Protein AF-0000000066921210 (afdb_homodimer)

Sequence (706 aa):
MNLDNKITTNNGISKDEAELYDRQIRLWGLDAQNRLRNSSILIVGLTGLGAEVAKTLLLCGIKSICLYDNELVKEDEKVSNFFLDFEDKCDKKRSEAVWSKLKDLNPLVQIYIEKDCLPTSEEFLQQFDLVIVIDQSNEFTSQINKVCRSLKINFQCGSVFGWIGYCFFDYNGKKFRLKKHKVDVTYSDTSETNKYHALNNIDEVIVDDDYEEKVVSYKNFEESFNFNVNWGNMSRKNKRLFPNDWFILKACLENKLETNSKEQSEKLKDRYKKVLIENNADNDEVFRKNNFTNEKMKFYCNPQYSGTCNVVGGILGQQAISVLSQNTLNIGIKNVFIYSSLSGKGSVHQFPMMNLDNKITTNNGISKDEAELYDRQIRLWGLDAQNRLRNSSILIVGLTGLGAEVAKTLLLCGIKSICLYDNELVKEDEKVSNFFLDFEDKCDKKRSEAVWSKLKDLNPLVQIYIEKDCLPTSEEFLQQFDLVIVIDQSNEFTSQINKVCRSLKINFQCGSVFGWIGYCFFDYNGKKFRLKKHKVDVTYSDTSETNKYHALNNIDEVIVDDDYEEKVVSYKNFEESFNFNVNWGNMSRKNKRLFPNDWFILKACLENKLETNSKEQSEKLKDRYKKVLIENNADNDEVFRKNNFTNEKMKFYCNPQYSGTCNVVGGILGQQAISVLSQNTLNIGIKNVFIYSSLSGKGSVHQFPM

Solvent-accessible surface area (backbone atoms only — not comparable to full-atom values): 38162 Å² total; per-residue (Å²): 135,85,79,74,81,73,64,64,40,96,83,77,48,35,62,68,51,45,62,52,40,40,64,56,27,69,54,66,31,61,67,23,48,49,37,27,41,67,32,30,34,36,38,36,31,62,50,32,40,27,42,38,27,49,51,46,42,49,40,70,43,34,30,31,40,38,33,36,31,83,52,58,35,54,75,57,43,56,42,27,16,79,49,43,52,74,79,60,57,59,84,33,32,33,46,64,55,28,41,65,54,55,44,56,57,33,73,83,36,46,74,45,76,55,84,68,82,81,75,63,43,66,78,62,47,66,73,31,57,32,42,37,43,27,70,64,53,62,68,59,49,36,53,44,48,52,50,29,54,76,69,62,27,37,35,37,34,35,40,64,32,8,30,32,33,34,38,38,45,32,56,47,77,39,68,25,48,39,78,60,76,81,78,84,79,81,80,83,81,82,77,88,71,99,70,74,83,80,77,70,78,72,75,75,72,81,72,75,92,49,60,40,80,40,72,45,83,48,55,52,63,53,58,38,70,64,66,71,55,60,49,69,77,48,50,71,69,55,56,70,74,46,66,75,62,50,51,56,50,51,20,49,65,66,40,72,84,61,87,57,63,76,61,38,35,56,51,38,50,54,39,28,52,50,44,27,50,73,18,45,33,57,81,36,65,71,51,56,63,49,51,50,51,76,75,55,38,41,45,50,34,72,56,52,33,39,43,36,23,26,36,48,12,19,52,53,25,40,52,50,51,32,50,54,32,64,34,31,54,49,65,57,83,44,30,34,37,41,37,28,56,68,62,60,48,69,51,74,38,50,46,64,118,137,85,78,73,80,72,62,63,40,95,83,76,48,36,61,68,51,45,62,53,42,40,62,58,27,70,55,67,29,62,68,25,49,50,38,27,42,66,32,30,33,36,37,35,32,62,50,33,42,28,43,39,26,50,51,46,44,49,40,70,42,34,28,31,39,38,34,35,31,81,51,58,34,54,74,58,45,55,43,28,16,79,49,44,53,75,79,62,57,59,83,34,33,33,48,65,54,28,40,65,54,54,44,56,58,34,73,84,37,46,74,45,75,57,83,75,79,77,80,62,43,65,80,63,46,68,73,30,56,32,41,36,43,28,69,64,54,62,67,59,49,36,53,42,47,54,49,29,55,75,70,64,28,37,35,36,34,35,39,65,32,9,29,31,32,36,40,37,46,31,57,48,76,38,68,26,50,38,77,57,76,81,77,84,80,81,79,82,80,79,70,84,76,96,74,76,80,85,76,71,84,78,78,79,77,76,73,75,92,48,60,40,79,39,72,45,83,49,54,55,62,55,58,38,68,66,65,72,55,60,49,69,77,48,51,71,69,54,55,70,72,45,66,75,62,50,51,58,50,51,19,48,64,68,43,76,83,74,76,61,67,73,61,42,35,57,52,40,50,53,39,29,51,50,45,27,50,72,19,44,34,57,82,38,65,69,50,54,70,52,50,50,52,77,74,54,36,41,44,49,34,71,55,52,33,36,43,34,22,26,36,49,13,19,53,52,25,42,52,50,50,32,49,54,30,64,34,30,55,50,65,59,83,45,29,32,37,40,38,28,56,70,62,60,47,71,50,75,40,49,46,63,119

Structure (mmCIF, N/CA/C/O backbone):
data_AF-0000000066921210-model_v1
#
loop_
_entity.id
_entity.type
_entity.pdbx_description
1 polymer 'ThiF domain-containing protein'
#
loop_
_atom_site.group_PDB
_atom_site.id
_atom_site.type_symbol
_atom_site.label_atom_id
_atom_site.label_alt_id
_atom_site.label_comp_id
_atom_site.label_asym_id
_atom_site.label_entity_id
_atom_site.label_seq_id
_atom_site.pdbx_PDB_ins_code
_atom_site.Cartn_x
_atom_site.Cartn_y
_atom_site.Cartn_z
_atom_site.occupancy
_atom_site.B_iso_or_equiv
_atom_site.auth_seq_id
_atom_site.auth_comp_id
_atom_site.auth_asym_id
_atom_site.auth_atom_id
_atom_site.pdbx_PDB_model_num
ATOM 1 N N . MET A 1 1 ? 20.109 -7.578 40.312 1 22.66 1 MET A N 1
ATOM 2 C CA . MET A 1 1 ? 19.844 -6.387 39.5 1 22.66 1 MET A CA 1
ATOM 3 C C . MET A 1 1 ? 20.391 -6.527 38.094 1 22.66 1 MET A C 1
ATOM 5 O O . MET A 1 1 ? 21.578 -6.258 37.875 1 22.66 1 MET A O 1
ATOM 9 N N . ASN A 1 2 ? 20.328 -7.598 37.25 1 27.22 2 ASN A N 1
ATOM 10 C CA . ASN A 1 2 ? 21.109 -8.344 36.281 1 27.22 2 ASN A CA 1
ATOM 11 C C . ASN A 1 2 ? 21.094 -7.668 34.906 1 27.22 2 ASN A C 1
ATOM 13 O O . ASN A 1 2 ? 20.078 -7.691 34.219 1 27.22 2 ASN A O 1
ATOM 17 N N . LEU A 1 3 ? 21.688 -6.383 34.75 1 30.16 3 LEU A N 1
ATOM 18 C CA . LEU A 1 3 ? 22.062 -5.449 33.688 1 30.16 3 LEU A CA 1
ATOM 19 C C . LEU A 1 3 ? 22.734 -6.176 32.562 1 30.16 3 LEU A C 1
ATOM 21 O O . LEU A 1 3 ? 23.922 -6.535 32.656 1 30.16 3 LEU A O 1
ATOM 25 N N . ASP A 1 4 ? 22.203 -7.258 31.938 1 31.14 4 ASP A N 1
ATOM 26 C CA . ASP A 1 4 ? 22.844 -8.172 31 1 31.14 4 ASP A CA 1
ATOM 27 C C . ASP A 1 4 ? 23.688 -7.406 29.969 1 31.14 4 ASP A C 1
ATOM 29 O O . ASP A 1 4 ? 23.391 -6.25 29.672 1 31.14 4 ASP A O 1
ATOM 33 N N . ASN A 1 5 ? 24.953 -7.859 29.75 1 32.09 5 ASN A N 1
ATOM 34 C CA . ASN A 1 5 ? 26.172 -7.734 28.953 1 32.09 5 ASN A CA 1
ATOM 35 C C . ASN A 1 5 ? 25.844 -7.625 27.453 1 32.09 5 ASN A C 1
ATOM 37 O O . ASN A 1 5 ? 25.875 -8.625 26.734 1 32.09 5 ASN A O 1
ATOM 41 N N . LYS A 1 6 ? 24.766 -7.082 27.094 1 34.38 6 LYS A N 1
ATOM 42 C CA . LYS A 1 6 ? 24.641 -6.906 25.656 1 34.38 6 LYS A CA 1
ATOM 43 C C . LYS A 1 6 ? 25.906 -6.297 25.062 1 34.38 6 LYS A C 1
ATOM 45 O O . LYS A 1 6 ? 26.25 -5.16 25.375 1 34.38 6 LYS A O 1
ATOM 50 N N . ILE A 1 7 ? 26.859 -7.066 24.672 1 35.38 7 ILE A N 1
ATOM 51 C CA . ILE A 1 7 ? 28.109 -6.762 23.984 1 35.38 7 ILE A CA 1
ATOM 52 C C . ILE A 1 7 ? 27.844 -5.832 22.812 1 35.38 7 ILE A C 1
ATOM 54 O O . ILE A 1 7 ? 27.078 -6.176 21.906 1 35.38 7 ILE A O 1
ATOM 58 N N . THR A 1 8 ? 27.719 -4.512 22.938 1 40.06 8 THR A N 1
ATOM 59 C CA . THR A 1 8 ? 27.781 -3.467 21.922 1 40.06 8 THR A CA 1
ATOM 60 C C . THR A 1 8 ? 28.828 -3.793 20.875 1 40.06 8 THR A C 1
ATOM 62 O O . THR A 1 8 ? 29.984 -4.059 21.203 1 40.06 8 THR A O 1
ATOM 65 N N . THR A 1 9 ? 28.5 -4.516 19.828 1 45.75 9 THR A N 1
ATOM 66 C CA . THR A 1 9 ? 29.547 -4.641 18.812 1 45.75 9 THR A CA 1
ATOM 67 C C . THR A 1 9 ? 30.109 -3.273 18.438 1 45.75 9 THR A C 1
ATOM 69 O O . THR A 1 9 ? 29.484 -2.244 18.719 1 45.75 9 THR A O 1
ATOM 72 N N . ASN A 1 10 ? 31.391 -3.17 17.969 1 45.78 10 ASN A N 1
ATOM 73 C CA . ASN A 1 10 ? 32.25 -2.031 17.625 1 45.78 10 ASN A CA 1
ATOM 74 C C . ASN A 1 10 ? 31.469 -0.969 16.844 1 45.78 10 ASN A C 1
ATOM 76 O O . ASN A 1 10 ? 31.859 0.199 16.828 1 45.78 10 ASN A O 1
ATOM 80 N N . ASN A 1 11 ? 30.406 -1.25 16.016 1 54.81 11 ASN A N 1
ATOM 81 C CA . ASN A 1 11 ? 29.828 -0.218 15.164 1 54.81 11 ASN A CA 1
ATOM 82 C C . ASN A 1 11 ? 28.469 0.254 15.695 1 54.81 11 ASN A C 1
ATOM 84 O O . ASN A 1 11 ? 27.672 0.816 14.945 1 54.81 11 ASN A O 1
ATOM 88 N N . GLY A 1 12 ? 28.219 0.215 17.016 1 63.88 12 GLY A N 1
ATOM 89 C CA . GLY A 1 12 ? 27.031 0.746 17.672 1 63.88 12 GLY A CA 1
ATOM 90 C C . GLY A 1 12 ? 25.828 -0.157 17.531 1 63.88 12 GLY A C 1
ATOM 91 O O . GLY A 1 12 ? 24.781 0.114 18.125 1 63.88 12 GLY A O 1
ATOM 92 N N . ILE A 1 13 ? 25.828 -1.111 16.625 1 68.12 13 ILE A N 1
ATOM 93 C CA . ILE A 1 13 ? 24.688 -2.004 16.453 1 68.12 13 ILE A CA 1
ATOM 94 C C . ILE A 1 13 ? 24.875 -3.268 17.281 1 68.12 13 ILE A C 1
ATOM 96 O O . ILE A 1 13 ? 25.953 -3.871 17.266 1 68.12 13 ILE A O 1
ATOM 100 N N . SER A 1 14 ? 23.922 -3.59 18.141 1 75.62 14 SER A N 1
ATOM 101 C CA . SER A 1 14 ? 23.969 -4.801 18.953 1 75.62 14 SER A CA 1
ATOM 102 C C . SER A 1 14 ? 23.969 -6.051 18.078 1 75.62 14 SER A C 1
ATOM 104 O O . SER A 1 14 ? 23.656 -5.988 16.891 1 75.62 14 SER A O 1
ATOM 106 N N . LYS A 1 15 ? 24.391 -7.16 18.594 1 76.06 15 LYS A N 1
ATOM 107 C CA . LYS A 1 15 ? 24.406 -8.438 17.891 1 76.06 15 LYS A CA 1
ATOM 108 C C . LYS A 1 15 ? 23.016 -8.812 17.391 1 76.06 15 LYS A C 1
ATOM 110 O O . LYS A 1 15 ? 22.844 -9.266 16.266 1 76.06 15 LYS A O 1
ATOM 115 N N . ASP A 1 16 ? 22.047 -8.594 18.266 1 74.69 16 ASP A N 1
ATOM 116 C CA . ASP A 1 16 ? 20.672 -8.906 17.906 1 74.69 16 ASP A CA 1
ATOM 117 C C . ASP A 1 16 ? 20.203 -8.055 16.719 1 74.69 16 ASP A C 1
ATOM 119 O O . ASP A 1 16 ? 19.578 -8.562 15.797 1 74.69 16 ASP A O 1
ATOM 123 N N . GLU A 1 17 ? 20.578 -6.852 16.781 1 76.94 17 GLU A N 1
ATOM 124 C CA . GLU A 1 17 ? 20.219 -5.938 15.695 1 76.94 17 GLU A CA 1
ATOM 125 C C . GLU A 1 17 ? 20.938 -6.316 14.398 1 76.94 17 GLU A C 1
ATOM 127 O O . GLU A 1 17 ? 20.328 -6.309 13.328 1 76.94 17 GLU A O 1
ATOM 132 N N . ALA A 1 18 ? 22.141 -6.637 14.602 1 75.19 18 ALA A N 1
ATOM 133 C CA . ALA A 1 18 ? 22.953 -6.996 13.438 1 75.19 18 ALA A CA 1
ATOM 134 C C . ALA A 1 18 ? 22.375 -8.227 12.742 1 75.19 18 ALA A C 1
ATOM 136 O O . ALA A 1 18 ? 22.344 -8.297 11.508 1 75.19 18 ALA A O 1
ATOM 137 N N . GLU A 1 19 ? 21.953 -9.055 13.555 1 76 19 GLU A N 1
ATOM 138 C CA . GLU A 1 19 ? 21.375 -10.281 13 1 76 19 GLU A CA 1
ATOM 139 C C . GLU A 1 19 ? 20.047 -10.008 12.32 1 76 19 GLU A C 1
ATOM 141 O O . GLU A 1 19 ? 19.781 -10.516 11.227 1 76 19 GLU A O 1
ATOM 146 N N . LEU A 1 20 ? 19.328 -9.203 12.961 1 76.62 20 LEU A N 1
ATOM 147 C CA . LEU A 1 20 ? 17.984 -8.93 12.461 1 76.62 20 LEU A CA 1
ATOM 148 C C . LEU A 1 20 ? 18.047 -8.086 11.188 1 76.62 20 LEU A C 1
ATOM 150 O O . LEU A 1 20 ? 17.281 -8.336 10.25 1 76.62 20 LEU A O 1
ATOM 154 N N . TYR A 1 21 ? 18.969 -7.129 11.18 1 79.62 21 TYR A N 1
ATOM 155 C CA . TYR A 1 21 ? 18.969 -6.164 10.078 1 79.62 21 TYR A CA 1
ATOM 156 C C . TYR A 1 21 ? 20.125 -6.418 9.125 1 79.62 21 TYR A C 1
ATOM 158 O O . TYR A 1 21 ? 20.5 -5.539 8.336 1 79.62 21 TYR A O 1
ATOM 166 N N . ASP A 1 22 ? 20.719 -7.566 9.211 1 79.56 22 ASP A N 1
ATOM 167 C CA . ASP A 1 22 ? 21.875 -7.91 8.406 1 79.56 22 ASP A CA 1
ATOM 168 C C . ASP A 1 22 ? 21.594 -7.719 6.918 1 79.56 22 ASP A C 1
ATOM 170 O O . ASP A 1 22 ? 22.359 -7.074 6.207 1 79.56 22 ASP A O 1
ATOM 174 N N . ARG A 1 23 ? 20.562 -8.227 6.609 1 73.31 23 ARG A N 1
ATOM 175 C CA . ARG A 1 23 ? 20.266 -8.18 5.184 1 73.31 23 ARG A CA 1
ATOM 176 C C . ARG A 1 23 ? 19.969 -6.754 4.73 1 73.31 23 ARG A C 1
ATOM 178 O O . ARG A 1 23 ? 20.391 -6.348 3.645 1 73.31 23 ARG A O 1
ATOM 185 N N . GLN A 1 24 ? 19.266 -5.965 5.52 1 76.38 24 GLN A N 1
ATOM 186 C CA . GLN A 1 24 ? 19.016 -4.562 5.203 1 76.38 24 GLN A CA 1
ATOM 187 C C . GLN A 1 24 ? 20.328 -3.777 5.133 1 76.38 24 GLN A C 1
ATOM 189 O O . GLN A 1 24 ? 20.5 -2.941 4.246 1 76.38 24 GLN A O 1
ATOM 194 N N . ILE A 1 25 ? 21.172 -4.125 5.934 1 78.94 25 ILE A N 1
ATOM 195 C CA . ILE A 1 25 ? 22.484 -3.48 5.969 1 78.94 25 ILE A CA 1
ATOM 196 C C . ILE A 1 25 ? 23.25 -3.793 4.68 1 78.94 25 ILE A C 1
ATOM 198 O O . ILE A 1 25 ? 23.922 -2.924 4.125 1 78.94 25 ILE A O 1
ATOM 202 N N . ARG A 1 26 ? 23.047 -4.949 4.301 1 74.25 26 ARG A N 1
ATOM 203 C CA . ARG A 1 26 ? 23.719 -5.332 3.061 1 74.25 26 ARG A CA 1
ATOM 204 C C . ARG A 1 26 ? 23.125 -4.578 1.871 1 74.25 26 ARG A C 1
ATOM 206 O O . ARG A 1 26 ? 23.812 -4.316 0.889 1 74.25 26 ARG A O 1
ATOM 213 N N . LEU A 1 27 ? 21.938 -4.203 2.07 1 73.5 27 LEU A N 1
ATOM 214 C CA . LEU A 1 27 ? 21.219 -3.553 0.979 1 73.5 27 LEU A CA 1
ATOM 215 C C . LEU A 1 27 ? 21.578 -2.074 0.895 1 73.5 27 LEU A C 1
ATOM 217 O O . LEU A 1 27 ? 22.031 -1.599 -0.153 1 73.5 27 LEU A O 1
ATOM 221 N N . TRP A 1 28 ? 21.438 -1.385 1.949 1 75.38 28 TRP A N 1
ATOM 222 C CA . TRP A 1 28 ? 21.641 0.056 1.835 1 75.38 28 TRP A CA 1
ATOM 223 C C . TRP A 1 28 ? 22.859 0.501 2.643 1 75.38 28 TRP A C 1
ATOM 225 O O . TRP A 1 28 ? 23.234 1.677 2.619 1 75.38 28 TRP A O 1
ATOM 235 N N . GLY A 1 29 ? 23.547 -0.372 3.27 1 78.19 29 GLY A N 1
ATOM 236 C CA . GLY A 1 29 ? 24.812 -0.06 3.922 1 78.19 29 GLY A CA 1
ATOM 237 C C . GLY A 1 29 ? 24.672 0.23 5.402 1 78.19 29 GLY A C 1
ATOM 238 O O . GLY A 1 29 ? 23.594 0.63 5.859 1 78.19 29 GLY A O 1
ATOM 239 N N . LEU A 1 30 ? 25.75 0.063 6.039 1 82.31 30 LEU A N 1
ATOM 240 C CA . LEU A 1 30 ? 25.797 0.234 7.488 1 82.31 30 LEU A CA 1
ATOM 241 C C . LEU A 1 30 ? 25.5 1.68 7.875 1 82.31 30 LEU A C 1
ATOM 243 O O . LEU A 1 30 ? 24.828 1.935 8.875 1 82.31 30 LEU A O 1
ATOM 247 N N . ASP A 1 31 ? 25.984 2.555 7.066 1 84.88 31 ASP A N 1
ATOM 248 C CA . ASP A 1 31 ? 25.766 3.969 7.359 1 84.88 31 ASP A CA 1
ATOM 249 C C . ASP A 1 31 ? 24.281 4.316 7.34 1 84.88 31 ASP A C 1
ATOM 251 O O . ASP A 1 31 ? 23.797 5.012 8.227 1 84.88 31 ASP A O 1
ATOM 255 N N . ALA A 1 32 ? 23.625 3.863 6.387 1 84.25 32 ALA A N 1
ATOM 256 C CA . ALA A 1 32 ? 22.188 4.109 6.27 1 84.25 32 ALA A CA 1
ATOM 257 C C . ALA A 1 32 ? 21.438 3.496 7.445 1 84.25 32 ALA A C 1
ATOM 259 O O . ALA A 1 32 ? 20.547 4.129 8.016 1 84.25 32 ALA A O 1
ATOM 260 N N . GLN A 1 33 ? 21.828 2.328 7.82 1 86.12 33 GLN A N 1
ATOM 261 C CA . GLN A 1 33 ? 21.156 1.669 8.945 1 86.12 33 GLN A CA 1
ATOM 262 C C . GLN A 1 33 ? 21.438 2.406 10.25 1 86.12 33 GLN A C 1
ATOM 264 O O . GLN A 1 33 ? 20.547 2.504 11.109 1 86.12 33 GLN A O 1
ATOM 269 N N . ASN A 1 34 ? 22.594 2.893 10.367 1 88.19 34 ASN A N 1
ATOM 270 C CA . ASN A 1 34 ? 22.938 3.666 11.555 1 88.19 34 ASN A CA 1
ATOM 271 C C . ASN A 1 34 ? 22.125 4.949 11.641 1 88.19 34 ASN A C 1
ATOM 273 O O . ASN A 1 34 ? 21.688 5.34 12.727 1 88.19 34 ASN A O 1
ATOM 277 N N . ARG A 1 35 ? 21.922 5.516 10.531 1 90.31 35 ARG A N 1
ATOM 278 C CA . ARG A 1 35 ? 21.078 6.715 10.523 1 90.31 35 ARG A CA 1
ATOM 279 C C . ARG A 1 35 ? 19.656 6.398 10.977 1 90.31 35 ARG A C 1
ATOM 281 O O . ARG A 1 35 ? 19.078 7.145 11.766 1 90.31 35 ARG A O 1
ATOM 288 N N . LEU A 1 36 ? 19.172 5.316 10.516 1 90.88 36 LEU A N 1
ATOM 289 C CA . LEU A 1 36 ? 17.828 4.891 10.914 1 90.88 36 LEU A CA 1
ATOM 290 C C . LEU A 1 36 ? 17.781 4.578 12.406 1 90.88 36 LEU A C 1
ATOM 292 O O . LEU A 1 36 ? 16.875 5.047 13.109 1 90.88 36 LEU A O 1
ATOM 296 N N . ARG A 1 37 ? 18.719 3.957 12.867 1 90.44 37 ARG A N 1
ATOM 297 C CA . ARG A 1 37 ? 18.75 3.518 14.258 1 90.44 37 ARG A CA 1
ATOM 298 C C . ARG A 1 37 ? 18.953 4.699 15.195 1 90.44 37 ARG A C 1
ATOM 300 O O . ARG A 1 37 ? 18.797 4.57 16.406 1 90.44 37 ARG A O 1
ATOM 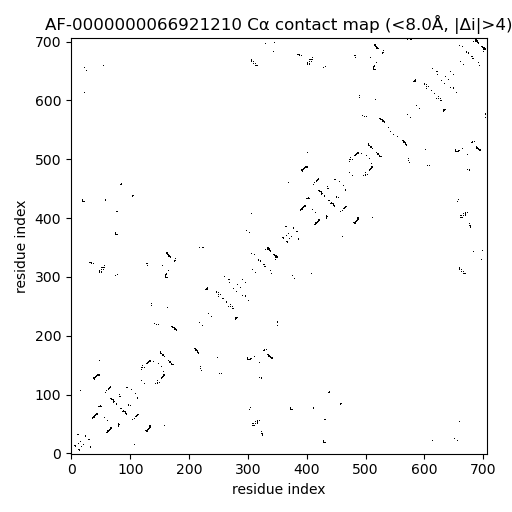307 N N . ASN A 1 38 ? 19.328 5.785 14.641 1 93.12 38 ASN A N 1
ATOM 308 C CA . ASN A 1 38 ? 19.531 6.98 15.445 1 93.12 38 ASN A CA 1
ATOM 309 C C . ASN A 1 38 ? 18.422 8 15.242 1 93.12 38 ASN A C 1
ATOM 311 O O . ASN A 1 38 ? 18.484 9.109 15.773 1 93.12 38 ASN A O 1
ATOM 315 N N . SER A 1 39 ? 17.453 7.645 14.5 1 95.38 39 SER A N 1
ATOM 316 C CA . SER A 1 39 ? 16.406 8.586 14.148 1 95.38 39 SER A CA 1
ATOM 317 C C . SER A 1 39 ? 15.242 8.508 15.133 1 95.38 39 SER A C 1
ATOM 319 O O . SER A 1 39 ? 14.844 7.414 15.547 1 95.38 39 SER A O 1
ATOM 321 N N . SER A 1 40 ? 14.766 9.664 15.539 1 97 40 SER A N 1
ATOM 322 C CA . SER A 1 40 ? 13.586 9.805 16.391 1 97 40 SER A CA 1
ATOM 323 C C . SER A 1 40 ? 12.422 10.43 15.625 1 97 40 SER A C 1
ATOM 325 O O . SER A 1 40 ? 12.586 11.469 14.984 1 97 40 SER A O 1
ATOM 327 N N . ILE A 1 41 ? 11.258 9.805 15.727 1 97.69 41 ILE A N 1
ATOM 328 C CA . ILE A 1 41 ? 10.133 10.219 14.906 1 97.69 41 ILE A CA 1
ATOM 329 C C . ILE A 1 41 ? 8.922 10.516 15.797 1 97.69 41 ILE A C 1
ATOM 331 O O . ILE A 1 41 ? 8.656 9.781 16.75 1 97.69 41 ILE A O 1
ATOM 335 N N . LEU A 1 42 ? 8.242 11.617 15.5 1 97.44 42 LEU A N 1
ATOM 336 C CA . LEU A 1 42 ? 6.934 11.891 16.094 1 97.44 42 LEU A CA 1
ATOM 337 C C . LEU A 1 42 ? 5.812 11.531 15.125 1 97.44 42 LEU A C 1
ATOM 339 O O . LEU A 1 42 ? 5.809 11.984 13.977 1 97.44 42 LEU A O 1
ATOM 343 N N . ILE A 1 43 ? 4.902 10.688 15.57 1 97.5 43 ILE A N 1
ATOM 344 C CA . ILE A 1 43 ? 3.688 10.406 14.82 1 97.5 43 ILE A CA 1
ATOM 345 C C . ILE A 1 43 ? 2.48 11 15.547 1 97.5 43 ILE A C 1
ATOM 347 O O . ILE A 1 43 ? 2.18 10.609 16.672 1 97.5 43 ILE A O 1
ATOM 351 N N . VAL A 1 44 ? 1.834 11.953 14.883 1 96.94 44 VAL A N 1
ATOM 352 C CA . VAL A 1 44 ? 0.586 12.523 15.383 1 96.94 44 VAL A CA 1
ATOM 353 C C . VAL A 1 44 ? -0.598 11.898 14.648 1 96.94 44 VAL A C 1
ATOM 355 O O . VAL A 1 44 ? -0.774 12.109 13.445 1 96.94 44 VAL A O 1
ATOM 358 N N . GLY A 1 45 ? -1.431 11.172 15.375 1 96.44 45 GLY A N 1
ATOM 359 C CA . GLY A 1 45 ? -2.553 10.461 14.773 1 96.44 45 GLY A CA 1
ATOM 360 C C . GLY A 1 45 ? -2.281 8.984 14.555 1 96.44 45 GLY A C 1
ATOM 361 O O . GLY A 1 45 ? -1.334 8.625 13.852 1 96.44 45 GLY A O 1
ATOM 362 N N . LEU A 1 46 ? -3.145 8.156 15.148 1 96.81 46 LEU A N 1
ATOM 363 C CA . LEU A 1 46 ? -2.969 6.707 15.07 1 96.81 46 LEU A CA 1
ATOM 364 C C . LEU A 1 46 ? -4.238 6.031 14.562 1 96.81 46 LEU A C 1
ATOM 366 O O . LEU A 1 46 ? -4.703 5.055 15.156 1 96.81 46 LEU A O 1
ATOM 370 N N . THR A 1 47 ? -4.816 6.641 13.5 1 96.31 47 THR A N 1
ATOM 371 C CA . THR A 1 47 ? -5.906 6 12.773 1 96.31 47 THR A CA 1
ATOM 372 C C . THR A 1 47 ? -5.398 4.801 11.977 1 96.31 47 THR A C 1
ATOM 374 O O . THR A 1 47 ? -4.27 4.352 12.18 1 96.31 47 THR A O 1
ATOM 377 N N . GLY A 1 48 ? -6.266 4.223 11.133 1 96.06 48 GLY A N 1
ATOM 378 C CA . GLY A 1 48 ? -5.805 3.141 10.273 1 96.06 48 GLY A CA 1
ATOM 379 C C . GLY A 1 48 ? -4.559 3.494 9.484 1 96.06 48 GLY A C 1
ATOM 380 O O . GLY A 1 48 ? -3.643 2.678 9.359 1 96.06 48 GLY A O 1
ATOM 381 N N . LEU A 1 49 ? -4.539 4.691 9 1 97.62 49 LEU A N 1
ATOM 382 C CA . LEU A 1 49 ? -3.373 5.172 8.266 1 97.62 49 LEU A CA 1
ATOM 383 C C . LEU A 1 49 ? -2.154 5.25 9.18 1 97.62 49 LEU A C 1
ATOM 385 O O . LEU A 1 49 ? -1.065 4.805 8.805 1 97.62 49 LEU A O 1
ATOM 389 N N . GLY A 1 50 ? -2.365 5.801 10.352 1 97.75 50 GLY A N 1
ATOM 390 C CA . GLY A 1 50 ? -1.272 5.887 11.305 1 97.75 50 GLY A CA 1
ATOM 391 C C . GLY A 1 50 ? -0.703 4.531 11.68 1 97.75 50 GLY A C 1
ATOM 392 O O . GLY A 1 50 ? 0.508 4.395 11.875 1 97.75 50 GLY A O 1
ATOM 393 N N . ALA A 1 51 ? -1.591 3.59 11.789 1 96.62 51 ALA A N 1
ATOM 394 C CA . ALA A 1 51 ? -1.172 2.225 12.094 1 96.62 51 ALA A CA 1
ATOM 395 C C . ALA A 1 51 ? -0.241 1.68 11.016 1 96.62 51 ALA A C 1
ATOM 397 O O . ALA A 1 51 ? 0.784 1.065 11.328 1 96.62 51 ALA A O 1
ATOM 398 N N . GLU A 1 52 ? -0.581 1.883 9.797 1 97.25 52 GLU A N 1
ATOM 399 C CA . GLU A 1 52 ? 0.246 1.431 8.68 1 97.25 52 GLU A CA 1
ATOM 400 C C . GLU A 1 52 ? 1.621 2.09 8.711 1 97.25 52 GLU A C 1
ATOM 402 O O . GLU A 1 52 ? 2.637 1.43 8.492 1 97.25 52 GLU A O 1
ATOM 407 N N . VAL A 1 53 ? 1.646 3.354 8.961 1 97.62 53 VAL A N 1
ATOM 408 C CA . VAL A 1 53 ? 2.893 4.113 8.992 1 97.62 53 VAL A CA 1
ATOM 409 C C . VAL A 1 53 ? 3.771 3.611 10.141 1 97.62 53 VAL A C 1
ATOM 411 O O . VAL A 1 53 ? 4.961 3.342 9.945 1 97.62 53 VAL A O 1
ATOM 414 N N . ALA A 1 54 ? 3.174 3.486 11.289 1 97.38 54 ALA A N 1
ATOM 415 C CA . ALA A 1 54 ? 3.918 3.004 12.445 1 97.38 54 ALA A CA 1
ATOM 416 C C . ALA A 1 54 ? 4.504 1.619 12.188 1 97.38 54 ALA A C 1
ATOM 418 O O . ALA A 1 54 ? 5.664 1.359 12.508 1 97.38 54 ALA A O 1
ATOM 419 N N . LYS A 1 55 ? 3.705 0.759 11.617 1 96.25 55 LYS A N 1
ATOM 420 C CA . LYS A 1 55 ? 4.156 -0.588 11.281 1 96.25 55 LYS A CA 1
ATOM 421 C C . LYS A 1 55 ? 5.406 -0.547 10.406 1 96.25 55 LYS A C 1
ATOM 423 O O . LYS A 1 55 ? 6.402 -1.209 10.703 1 96.25 55 LYS A O 1
ATOM 428 N N . THR A 1 56 ? 5.371 0.211 9.406 1 93.81 56 THR A N 1
ATOM 429 C CA . THR A 1 56 ? 6.465 0.286 8.445 1 93.81 56 THR A CA 1
ATOM 430 C C . THR A 1 56 ? 7.738 0.801 9.109 1 93.81 56 THR A C 1
ATOM 432 O O . THR A 1 56 ? 8.82 0.255 8.891 1 93.81 56 THR A O 1
ATOM 435 N N . LEU A 1 57 ? 7.637 1.754 9.945 1 94.94 57 LEU A N 1
ATOM 436 C CA . LEU A 1 57 ? 8.789 2.365 10.602 1 94.94 57 LEU A CA 1
ATOM 437 C C . LEU A 1 57 ? 9.367 1.437 11.664 1 94.94 57 LEU A C 1
ATOM 439 O O . LEU A 1 57 ? 10.586 1.351 11.82 1 94.94 57 LEU A O 1
ATOM 443 N N . LEU A 1 58 ? 8.523 0.761 12.375 1 93.88 58 LEU A N 1
ATOM 444 C CA . LEU A 1 58 ? 8.969 -0.159 13.422 1 93.88 58 LEU A CA 1
ATOM 445 C C . LEU A 1 58 ? 9.742 -1.325 12.812 1 93.88 58 LEU A C 1
ATOM 447 O O . LEU A 1 58 ? 10.773 -1.743 13.359 1 93.88 58 LEU A O 1
ATOM 451 N N . LEU A 1 59 ? 9.305 -1.765 11.719 1 90.31 59 LEU A N 1
ATOM 452 C CA . LEU A 1 59 ? 9.914 -2.926 11.086 1 90.31 59 LEU A CA 1
ATOM 453 C C . LEU A 1 59 ? 11.289 -2.576 10.523 1 90.31 59 LEU A C 1
ATOM 455 O O . LEU A 1 59 ? 12.156 -3.447 10.391 1 90.31 59 LEU A O 1
ATOM 459 N N . CYS A 1 60 ? 11.492 -1.31 10.242 1 87.56 60 CYS A N 1
ATOM 460 C CA . CYS A 1 60 ? 12.75 -0.894 9.641 1 87.56 60 CYS A CA 1
ATOM 461 C C . CYS A 1 60 ? 13.812 -0.655 10.703 1 87.56 60 CYS A C 1
ATOM 463 O O . CYS A 1 60 ? 14.992 -0.504 10.391 1 87.56 60 CYS A O 1
ATOM 465 N N . GLY A 1 61 ? 13.484 -0.565 11.938 1 87.31 61 GLY A N 1
ATOM 466 C CA . GLY A 1 61 ? 14.461 -0.469 13.023 1 87.31 61 GLY A CA 1
ATOM 467 C C . GLY A 1 61 ? 14.875 0.957 13.32 1 87.31 61 GLY A C 1
ATOM 468 O O . GLY A 1 61 ? 16.078 1.254 13.398 1 87.31 61 GLY A O 1
ATOM 469 N N . ILE A 1 62 ? 14 1.86 13.445 1 92.19 62 ILE A N 1
ATOM 470 C CA . ILE A 1 62 ? 14.289 3.229 13.859 1 92.19 62 ILE A CA 1
ATOM 471 C C . ILE A 1 62 ? 14.609 3.26 15.352 1 92.19 62 ILE A C 1
ATOM 473 O O . ILE A 1 62 ? 14.375 2.277 16.062 1 92.19 62 ILE A O 1
ATOM 477 N N . LYS A 1 63 ? 15.18 4.375 15.797 1 93.31 63 LYS A N 1
ATOM 478 C CA . LYS A 1 63 ? 15.547 4.504 17.203 1 93.31 63 LYS A CA 1
ATOM 479 C C . LYS A 1 63 ? 14.312 4.543 18.094 1 93.31 63 LYS A C 1
ATOM 481 O O . LYS A 1 63 ? 14.188 3.75 19.031 1 93.31 63 LYS A O 1
ATOM 486 N N . SER A 1 64 ? 13.523 5.523 17.797 1 96.44 64 SER A N 1
ATOM 487 C CA . SER A 1 64 ? 12.383 5.723 18.688 1 96.44 64 SER A CA 1
ATOM 488 C C . SER A 1 64 ? 11.219 6.371 17.953 1 96.44 64 SER A C 1
ATOM 490 O O . SER A 1 64 ? 11.414 7.086 16.969 1 96.44 64 SER A O 1
ATOM 492 N N . ILE A 1 65 ? 10.031 6.059 18.438 1 96.75 65 ILE A N 1
ATOM 493 C CA . ILE A 1 65 ? 8.797 6.672 17.953 1 96.75 65 ILE A CA 1
ATOM 494 C C . ILE A 1 65 ? 8.016 7.258 19.125 1 96.75 65 ILE A C 1
ATOM 496 O O . ILE A 1 65 ? 7.781 6.574 20.125 1 96.75 65 ILE A O 1
ATOM 500 N N . CYS A 1 66 ? 7.762 8.523 19.016 1 96.31 66 CYS A N 1
ATOM 501 C CA . CYS A 1 66 ? 6.82 9.164 19.938 1 96.31 66 CYS A CA 1
ATOM 502 C C . CYS A 1 66 ? 5.426 9.227 19.312 1 96.31 66 CYS A C 1
ATOM 504 O O . CYS A 1 66 ? 5.258 9.695 18.188 1 96.31 66 CYS A O 1
ATOM 506 N N . LEU A 1 67 ? 4.469 8.75 20.078 1 96.19 67 LEU A N 1
ATOM 507 C CA . LEU A 1 67 ? 3.09 8.695 19.609 1 96.19 67 LEU A CA 1
ATOM 508 C C . LEU A 1 67 ? 2.234 9.742 20.312 1 96.19 67 LEU A C 1
ATOM 510 O O . LEU A 1 67 ? 2.312 9.898 21.531 1 96.19 67 LEU A O 1
ATOM 514 N N . TYR A 1 68 ? 1.473 10.477 19.5 1 96.06 68 TYR A N 1
ATOM 515 C CA . TYR A 1 68 ? 0.489 11.398 20.047 1 96.06 68 TYR A CA 1
ATOM 516 C C . TYR A 1 68 ? -0.87 11.211 19.375 1 96.06 68 TYR A C 1
ATOM 518 O O . TYR A 1 68 ? -1.03 11.477 18.188 1 96.06 68 TYR A O 1
ATOM 526 N N . ASP A 1 69 ? -1.809 10.773 20.094 1 95.56 69 ASP A N 1
ATOM 527 C CA . ASP A 1 69 ? -3.211 10.641 19.719 1 95.56 69 ASP A CA 1
ATOM 528 C C . ASP A 1 69 ? -4.098 10.461 20.953 1 95.56 69 ASP A C 1
ATOM 530 O O . ASP A 1 69 ? -4.23 9.352 21.469 1 95.56 69 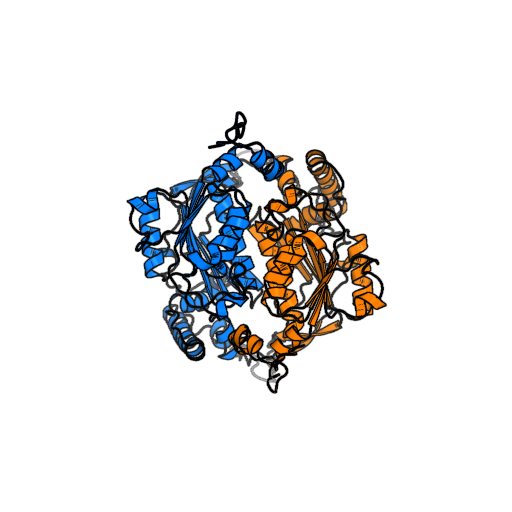ASP A O 1
ATOM 534 N N . ASN A 1 70 ? -4.781 11.477 21.328 1 92.56 70 ASN A N 1
ATOM 535 C CA . ASN A 1 70 ? -5.57 11.453 22.547 1 92.56 70 ASN A CA 1
ATOM 536 C C . ASN A 1 70 ? -7.055 11.25 22.25 1 92.56 70 ASN A C 1
ATOM 538 O O . ASN A 1 70 ? -7.891 11.344 23.156 1 92.56 70 ASN A O 1
ATOM 542 N N . GLU A 1 71 ? -7.398 10.984 21 1 91.94 71 GLU A N 1
ATOM 543 C CA . GLU A 1 71 ? -8.789 10.688 20.672 1 91.94 71 GLU A CA 1
ATOM 544 C C . GLU A 1 71 ? -9.172 9.281 21.109 1 91.94 71 GLU A C 1
ATOM 546 O O . GLU A 1 71 ? -8.328 8.383 21.141 1 91.94 71 GLU A O 1
ATOM 551 N N . LEU A 1 72 ? -10.414 9.148 21.391 1 93.38 72 LEU A N 1
ATOM 552 C CA . LEU A 1 72 ? -10.906 7.852 21.844 1 93.38 72 LEU A CA 1
ATOM 553 C C . LEU A 1 72 ? -11.094 6.898 20.672 1 93.38 72 LEU A C 1
ATOM 555 O O . LEU A 1 72 ? -11.484 7.32 19.578 1 93.38 72 LEU A O 1
ATOM 559 N N . VAL A 1 73 ? -10.867 5.621 20.938 1 92.62 73 VAL A N 1
ATOM 560 C CA . VAL A 1 73 ? -11.078 4.578 19.938 1 92.62 73 VAL A CA 1
ATOM 561 C C . VAL A 1 73 ? -12.555 4.531 19.547 1 92.62 73 VAL A C 1
ATOM 563 O O . VAL A 1 73 ? -13.438 4.621 20.406 1 92.62 73 VAL A O 1
ATOM 566 N N . LYS A 1 74 ? -12.773 4.5 18.25 1 86.94 74 LYS A N 1
ATOM 567 C CA . LYS A 1 74 ? -14.117 4.285 17.734 1 86.94 74 LYS A CA 1
ATOM 568 C C . LYS A 1 74 ? -14.289 2.859 17.219 1 86.94 74 LYS A C 1
ATOM 570 O O . LYS A 1 74 ? -13.344 2.271 16.688 1 86.94 74 LYS A O 1
ATOM 575 N N . GLU A 1 75 ? -15.516 2.344 17.266 1 81.81 75 GLU A N 1
ATOM 576 C CA . GLU A 1 75 ? -15.797 0.96 16.891 1 81.81 75 GLU A CA 1
ATOM 577 C C . GLU A 1 75 ? -15.477 0.706 15.422 1 81.81 75 GLU A C 1
ATOM 579 O O . GLU A 1 75 ? -14.938 -0.349 15.07 1 81.81 75 GLU A O 1
ATOM 584 N N . ASP A 1 76 ? -15.711 1.674 14.648 1 81 76 ASP A N 1
ATOM 585 C CA . ASP A 1 76 ? -15.586 1.467 13.211 1 81 76 ASP A CA 1
ATOM 586 C C . ASP A 1 76 ? -14.133 1.581 12.766 1 81 76 ASP A C 1
ATOM 588 O O . ASP A 1 76 ? -13.82 1.402 11.586 1 81 76 ASP A O 1
ATOM 592 N N . GLU A 1 77 ? -13.227 1.785 13.703 1 87.81 77 GLU A N 1
ATOM 593 C CA . GLU A 1 77 ? -11.812 1.895 13.359 1 87.81 77 GLU A CA 1
ATOM 594 C C . GLU A 1 77 ? -11.148 0.52 13.289 1 87.81 77 GLU A C 1
ATOM 596 O O . GLU A 1 77 ? -10.062 0.375 12.727 1 87.81 77 GLU A O 1
ATOM 601 N N . LYS A 1 78 ? -11.82 -0.463 13.797 1 88 78 LYS A N 1
ATOM 602 C CA . LYS A 1 78 ? -11.258 -1.81 13.852 1 88 78 LYS A CA 1
ATOM 603 C C . LYS A 1 78 ? -11.164 -2.428 12.461 1 88 78 LYS A C 1
ATOM 605 O O . LYS A 1 78 ? -10.43 -3.395 12.258 1 88 78 LYS A O 1
ATOM 610 N N . VAL A 1 79 ? -11.859 -1.86 11.516 1 86.25 79 VAL A N 1
ATOM 611 C CA . VAL A 1 79 ? -11.867 -2.41 10.164 1 86.25 79 VAL A CA 1
ATOM 612 C C . VAL A 1 79 ? -10.625 -1.935 9.406 1 86.25 79 VAL A C 1
ATOM 614 O O . VAL A 1 79 ? -10.328 -2.438 8.32 1 86.25 79 VAL A O 1
ATOM 617 N N . SER A 1 80 ? -9.898 -1.002 10.008 1 90.06 80 SER A N 1
ATOM 618 C CA . SER A 1 80 ? -8.734 -0.484 9.297 1 90.06 80 SER A CA 1
ATOM 619 C C . SER A 1 80 ? -7.508 -0.426 10.203 1 90.06 80 SER A C 1
ATOM 621 O O . SER A 1 80 ? -6.375 -0.387 9.719 1 90.06 80 SER A O 1
ATOM 623 N N . ASN A 1 81 ? -7.688 -0.347 11.438 1 93.25 81 ASN A N 1
ATOM 624 C CA . ASN A 1 81 ? -6.582 -0.287 12.383 1 93.25 81 ASN A CA 1
ATOM 625 C C . ASN A 1 81 ? -6.285 -1.656 12.984 1 93.25 81 ASN A C 1
ATOM 627 O O . ASN A 1 81 ? -6.887 -2.037 13.992 1 93.25 81 ASN A O 1
ATOM 631 N N . PHE A 1 82 ? -5.316 -2.275 12.484 1 93.38 82 PHE A N 1
ATOM 632 C CA . PHE A 1 82 ? -5.031 -3.666 12.812 1 93.38 82 PHE A CA 1
ATOM 633 C C . PHE A 1 82 ? -4.246 -3.77 14.117 1 93.38 82 PHE A C 1
ATOM 635 O O . PHE A 1 82 ? -3.947 -4.871 14.578 1 93.38 82 PHE A O 1
ATOM 642 N N . PHE A 1 83 ? -3.98 -2.676 14.719 1 94.56 83 PHE A N 1
ATOM 643 C CA . PHE A 1 83 ? -3.314 -2.713 16.016 1 94.56 83 PHE A CA 1
ATOM 644 C C . PHE A 1 83 ? -4.332 -2.627 17.156 1 94.56 83 PHE A C 1
ATOM 646 O O . PHE A 1 83 ? -3.979 -2.785 18.312 1 94.56 83 PHE A O 1
ATOM 653 N N . LEU A 1 84 ? -5.535 -2.318 16.812 1 92.44 84 LEU A N 1
ATOM 654 C CA . LEU A 1 84 ? -6.586 -2.32 17.828 1 92.44 84 LEU A CA 1
ATOM 655 C C . LEU A 1 84 ? -7.062 -3.74 18.109 1 92.44 84 LEU A C 1
ATOM 657 O O . LEU A 1 84 ? -7.281 -4.523 17.188 1 92.44 84 LEU A O 1
ATOM 661 N N . ASP A 1 85 ? -7.199 -3.986 19.344 1 86.56 85 ASP A N 1
ATOM 662 C CA . ASP A 1 85 ? -7.77 -5.281 19.703 1 86.56 85 ASP A CA 1
ATOM 663 C C . ASP A 1 85 ? -9.258 -5.332 19.375 1 86.56 85 ASP A C 1
ATOM 665 O O . ASP A 1 85 ? -9.969 -4.336 19.531 1 86.56 85 ASP A O 1
ATOM 669 N N . PHE A 1 86 ? -9.609 -6.504 19.016 1 80.94 86 PHE A N 1
ATOM 670 C CA . PHE A 1 86 ? -11.016 -6.703 18.688 1 80.94 86 PHE A CA 1
ATOM 671 C C . PHE A 1 86 ? -11.891 -6.367 19.891 1 80.94 86 PHE A C 1
ATOM 673 O O . PHE A 1 86 ? -13.008 -5.867 19.734 1 80.94 86 PHE A O 1
ATOM 680 N N . GLU A 1 87 ? -11.344 -6.48 21.094 1 79.44 87 GLU A N 1
ATOM 681 C CA . GLU A 1 87 ? -12.117 -6.301 22.312 1 79.44 87 GLU A CA 1
ATOM 682 C C . GLU A 1 87 ? -11.961 -4.879 22.859 1 79.44 87 GLU A C 1
ATOM 684 O O . GLU A 1 87 ? -12.609 -4.512 23.844 1 79.44 87 GLU A O 1
ATOM 689 N N . ASP A 1 88 ? -11.102 -4.164 22.203 1 79.88 88 ASP A N 1
ATOM 690 C CA . ASP A 1 88 ? -10.852 -2.826 22.734 1 79.88 88 ASP A CA 1
ATOM 691 C C . ASP A 1 88 ? -12.141 -2.004 22.781 1 79.88 88 ASP A C 1
ATOM 693 O O . ASP A 1 88 ? -12.961 -2.066 21.859 1 79.88 88 ASP A O 1
ATOM 697 N N . LYS A 1 89 ? -12.25 -1.345 23.922 1 74.38 89 LYS A N 1
ATOM 698 C CA . LYS A 1 89 ? -13.438 -0.532 24.156 1 74.38 89 LYS A CA 1
ATOM 699 C C . LYS A 1 89 ? -13.227 0.903 23.672 1 74.38 89 LYS A C 1
ATOM 701 O O . LYS A 1 89 ? -12.094 1.36 23.547 1 74.38 89 LYS A O 1
ATOM 706 N N . CYS A 1 90 ? -14.289 1.571 23.484 1 79.38 90 CYS A N 1
ATOM 707 C CA . CYS A 1 90 ? -14.312 2.938 22.969 1 79.38 90 CYS A CA 1
ATOM 708 C C . CYS A 1 90 ? -13.938 3.934 24.062 1 79.38 90 CYS A C 1
ATOM 710 O O . CYS A 1 90 ? -13.828 5.133 23.797 1 79.38 90 CYS A O 1
ATOM 712 N N . ASP A 1 91 ? -13.406 3.51 25.172 1 88.88 91 ASP A N 1
ATOM 713 C CA . ASP A 1 91 ? -13.062 4.445 26.25 1 88.88 91 ASP A CA 1
ATOM 714 C C . ASP A 1 91 ? -11.555 4.605 26.375 1 88.88 91 ASP A C 1
ATOM 716 O O . ASP A 1 91 ? -11.07 5.34 27.25 1 88.88 91 ASP A O 1
ATOM 720 N N . LYS A 1 92 ? -10.828 4.027 25.547 1 91.69 92 LYS A N 1
ATOM 721 C CA . LYS A 1 92 ? -9.375 4.156 25.547 1 91.69 92 LYS A CA 1
ATOM 722 C C . LYS A 1 92 ? -8.914 5.137 24.469 1 91.69 92 LYS A C 1
ATOM 724 O O . LYS A 1 92 ? -9.484 5.172 23.375 1 91.69 92 LYS A O 1
ATOM 729 N N . LYS A 1 93 ? -7.859 5.891 24.938 1 93.75 93 LYS A N 1
ATOM 730 C CA . LYS A 1 93 ? -7.215 6.699 23.906 1 93.75 93 LYS A CA 1
ATOM 731 C C . LYS A 1 93 ? -6.539 5.82 22.859 1 93.75 93 LYS A C 1
ATOM 733 O O . LYS A 1 93 ? -5.984 4.77 23.188 1 93.75 93 LYS A O 1
ATOM 738 N N . ARG A 1 94 ? -6.543 6.238 21.609 1 94.81 94 ARG A N 1
ATOM 739 C CA . ARG A 1 94 ? -5.973 5.445 20.516 1 94.81 94 ARG A CA 1
ATOM 740 C C . ARG A 1 94 ? -4.508 5.125 20.797 1 94.81 94 ARG A C 1
ATOM 742 O O . ARG A 1 94 ? -4.059 4 20.562 1 94.81 94 ARG A O 1
ATOM 749 N N . SER A 1 95 ? -3.719 6.113 21.25 1 95.06 95 SER A N 1
ATOM 750 C CA . SER A 1 95 ? -2.301 5.902 21.516 1 95.06 95 SER A CA 1
ATOM 751 C C . SER A 1 95 ? -2.088 4.816 22.562 1 95.06 95 SER A C 1
ATOM 753 O O . SER A 1 95 ? -1.161 4.012 22.469 1 95.06 95 SER A O 1
ATOM 755 N N . GLU A 1 96 ? -2.955 4.746 23.5 1 93.94 96 GLU A N 1
ATOM 756 C CA . GLU A 1 96 ? -2.867 3.736 24.547 1 93.94 96 GLU A CA 1
ATOM 757 C C . GLU A 1 96 ? -3.336 2.373 24.047 1 93.94 96 GLU A C 1
ATOM 759 O O . GLU A 1 96 ? -2.754 1.344 24.391 1 93.94 96 GLU A O 1
ATOM 764 N N . ALA A 1 97 ? -4.352 2.422 23.25 1 94.62 97 ALA A N 1
ATOM 765 C CA . ALA A 1 97 ? -4.969 1.188 22.781 1 94.62 97 ALA A CA 1
ATOM 766 C C . ALA A 1 97 ? -4.016 0.406 21.875 1 94.62 97 ALA A C 1
ATOM 768 O O . ALA A 1 97 ? -4.035 -0.827 21.875 1 94.62 97 ALA A O 1
ATOM 769 N N . VAL A 1 98 ? -3.193 1.104 21.141 1 94.88 98 VAL A N 1
ATOM 770 C CA . VAL A 1 98 ? -2.373 0.426 20.141 1 94.88 98 VAL A CA 1
ATOM 771 C C . VAL A 1 98 ? -0.98 0.165 20.703 1 94.88 98 VAL A C 1
ATOM 773 O O . VAL A 1 98 ? -0.177 -0.543 20.094 1 94.88 98 VAL A O 1
ATOM 776 N N . TRP A 1 99 ? -0.654 0.647 21.812 1 92.56 99 TRP A N 1
ATOM 777 C CA . TRP A 1 99 ? 0.697 0.694 22.359 1 92.56 99 TRP A CA 1
ATOM 778 C C . TRP A 1 99 ? 1.276 -0.709 22.5 1 92.56 99 TRP A C 1
ATOM 780 O O . TRP A 1 99 ? 2.398 -0.971 22.062 1 92.56 99 TRP A O 1
ATOM 790 N N . SER A 1 100 ? 0.578 -1.61 23.125 1 92.12 100 SER A N 1
ATOM 791 C CA . SER A 1 100 ? 1.084 -2.947 23.422 1 92.12 100 SER A CA 1
ATOM 792 C C . SER A 1 100 ? 1.443 -3.699 22.156 1 92.12 100 SER A C 1
ATOM 794 O O . SER A 1 100 ? 2.508 -4.316 22.062 1 92.12 100 SER A O 1
ATOM 796 N N . LYS A 1 101 ? 0.603 -3.65 21.188 1 92.69 101 LYS A N 1
ATOM 797 C CA . LYS A 1 101 ? 0.838 -4.355 19.938 1 92.69 101 LYS A CA 1
ATOM 798 C C . LYS A 1 101 ? 2.01 -3.742 19.172 1 92.69 101 LYS A C 1
ATOM 800 O O . LYS A 1 101 ? 2.783 -4.457 18.531 1 92.69 101 LYS A O 1
ATOM 805 N N . LEU A 1 102 ? 2.127 -2.432 19.25 1 94.38 102 LEU A N 1
ATOM 806 C CA . LEU A 1 102 ? 3.256 -1.771 18.609 1 94.38 102 LEU A CA 1
ATOM 807 C C . LEU A 1 102 ? 4.574 -2.184 19.25 1 94.38 102 LEU A C 1
ATOM 809 O O . LEU A 1 102 ? 5.551 -2.469 18.562 1 94.38 102 LEU A O 1
ATOM 813 N N . LYS A 1 103 ? 4.555 -2.182 20.516 1 93 103 LYS A N 1
ATOM 814 C CA . LYS A 1 103 ? 5.754 -2.566 21.25 1 93 103 LYS A CA 1
ATOM 815 C C . LYS A 1 103 ? 6.156 -4.004 20.938 1 93 103 LYS A C 1
ATOM 817 O O . LYS A 1 103 ? 7.344 -4.301 20.797 1 93 103 LYS A O 1
ATOM 822 N N . ASP A 1 104 ? 5.18 -4.863 20.812 1 91.25 104 ASP A N 1
ATOM 823 C CA . ASP A 1 104 ? 5.426 -6.277 20.531 1 91.25 104 ASP A CA 1
ATOM 824 C C . ASP A 1 104 ? 5.98 -6.473 19.125 1 91.25 104 ASP A C 1
ATOM 826 O O . ASP A 1 104 ? 6.684 -7.453 18.859 1 91.25 104 ASP A O 1
ATOM 830 N N . LEU A 1 105 ? 5.652 -5.641 18.281 1 91.75 105 LEU A N 1
ATOM 831 C CA . LEU A 1 105 ? 6.062 -5.77 16.891 1 91.75 105 LEU A CA 1
ATOM 832 C C . LEU A 1 105 ? 7.582 -5.707 16.766 1 91.75 105 LEU A C 1
ATOM 834 O O . LEU A 1 105 ? 8.188 -6.5 16.031 1 91.75 105 LEU A O 1
ATOM 838 N N . ASN A 1 106 ? 8.258 -4.793 17.438 1 91 106 ASN A N 1
ATOM 839 C CA . ASN A 1 106 ? 9.711 -4.672 17.469 1 91 106 ASN A CA 1
ATOM 840 C C . ASN A 1 106 ? 10.203 -4.125 18.812 1 91 106 ASN A C 1
ATOM 842 O O . ASN A 1 106 ? 10.297 -2.908 18.984 1 91 106 ASN A O 1
ATOM 846 N N . PRO A 1 107 ? 10.555 -4.926 19.672 1 90.75 107 PRO A N 1
ATOM 847 C CA . PRO A 1 107 ? 10.945 -4.5 21.031 1 90.75 107 PRO A CA 1
ATOM 848 C C . PRO A 1 107 ? 12.25 -3.705 21.031 1 90.75 107 PRO A C 1
ATOM 850 O O . PRO A 1 107 ? 12.609 -3.111 22.047 1 90.75 107 PRO A O 1
ATOM 853 N N . LEU A 1 108 ? 12.969 -3.686 19.922 1 88.5 108 LEU A N 1
ATOM 854 C CA . LEU A 1 108 ? 14.234 -2.967 19.859 1 88.5 108 LEU A CA 1
ATOM 855 C C . LEU A 1 108 ? 14 -1.474 19.656 1 88.5 108 LEU A C 1
ATOM 857 O O . LEU A 1 108 ? 14.914 -0.667 19.859 1 88.5 108 LEU A O 1
ATOM 861 N N . VAL A 1 109 ? 12.82 -1.133 19.219 1 93 109 VAL A N 1
ATOM 862 C CA . VAL A 1 109 ? 12.484 0.269 19 1 93 109 VAL A CA 1
ATOM 863 C C . VAL A 1 109 ? 11.82 0.852 20.25 1 93 109 VAL A C 1
ATOM 865 O O . VAL A 1 109 ? 10.906 0.245 20.812 1 93 109 VAL A O 1
ATOM 868 N N . GLN A 1 110 ? 12.297 2.016 20.703 1 95.25 110 GLN A N 1
ATOM 869 C CA . GLN A 1 110 ? 11.695 2.689 21.844 1 95.25 110 GLN A CA 1
ATOM 870 C C . GLN A 1 110 ? 10.414 3.412 21.453 1 95.25 110 GLN A C 1
ATOM 872 O O . GLN A 1 110 ? 10.406 4.211 20.516 1 95.25 110 GLN A O 1
ATOM 877 N N . ILE A 1 111 ? 9.328 3.072 22.125 1 96.06 111 ILE A N 1
ATOM 878 C CA . ILE A 1 111 ? 8.047 3.711 21.859 1 96.06 111 ILE A CA 1
ATOM 879 C C . ILE A 1 111 ? 7.578 4.484 23.078 1 96.06 111 ILE A C 1
ATOM 881 O O . ILE A 1 111 ? 7.605 3.965 24.203 1 96.06 111 ILE A O 1
ATOM 885 N N . TYR A 1 112 ? 7.188 5.738 22.875 1 93.38 112 TYR A N 1
ATOM 886 C CA . TYR A 1 112 ? 6.648 6.555 23.953 1 93.38 112 TYR A CA 1
ATOM 887 C C . TYR A 1 112 ? 5.344 7.219 23.531 1 93.38 112 TYR A C 1
ATOM 889 O O . TYR A 1 112 ? 5.117 7.465 22.344 1 93.38 112 TYR A O 1
ATOM 897 N N . ILE A 1 113 ? 4.52 7.422 24.531 1 94.19 113 ILE A N 1
ATOM 898 C CA . ILE A 1 113 ? 3.254 8.117 24.312 1 94.19 113 ILE A CA 1
ATOM 899 C C . ILE A 1 113 ? 3.32 9.516 24.922 1 94.19 113 ILE A C 1
ATOM 901 O O . ILE A 1 113 ? 3.676 9.672 26.094 1 94.19 113 ILE A O 1
ATOM 905 N N . GLU A 1 114 ? 3.102 10.438 24.094 1 90.38 114 GLU A N 1
ATOM 906 C CA . GLU A 1 114 ? 2.951 11.797 24.609 1 90.38 114 GLU A CA 1
ATOM 907 C C . GLU A 1 114 ? 1.521 12.055 25.078 1 90.38 114 GLU A C 1
ATOM 909 O O . GLU A 1 114 ? 0.581 11.969 24.281 1 90.38 114 GLU A O 1
ATOM 914 N N . LYS A 1 115 ? 1.347 12.266 26.438 1 83.06 115 LYS A N 1
ATOM 915 C CA . LYS A 1 115 ? 0.02 12.398 27.031 1 83.06 115 LYS A CA 1
ATOM 916 C C . LYS A 1 115 ? -0.399 13.859 27.125 1 83.06 115 LYS A C 1
ATOM 918 O O . LYS A 1 115 ? -1.592 14.172 27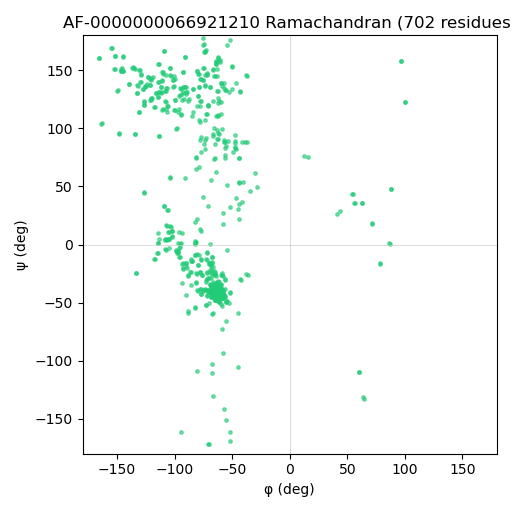.172 1 83.06 115 LYS A O 1
ATOM 923 N N . ASP A 1 116 ? 0.566 14.742 27.344 1 74.88 116 ASP A N 1
ATOM 924 C CA . ASP A 1 116 ? 0.236 16.141 27.609 1 74.88 116 ASP A CA 1
ATOM 925 C C . ASP A 1 116 ? -0.187 16.859 26.328 1 74.88 116 ASP A C 1
ATOM 927 O O . ASP A 1 116 ? -0.162 16.266 25.25 1 74.88 116 ASP A O 1
ATOM 931 N N . CYS A 1 117 ? -0.6 18.219 26.391 1 64.69 117 CYS A N 1
ATOM 932 C CA . CYS A 1 117 ? -1.201 18.984 25.312 1 64.69 117 CYS A CA 1
ATOM 933 C C . CYS A 1 117 ? -0.36 18.906 24.047 1 64.69 117 CYS A C 1
ATOM 935 O O . CYS A 1 117 ? 0.693 18.266 24.047 1 64.69 117 CYS A O 1
ATOM 937 N N . LEU A 1 118 ? -0.626 19.953 23.047 1 63.59 118 LEU A N 1
ATOM 938 C CA . LEU A 1 118 ? -0.321 19.938 21.625 1 63.59 118 LEU A CA 1
ATOM 939 C C . LEU A 1 118 ? 1.181 20.062 21.391 1 63.59 118 LEU A C 1
ATOM 941 O O . LEU A 1 118 ? 1.818 20.984 21.906 1 63.59 118 LEU A O 1
ATOM 945 N N . PRO A 1 119 ? 1.772 19 20.719 1 68.56 119 PRO A N 1
ATOM 946 C CA . PRO A 1 119 ? 3.182 18.781 20.375 1 68.56 119 PRO A CA 1
ATOM 947 C C . PRO A 1 119 ? 3.752 19.922 19.516 1 68.56 119 PRO A C 1
ATOM 949 O O . PRO A 1 119 ? 4.789 19.75 18.875 1 68.56 119 PRO A O 1
ATOM 952 N N . THR A 1 120 ? 3.119 21.219 19.688 1 81 120 THR A N 1
ATOM 953 C CA . THR A 1 120 ? 3.52 22.172 18.656 1 81 120 THR A CA 1
ATOM 954 C C . THR A 1 120 ? 4.648 23.062 19.156 1 81 120 THR A C 1
ATOM 956 O O . THR A 1 120 ? 5.141 23.922 18.406 1 81 120 THR A O 1
ATOM 959 N N . SER A 1 121 ? 5.086 22.891 20.25 1 88.5 121 SER A N 1
ATOM 960 C CA . SER A 1 121 ? 6.168 23.75 20.719 1 88.5 121 SER A CA 1
ATOM 961 C C . SER A 1 121 ? 7.484 23.391 20.047 1 88.5 121 SER A C 1
ATOM 963 O O . SER A 1 121 ? 7.762 22.219 19.781 1 88.5 121 SER A O 1
ATOM 965 N N . GLU A 1 122 ? 8.258 24.422 19.844 1 92.19 122 GLU A N 1
ATOM 966 C CA . GLU A 1 122 ? 9.57 24.234 19.219 1 92.19 122 GLU A CA 1
ATOM 967 C C . GLU A 1 122 ? 10.438 23.297 20.062 1 92.19 122 GLU A C 1
ATOM 969 O O . GLU A 1 122 ? 11.133 22.438 19.516 1 92.19 122 GLU A O 1
ATOM 974 N N . GLU A 1 123 ? 10.328 23.5 21.359 1 91.31 123 GLU A N 1
ATOM 975 C CA . GLU A 1 123 ? 11.125 22.703 22.281 1 91.31 123 GLU A CA 1
ATOM 976 C C . GLU A 1 123 ? 10.781 21.219 22.156 1 91.31 123 GLU A C 1
ATOM 978 O O . GLU A 1 123 ? 11.664 20.359 22.219 1 91.31 123 GLU A O 1
ATOM 983 N N . PHE A 1 124 ? 9.578 21 21.953 1 93.44 124 PHE A N 1
ATOM 984 C CA . PHE A 1 124 ? 9.133 19.609 21.859 1 93.44 124 PHE A CA 1
ATOM 985 C C . PHE A 1 124 ? 9.508 19.016 20.5 1 93.44 124 PHE A C 1
ATOM 987 O O . PHE A 1 124 ? 10.039 17.906 20.438 1 93.44 124 PHE A O 1
ATOM 994 N N . LEU A 1 125 ? 9.32 19.766 19.453 1 95.62 125 LEU A N 1
ATOM 995 C CA . LEU A 1 125 ? 9.453 19.234 18.094 1 95.62 125 LEU A CA 1
ATOM 996 C C . LEU A 1 125 ? 10.922 19.109 17.719 1 95.62 125 LEU A C 1
ATOM 998 O O . LEU A 1 125 ? 11.281 18.25 16.891 1 95.62 125 LEU A O 1
ATOM 1002 N N . GLN A 1 126 ? 11.773 19.859 18.344 1 94.44 126 GLN A N 1
ATOM 1003 C CA . GLN A 1 126 ? 13.188 19.891 17.969 1 94.44 126 GLN A CA 1
ATOM 1004 C C . GLN A 1 126 ? 13.867 18.562 18.281 1 94.44 126 GLN A C 1
ATOM 1006 O O . GLN A 1 126 ? 14.945 18.281 17.766 1 94.44 126 GLN A O 1
ATOM 1011 N N . GLN A 1 127 ? 13.234 17.75 19.094 1 93.94 127 GLN A N 1
ATOM 1012 C CA . GLN A 1 127 ? 13.828 16.484 19.516 1 93.94 127 GLN A CA 1
ATOM 1013 C C . GLN A 1 127 ? 13.695 15.422 18.438 1 93.94 127 GLN A C 1
ATOM 1015 O O . GLN A 1 127 ? 14.289 14.344 18.547 1 93.94 127 GLN A O 1
ATOM 1020 N N . PHE A 1 128 ? 12.938 15.758 17.438 1 96.31 128 PHE A N 1
ATOM 1021 C CA . PHE A 1 128 ? 12.633 14.734 16.438 1 96.31 128 PHE A CA 1
ATOM 1022 C C . PHE A 1 128 ? 13.328 15.039 15.117 1 96.31 128 PHE A C 1
ATOM 1024 O O . PHE A 1 128 ? 13.531 16.203 14.773 1 96.31 128 PHE A O 1
ATOM 1031 N N . ASP A 1 129 ? 13.672 13.961 14.398 1 96.25 129 ASP A N 1
ATOM 1032 C CA . ASP A 1 129 ? 14.258 14.094 13.07 1 96.25 129 ASP A CA 1
ATOM 1033 C C . ASP A 1 129 ? 13.172 14.188 12 1 96.25 129 ASP A C 1
ATOM 1035 O O . ASP A 1 129 ? 13.414 14.703 10.906 1 96.25 129 ASP A O 1
ATOM 1039 N N . LEU A 1 130 ? 12.047 13.688 12.312 1 96.94 130 LEU A N 1
ATOM 1040 C CA . LEU A 1 130 ? 10.906 13.648 11.406 1 96.94 130 LEU A CA 1
ATOM 1041 C C . LEU A 1 130 ? 9.594 13.719 12.18 1 96.94 130 LEU A C 1
ATOM 1043 O O . LEU A 1 130 ? 9.445 13.055 13.211 1 96.94 130 LEU A O 1
ATOM 1047 N N . VAL A 1 131 ? 8.719 14.586 11.695 1 97.94 131 VAL A N 1
ATOM 1048 C CA . VAL A 1 131 ? 7.371 14.672 12.242 1 97.94 131 VAL A CA 1
ATOM 1049 C C . VAL A 1 131 ? 6.359 14.25 11.18 1 97.94 131 VAL A C 1
ATOM 1051 O O . VAL A 1 131 ? 6.375 14.758 10.055 1 97.94 131 VAL A O 1
ATOM 1054 N N . ILE A 1 132 ? 5.496 13.289 11.547 1 98.31 132 ILE A N 1
ATOM 1055 C CA . ILE A 1 132 ? 4.457 12.805 10.641 1 98.31 132 ILE A CA 1
ATOM 1056 C C . ILE A 1 132 ? 3.082 13.109 11.234 1 98.31 132 ILE A C 1
ATOM 1058 O O . ILE A 1 132 ? 2.736 12.602 12.305 1 98.31 132 ILE A O 1
ATOM 1062 N N . VAL A 1 133 ? 2.287 13.914 10.531 1 98 133 VAL A N 1
ATOM 1063 C CA . VAL A 1 133 ? 0.956 14.32 10.969 1 98 133 VAL A CA 1
ATOM 1064 C C . VAL A 1 133 ? -0.103 13.578 10.156 1 98 133 VAL A C 1
ATOM 1066 O O . VAL A 1 133 ? -0.181 13.742 8.938 1 98 133 VAL A O 1
ATOM 1069 N N . ILE A 1 134 ? -0.936 12.797 10.867 1 97.81 134 ILE A N 1
ATOM 1070 C CA . ILE A 1 134 ? -1.845 11.883 10.18 1 97.81 134 ILE A CA 1
ATOM 1071 C C . ILE A 1 134 ? -3.289 12.227 10.547 1 97.81 134 ILE A C 1
ATOM 1073 O O . ILE A 1 134 ? -3.646 12.25 11.727 1 97.81 134 ILE A O 1
ATOM 1077 N N . ASP A 1 135 ? -4.125 12.453 9.555 1 95.88 135 ASP A N 1
ATOM 1078 C CA . ASP A 1 135 ? -5.57 12.609 9.695 1 95.88 135 ASP A CA 1
ATOM 1079 C C . ASP A 1 135 ? -5.906 13.703 10.703 1 95.88 135 ASP A C 1
ATOM 1081 O O . ASP A 1 135 ? -6.742 13.5 11.586 1 95.88 135 ASP A O 1
ATOM 1085 N N . GLN A 1 136 ? -5.172 14.812 10.609 1 94.62 136 GLN A N 1
ATOM 1086 C CA . GLN A 1 136 ? -5.434 15.984 11.445 1 94.62 136 GLN A CA 1
ATOM 1087 C C . GLN A 1 136 ? -6.023 17.125 10.625 1 94.62 136 GLN A C 1
ATOM 1089 O O . GLN A 1 136 ? -6.008 17.078 9.391 1 94.62 136 GLN A O 1
ATOM 1094 N N . SER A 1 137 ? -6.539 18.094 11.312 1 92.5 137 SER A N 1
ATOM 1095 C CA . SER A 1 137 ? -7.105 19.25 10.633 1 92.5 137 SER A CA 1
ATOM 1096 C C . SER A 1 137 ? -6.039 20.031 9.859 1 92.5 137 SER A C 1
ATOM 1098 O O . SER A 1 137 ? -4.855 19.984 10.211 1 92.5 137 SER A O 1
ATOM 1100 N N . ASN A 1 138 ? -6.5 20.734 8.859 1 93.38 138 ASN A N 1
ATOM 1101 C CA . ASN A 1 138 ? -5.59 21.547 8.055 1 93.38 138 ASN A CA 1
ATOM 1102 C C . ASN A 1 138 ? -4.875 22.594 8.914 1 93.38 138 ASN A C 1
ATOM 1104 O O . ASN A 1 138 ? -3.68 22.844 8.727 1 93.38 138 ASN A O 1
ATOM 1108 N N . GLU A 1 139 ? -5.629 23.172 9.766 1 92.44 139 GLU A N 1
ATOM 1109 C CA . GLU A 1 139 ? -5.07 24.219 10.617 1 92.44 139 GLU A CA 1
ATOM 1110 C C . GLU A 1 139 ? -3.949 23.672 11.5 1 92.44 139 GLU A C 1
ATOM 1112 O O . GLU A 1 139 ? -2.865 24.25 11.562 1 92.44 139 GLU A O 1
ATOM 1117 N N . PHE A 1 140 ? -4.234 22.578 12.117 1 93.56 140 PHE A N 1
ATOM 1118 C CA . PHE A 1 140 ? -3.248 21.953 12.992 1 93.56 140 PHE A CA 1
ATOM 1119 C C . PHE A 1 140 ? -2.031 21.5 12.195 1 93.56 140 PHE A C 1
ATOM 1121 O O . PHE A 1 140 ? -0.893 21.719 12.609 1 93.56 140 PHE A O 1
ATOM 1128 N N . THR A 1 141 ? -2.273 20.875 11.094 1 95.81 141 THR A N 1
ATOM 1129 C CA . THR A 1 141 ? -1.206 20.391 10.227 1 95.81 141 THR A CA 1
ATOM 1130 C C . THR A 1 141 ? -0.328 21.547 9.75 1 95.81 141 THR A C 1
ATOM 1132 O O . THR A 1 141 ? 0.9 21.453 9.773 1 95.81 141 THR A O 1
ATOM 1135 N N . SER A 1 142 ? -0.965 22.625 9.383 1 95.94 142 SER A N 1
ATOM 1136 C CA . SER A 1 142 ? -0.241 23.797 8.93 1 95.94 142 SER A CA 1
ATOM 1137 C C . SER A 1 142 ? 0.628 24.375 10.039 1 95.94 142 SER A C 1
ATOM 1139 O O . SER A 1 142 ? 1.756 24.812 9.789 1 95.94 142 SER A O 1
ATOM 1141 N N . GLN A 1 143 ? 0.131 24.406 11.164 1 95.56 143 GLN A N 1
ATOM 1142 C CA . GLN A 1 143 ? 0.87 24.938 12.312 1 95.56 143 GLN A CA 1
ATOM 1143 C C . GLN A 1 143 ? 2.123 24.109 12.586 1 95.56 143 GLN A C 1
ATOM 1145 O O . GLN A 1 143 ? 3.211 24.656 12.766 1 95.56 143 GLN A O 1
ATOM 1150 N N . ILE A 1 144 ? 1.961 22.812 12.609 1 96.81 144 ILE A N 1
ATOM 1151 C CA . ILE A 1 144 ? 3.096 21.938 12.875 1 96.81 144 ILE A CA 1
ATOM 1152 C C . ILE A 1 144 ? 4.117 22.062 11.742 1 96.81 144 ILE A C 1
ATOM 1154 O O . ILE A 1 144 ? 5.324 22.109 11.992 1 96.81 144 ILE A O 1
ATOM 1158 N N . ASN A 1 145 ? 3.6 22.078 10.539 1 97.56 145 ASN A N 1
ATOM 1159 C CA . ASN A 1 145 ? 4.488 22.219 9.391 1 97.56 145 ASN A CA 1
ATOM 1160 C C . ASN A 1 145 ? 5.34 23.484 9.492 1 97.56 145 ASN A C 1
ATOM 1162 O O . ASN A 1 145 ? 6.543 23.453 9.219 1 97.56 145 ASN A O 1
ATOM 1166 N N . LYS A 1 146 ? 4.723 24.562 9.867 1 96.19 146 LYS A N 1
ATOM 1167 C CA . LYS A 1 146 ? 5.426 25.828 10 1 96.19 146 LYS A CA 1
ATOM 1168 C C . LYS A 1 146 ? 6.566 25.734 11.008 1 96.19 146 LYS A C 1
ATOM 1170 O O . LYS A 1 146 ? 7.68 26.188 10.75 1 96.19 146 LYS A O 1
ATOM 1175 N N . VAL A 1 147 ? 6.297 25.141 12.109 1 96.44 147 VAL A N 1
ATOM 1176 C CA . VAL A 1 147 ? 7.309 25 13.156 1 96.44 147 VAL A CA 1
ATOM 1177 C C . VAL A 1 147 ? 8.43 24.094 12.664 1 96.44 147 VAL A C 1
ATOM 1179 O O . VAL A 1 147 ? 9.609 24.391 12.844 1 96.44 147 VAL A O 1
ATOM 1182 N N . CYS A 1 148 ? 8.078 22.984 12.07 1 96.69 148 CYS A N 1
ATOM 1183 C CA . CYS A 1 148 ? 9.078 22.047 11.555 1 96.69 148 CYS A CA 1
ATOM 1184 C C . CYS A 1 148 ? 9.984 22.734 10.539 1 96.69 148 CYS A C 1
ATOM 1186 O O . CYS A 1 148 ? 11.203 22.547 10.547 1 96.69 148 CYS A O 1
ATOM 1188 N N . ARG A 1 149 ? 9.383 23.531 9.719 1 94.88 149 ARG A N 1
ATOM 1189 C CA . ARG A 1 149 ? 10.148 24.25 8.703 1 94.88 149 ARG A CA 1
ATOM 1190 C C . ARG A 1 149 ? 11.156 25.203 9.344 1 94.88 149 ARG A C 1
ATOM 1192 O O . ARG A 1 149 ? 12.312 25.266 8.922 1 94.88 149 ARG A O 1
ATOM 1199 N N . SER A 1 150 ? 10.711 25.891 10.281 1 94.12 150 SER A N 1
ATOM 1200 C CA . SER A 1 150 ? 11.578 26.844 10.961 1 94.12 150 SER A CA 1
ATOM 1201 C C . SER A 1 150 ? 12.75 26.156 11.633 1 94.12 150 SER A C 1
ATOM 1203 O O . SER A 1 150 ? 13.844 26.719 11.727 1 94.12 150 SER A O 1
ATOM 1205 N N . LEU A 1 151 ? 12.562 24.969 12.07 1 94.56 151 LEU A N 1
ATOM 1206 C CA . LEU A 1 151 ? 13.578 24.203 12.797 1 94.56 151 LEU A CA 1
ATOM 1207 C C . LEU A 1 151 ? 14.344 23.281 11.859 1 94.56 151 LEU A C 1
ATOM 1209 O O . LEU A 1 151 ? 15.227 22.531 12.297 1 94.56 151 LEU A O 1
ATOM 1213 N N . LYS A 1 152 ? 13.961 23.25 10.578 1 92.94 152 LYS A N 1
ATOM 1214 C CA . LYS A 1 152 ? 14.57 22.406 9.555 1 92.94 152 LYS A CA 1
ATOM 1215 C C . LYS A 1 152 ? 14.391 20.938 9.883 1 92.94 152 LYS A C 1
ATOM 1217 O O . LYS A 1 152 ? 15.32 20.141 9.734 1 92.94 152 LYS A O 1
ATOM 1222 N N . ILE A 1 153 ? 13.258 20.641 10.445 1 95.19 153 ILE A N 1
ATOM 1223 C CA . ILE A 1 153 ? 12.859 19.25 10.719 1 95.19 153 ILE A CA 1
ATOM 1224 C C . ILE A 1 153 ? 12.086 18.703 9.523 1 95.19 153 ILE A C 1
ATOM 1226 O O . ILE A 1 153 ? 11.234 19.375 8.953 1 95.19 153 ILE A O 1
ATOM 1230 N N . ASN A 1 154 ? 12.422 17.438 9.117 1 95.25 154 ASN A N 1
ATOM 1231 C CA . ASN A 1 154 ? 11.633 16.797 8.062 1 95.25 154 ASN A CA 1
ATOM 1232 C C . ASN A 1 154 ? 10.164 16.672 8.461 1 95.25 154 ASN A C 1
ATOM 1234 O O . ASN A 1 154 ? 9.859 16.344 9.617 1 95.25 154 ASN A O 1
ATOM 1238 N N . PHE A 1 155 ? 9.305 16.953 7.43 1 97.06 155 PHE A N 1
ATOM 1239 C CA . PHE A 1 155 ? 7.879 16.922 7.723 1 97.06 155 PHE A CA 1
ATOM 1240 C C . PHE A 1 155 ? 7.121 16.125 6.676 1 97.06 155 PHE A C 1
ATOM 1242 O O . PHE A 1 155 ? 7.395 16.234 5.477 1 97.06 155 PHE A O 1
ATOM 1249 N N . GLN A 1 156 ? 6.172 15.297 7.188 1 97.69 156 GLN A N 1
ATOM 1250 C CA . GLN A 1 156 ? 5.227 14.57 6.344 1 97.69 156 GLN A CA 1
ATOM 1251 C C . GLN A 1 156 ? 3.816 14.625 6.926 1 97.69 156 GLN A C 1
ATOM 1253 O O . GLN A 1 156 ? 3.646 14.75 8.141 1 97.69 156 GLN A O 1
ATOM 1258 N N . CYS A 1 157 ? 2.883 14.531 6.031 1 98.38 157 CYS A N 1
ATOM 1259 C CA . CYS A 1 157 ? 1.519 14.336 6.512 1 98.38 157 CYS A CA 1
ATOM 1260 C C . CYS A 1 157 ? 0.684 13.57 5.488 1 98.38 157 CYS A C 1
ATOM 1262 O O . CYS A 1 157 ? 1.104 13.398 4.344 1 98.38 157 CYS A O 1
ATOM 1264 N N . GLY A 1 158 ? -0.393 13.039 5.926 1 97.94 158 GLY A N 1
ATOM 1265 C CA . GLY A 1 158 ? -1.331 12.328 5.07 1 97.94 158 GLY A CA 1
ATOM 1266 C C . GLY A 1 158 ? -2.678 12.094 5.73 1 97.94 158 GLY A C 1
ATOM 1267 O O . GLY A 1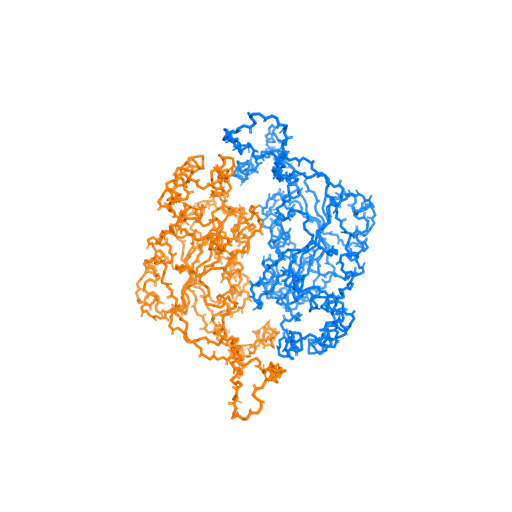 158 ? -2.803 12.195 6.953 1 97.94 158 GLY A O 1
ATOM 1268 N N . SER A 1 159 ? -3.607 11.844 4.91 1 97.5 159 SER A N 1
ATOM 1269 C CA . SER A 1 159 ? -4.949 11.5 5.363 1 97.5 159 SER A CA 1
ATOM 1270 C C . SER A 1 159 ? -5.621 10.508 4.422 1 97.5 159 SER A C 1
ATOM 1272 O O . SER A 1 159 ? -5.273 10.438 3.24 1 97.5 159 SER A O 1
ATOM 1274 N N . VAL A 1 160 ? -6.438 9.727 5.02 1 96.5 160 VAL A N 1
ATOM 1275 C CA . VAL A 1 160 ? -7.297 8.836 4.246 1 96.5 160 VAL A CA 1
ATOM 1276 C C . VAL A 1 160 ? -8.766 9.133 4.551 1 96.5 160 VAL A C 1
ATOM 1278 O O . VAL A 1 160 ? -9.164 9.195 5.715 1 96.5 160 VAL A O 1
ATOM 1281 N N . PHE A 1 161 ? -9.523 9.406 3.523 1 93.69 161 PHE A N 1
ATOM 1282 C CA . PHE A 1 161 ? -10.969 9.594 3.572 1 93.69 161 PHE A CA 1
ATOM 1283 C C . PHE A 1 161 ? -11.688 8.484 2.814 1 93.69 161 PHE A C 1
ATOM 1285 O O . PHE A 1 161 ? -11.938 8.609 1.615 1 93.69 161 PHE A O 1
ATOM 1292 N N . GLY A 1 162 ? -12.031 7.473 3.641 1 90.88 162 GLY A N 1
ATOM 1293 C CA . GLY A 1 162 ? -12.617 6.324 2.959 1 90.88 162 GLY A CA 1
ATOM 1294 C C . GLY A 1 162 ? -11.68 5.707 1.934 1 90.88 162 GLY A C 1
ATOM 1295 O O . GLY A 1 162 ? -10.625 5.172 2.287 1 90.88 162 GLY A O 1
ATOM 1296 N N . TRP A 1 163 ? -12.094 5.922 0.688 1 91.31 163 TRP A N 1
ATOM 1297 C CA . TRP A 1 163 ? -11.375 5.211 -0.368 1 91.31 163 TRP A CA 1
ATOM 1298 C C . TRP A 1 163 ? -10.406 6.141 -1.085 1 91.31 163 TRP A C 1
ATOM 1300 O O . TRP A 1 163 ? -9.859 5.789 -2.133 1 91.31 163 TRP A O 1
ATOM 1310 N N . ILE A 1 164 ? -10.156 7.32 -0.562 1 93.94 164 ILE A N 1
ATOM 1311 C CA . ILE A 1 164 ? -9.18 8.234 -1.143 1 93.94 164 ILE A CA 1
ATOM 1312 C C . ILE A 1 164 ? -8.219 8.719 -0.059 1 93.94 164 ILE A C 1
ATOM 1314 O O . ILE A 1 164 ? -8.594 8.812 1.113 1 93.94 164 ILE A O 1
ATOM 1318 N N . GLY A 1 165 ? -7.008 8.93 -0.452 1 96.81 165 GLY A N 1
ATOM 1319 C CA . GLY A 1 165 ? -6.02 9.453 0.48 1 96.81 165 GLY A CA 1
ATOM 1320 C C . GLY A 1 165 ? -4.891 10.203 -0.204 1 96.81 165 GLY A C 1
ATOM 1321 O O . GLY A 1 165 ? -4.824 10.242 -1.434 1 96.81 165 GLY A O 1
ATOM 1322 N N . TYR A 1 166 ? -4.105 10.875 0.624 1 97.38 166 TYR A N 1
ATOM 1323 C CA . TYR A 1 166 ? -2.967 11.609 0.088 1 97.38 166 TYR A CA 1
ATOM 1324 C C . TYR A 1 166 ? -1.785 11.562 1.05 1 97.38 166 TYR A C 1
ATOM 1326 O O . TYR A 1 166 ? -1.944 11.219 2.223 1 97.38 166 TYR A O 1
ATOM 1334 N N . CYS A 1 167 ? -0.628 11.859 0.515 1 97.38 167 CYS A N 1
ATOM 1335 C CA . CYS A 1 167 ? 0.598 12.148 1.251 1 97.38 167 CYS A CA 1
ATOM 1336 C C . CYS A 1 167 ? 1.149 13.523 0.875 1 97.38 167 CYS A C 1
ATOM 1338 O O . CYS A 1 167 ? 1.037 13.945 -0.275 1 97.38 167 CYS A O 1
ATOM 1340 N N . PHE A 1 168 ? 1.688 14.156 1.827 1 97.56 168 PHE A N 1
ATOM 1341 C CA . PHE A 1 168 ? 2.408 15.398 1.604 1 97.56 168 PHE A CA 1
ATOM 1342 C C . PHE A 1 168 ? 3.783 15.359 2.26 1 97.56 168 PHE A C 1
ATOM 1344 O O . PHE A 1 168 ? 3.928 14.852 3.377 1 97.56 168 PHE A O 1
ATOM 1351 N N . PHE A 1 169 ? 4.727 15.898 1.548 1 96.06 169 PHE A N 1
ATOM 1352 C CA . PHE A 1 169 ? 6.109 15.891 2.012 1 96.06 169 PHE A CA 1
ATOM 1353 C C . PHE A 1 169 ? 6.691 17.297 1.991 1 96.06 169 PHE A C 1
ATOM 1355 O O . PHE A 1 169 ? 6.492 18.047 1.03 1 96.06 169 PHE A O 1
ATOM 1362 N N . ASP A 1 170 ? 7.34 17.688 3.029 1 95.81 170 ASP A N 1
ATOM 1363 C CA . ASP A 1 170 ? 8.086 18.938 3.133 1 95.81 170 ASP A CA 1
ATOM 1364 C C . ASP A 1 170 ? 9.461 18.703 3.754 1 95.81 170 ASP A C 1
ATOM 1366 O O . ASP A 1 170 ? 9.602 18.672 4.98 1 95.81 170 ASP A O 1
ATOM 1370 N N . TYR A 1 171 ? 10.422 18.547 2.834 1 92.31 171 TYR A N 1
ATOM 1371 C CA . TYR A 1 171 ? 11.812 18.359 3.236 1 92.31 171 TYR A CA 1
ATOM 1372 C C . TYR A 1 171 ? 12.633 19.609 2.9 1 92.31 171 TYR A C 1
ATOM 1374 O O . TYR A 1 171 ? 13.812 19.5 2.561 1 92.31 171 TYR A O 1
ATOM 1382 N N . ASN A 1 172 ? 12.008 20.672 2.994 1 86.25 172 ASN A N 1
ATOM 1383 C CA . ASN A 1 172 ? 12.57 21.922 2.504 1 86.25 172 ASN A CA 1
ATOM 1384 C C . ASN A 1 172 ? 13.93 22.219 3.133 1 86.25 172 ASN A C 1
ATOM 1386 O O . ASN A 1 172 ? 14.086 22.125 4.352 1 86.25 172 ASN A O 1
ATOM 1390 N N . GLY A 1 173 ? 14.859 22.594 2.244 1 79.81 173 GLY A N 1
ATOM 1391 C CA . GLY A 1 173 ? 16.156 23.062 2.678 1 79.81 173 GLY A CA 1
ATOM 1392 C C . GLY A 1 173 ? 17.156 21.938 2.883 1 79.81 173 GLY A C 1
ATOM 1393 O O . GLY A 1 173 ? 18.328 22.188 3.223 1 79.81 173 GLY A O 1
ATOM 1394 N N . LYS A 1 174 ? 16.766 20.766 2.652 1 79.38 174 LYS A N 1
ATOM 1395 C CA . LYS A 1 174 ? 17.672 19.641 2.826 1 79.38 174 LYS A CA 1
ATOM 1396 C C . LYS A 1 174 ? 18.375 19.297 1.518 1 79.38 174 LYS A C 1
ATOM 1398 O O . LYS A 1 174 ? 17.859 19.547 0.434 1 79.38 174 LYS A O 1
ATOM 1403 N N . LYS A 1 175 ? 19.562 18.828 1.761 1 75.56 175 LYS A N 1
ATOM 1404 C CA . LYS A 1 175 ? 20.344 18.375 0.615 1 75.56 175 LYS A CA 1
ATOM 1405 C C . LYS A 1 175 ? 20.047 16.922 0.293 1 75.56 175 LYS A C 1
ATOM 1407 O O . LYS A 1 175 ? 20.062 16.062 1.186 1 75.56 175 LYS A O 1
ATOM 1412 N N . PHE A 1 176 ? 19.672 16.703 -0.928 1 74.69 176 PHE A N 1
ATOM 1413 C CA . PHE A 1 176 ? 19.391 15.336 -1.354 1 74.69 176 PHE A CA 1
ATOM 1414 C C . PHE A 1 176 ? 20.297 14.93 -2.51 1 74.69 176 PHE A C 1
ATOM 1416 O O . PHE A 1 176 ? 20.75 15.781 -3.27 1 74.69 176 PHE A O 1
ATOM 1423 N N . ARG A 1 177 ? 20.656 13.711 -2.459 1 70.69 177 ARG A N 1
ATOM 1424 C CA . ARG A 1 177 ? 21.328 13.125 -3.623 1 70.69 177 ARG A CA 1
ATOM 1425 C C . ARG A 1 177 ? 20.312 12.773 -4.707 1 70.69 177 ARG A C 1
ATOM 1427 O O . ARG A 1 177 ? 19.453 11.914 -4.504 1 70.69 177 ARG A O 1
ATOM 1434 N N . LEU A 1 178 ? 20.297 13.547 -5.781 1 64.94 178 LEU A N 1
ATOM 1435 C CA . LEU A 1 178 ? 19.359 13.32 -6.875 1 64.94 178 LEU A CA 1
ATOM 1436 C C . LEU A 1 178 ? 20.094 12.805 -8.117 1 64.94 178 LEU A C 1
ATOM 1438 O O . LEU A 1 178 ? 21.25 13.141 -8.344 1 64.94 178 LEU A O 1
ATOM 1442 N N . LYS A 1 179 ? 19.391 11.938 -8.891 1 59 179 LYS A N 1
ATOM 1443 C CA . LYS A 1 179 ? 19.953 11.461 -10.156 1 59 179 LYS A CA 1
ATOM 1444 C C . LYS A 1 179 ? 20.172 12.625 -11.117 1 59 179 LYS A C 1
ATOM 1446 O O . LYS A 1 179 ? 19.312 13.5 -11.25 1 59 179 LYS A O 1
ATOM 1451 N N . LYS A 1 180 ? 21.422 12.773 -11.648 1 57.38 180 LYS A N 1
ATOM 1452 C CA . LYS A 1 180 ? 21.75 13.828 -12.602 1 57.38 180 LYS A CA 1
ATOM 1453 C C . LYS A 1 180 ? 20.984 13.664 -13.906 1 57.38 180 LYS A C 1
ATOM 1455 O O . LYS A 1 180 ? 20.859 12.547 -14.422 1 57.38 180 LYS A O 1
ATOM 1460 N N . HIS A 1 181 ? 20.078 14.547 -14.133 1 49.41 181 HIS A N 1
ATOM 1461 C CA . HIS A 1 181 ? 19.484 14.547 -15.461 1 49.41 181 HIS A CA 1
ATOM 1462 C C . HIS A 1 181 ? 20.453 15.078 -16.5 1 49.41 181 HIS A C 1
ATOM 1464 O O . HIS A 1 181 ? 21.031 16.156 -16.328 1 49.41 181 HIS A O 1
ATOM 1470 N N . LYS A 1 182 ? 21.281 14.375 -17.203 1 41.47 182 LYS A N 1
ATOM 1471 C CA . LYS A 1 182 ? 22.094 15 -18.25 1 41.47 182 LYS A CA 1
ATOM 1472 C C . LYS A 1 182 ? 21.203 15.594 -19.344 1 41.47 182 LYS A C 1
ATOM 1474 O O . LYS A 1 182 ? 20.312 14.93 -19.859 1 41.47 182 LYS A O 1
ATOM 1479 N N . VAL A 1 183 ? 21.125 16.984 -19.469 1 36.72 183 VAL A N 1
ATOM 1480 C CA . VAL A 1 183 ? 20.656 17.641 -20.688 1 36.72 183 VAL A CA 1
ATOM 1481 C C . VAL A 1 183 ? 21.734 17.531 -21.766 1 36.72 183 VAL A C 1
ATOM 1483 O O . VAL A 1 183 ? 22.906 17.844 -21.531 1 36.72 183 VAL A O 1
ATOM 1486 N N . ASP A 1 184 ? 21.641 16.766 -22.781 1 34.41 184 ASP A N 1
ATOM 1487 C CA . ASP A 1 184 ? 22.453 16.812 -24 1 34.41 184 ASP A CA 1
ATOM 1488 C C . ASP A 1 184 ? 22.391 18.203 -24.641 1 34.41 184 ASP A C 1
ATOM 1490 O O . ASP A 1 184 ? 21.328 18.609 -25.125 1 34.41 184 ASP A O 1
ATOM 1494 N N . VAL A 1 185 ? 23.172 19.234 -24.281 1 30.58 185 VAL A N 1
ATOM 1495 C CA . VAL A 1 185 ? 23.297 20.422 -25.109 1 30.58 185 VAL A CA 1
ATOM 1496 C C . VAL A 1 185 ? 24.156 20.109 -26.328 1 30.58 185 VAL A C 1
ATOM 1498 O O . VAL A 1 185 ? 25.344 19.797 -26.203 1 30.58 185 VAL A O 1
ATOM 1501 N N . THR A 1 186 ? 23.641 19.656 -27.469 1 31 186 THR A N 1
ATOM 1502 C CA . THR A 1 186 ? 24.328 19.688 -28.766 1 31 186 THR A CA 1
ATOM 1503 C C . THR A 1 186 ? 24.594 21.109 -29.203 1 31 186 THR A C 1
ATOM 1505 O O . THR A 1 186 ? 23.641 21.875 -29.438 1 31 186 THR A O 1
ATOM 1508 N N . TYR A 1 187 ? 25.688 21.75 -28.922 1 28.75 187 TYR A N 1
ATOM 1509 C CA . TYR A 1 187 ? 26.172 22.969 -29.562 1 28.75 187 TYR A CA 1
ATOM 1510 C C . TYR A 1 187 ? 26.516 22.719 -31.016 1 28.75 187 TYR A C 1
ATOM 1512 O O . TYR A 1 187 ? 27.25 21.781 -31.344 1 28.75 187 TYR A O 1
ATOM 1520 N N . SER A 1 188 ? 25.672 23.062 -32.062 1 30.16 188 SER A N 1
ATOM 1521 C CA . SER A 1 188 ? 25.953 23.172 -33.5 1 30.16 188 SER A CA 1
ATOM 1522 C C . SER A 1 188 ? 26.984 24.266 -33.75 1 30.16 188 SER A C 1
ATOM 1524 O O . SER A 1 188 ? 26.734 25.438 -33.5 1 30.16 188 SER A O 1
ATOM 1526 N N . ASP A 1 189 ? 28.312 24.062 -33.781 1 28.62 189 ASP A N 1
ATOM 1527 C CA . ASP A 1 189 ? 29.375 24.938 -34.281 1 28.62 189 ASP A CA 1
ATOM 1528 C C . ASP A 1 189 ? 29.281 25.156 -35.781 1 28.62 189 ASP A C 1
ATOM 1530 O O . ASP A 1 189 ? 29.484 24.234 -36.562 1 28.62 189 ASP A O 1
ATOM 1534 N N . THR A 1 190 ? 28.578 26.062 -36.438 1 30.25 190 THR A N 1
ATOM 1535 C CA . THR A 1 190 ? 28.578 26.516 -37.844 1 30.25 190 THR A CA 1
ATOM 1536 C C . THR A 1 190 ? 29.922 27.172 -38.188 1 30.25 190 THR A C 1
ATOM 1538 O O . THR A 1 190 ? 30.125 28.344 -37.906 1 30.25 190 THR A O 1
ATOM 1541 N N . SER A 1 191 ? 31.109 26.656 -38.188 1 26.31 191 SER A N 1
ATOM 1542 C CA . SER A 1 191 ? 32.219 27.359 -38.812 1 26.31 191 SER A CA 1
ATOM 1543 C C . SER A 1 191 ? 31.969 27.531 -40.312 1 26.31 191 SER A C 1
ATOM 1545 O O . SER A 1 191 ? 31.188 26.781 -40.906 1 26.31 191 SER A O 1
ATOM 1547 N N . GLU A 1 192 ? 32.625 28.578 -41.156 1 27.59 192 GLU A N 1
ATOM 1548 C CA . GLU A 1 192 ? 32.75 29.047 -42.531 1 27.59 192 GLU A CA 1
ATOM 1549 C C . GLU A 1 192 ? 32.969 27.875 -43.5 1 27.59 192 GLU A C 1
ATOM 1551 O O . GLU A 1 192 ? 32.312 27.797 -44.531 1 27.59 192 GLU A O 1
ATOM 1556 N N . THR A 1 193 ? 34.406 27.719 -44.031 1 26.75 193 THR A N 1
ATOM 1557 C CA . THR A 1 193 ? 34.906 27.25 -45.312 1 26.75 193 THR A CA 1
ATOM 1558 C C . THR A 1 193 ? 34.406 25.859 -45.625 1 26.75 193 THR A C 1
ATOM 1560 O O . THR A 1 193 ? 33.812 25.203 -44.781 1 26.75 193 THR A O 1
ATOM 1563 N N . ASN A 1 194 ? 35.469 24.812 -46.375 1 26.19 194 ASN A N 1
ATOM 1564 C CA . ASN A 1 194 ? 35.469 23.469 -46.938 1 26.19 194 ASN A CA 1
ATOM 1565 C C . ASN A 1 194 ? 34.906 22.453 -45.938 1 26.19 194 ASN A C 1
ATOM 1567 O O . ASN A 1 194 ? 35.688 21.75 -45.25 1 26.19 194 ASN A O 1
ATOM 1571 N N . LYS A 1 195 ? 34.156 22.812 -45.281 1 28.25 195 LYS A N 1
ATOM 1572 C CA . LYS A 1 195 ? 33.531 22.625 -43.969 1 28.25 195 LYS A CA 1
ATOM 1573 C C . LYS A 1 195 ? 32.688 21.344 -43.938 1 28.25 195 LYS A C 1
ATOM 1575 O O . LYS A 1 195 ? 31.453 21.391 -43.938 1 28.25 195 LYS A O 1
ATOM 1580 N N . TYR A 1 196 ? 33.125 20.219 -44.719 1 24.28 196 TYR A N 1
ATOM 1581 C CA . TYR A 1 196 ? 32.5 19.016 -45.25 1 24.28 196 TYR A CA 1
ATOM 1582 C C . TYR A 1 196 ? 31.828 18.188 -44.156 1 24.28 196 TYR A C 1
ATOM 1584 O O . TYR A 1 196 ? 32.031 18.453 -42.969 1 24.28 196 TYR A O 1
ATOM 1592 N N . HIS A 1 197 ? 31.812 16.625 -44.5 1 24.88 197 HIS A N 1
ATOM 1593 C CA . HIS A 1 197 ? 30.953 15.461 -44.25 1 24.88 197 HIS A CA 1
ATOM 1594 C C . HIS A 1 197 ? 30.984 15.047 -42.781 1 24.88 197 HIS A C 1
ATOM 1596 O O . HIS A 1 197 ? 30.062 14.359 -42.312 1 24.88 197 HIS A O 1
ATOM 1602 N N . ALA A 1 198 ? 32.25 14.898 -42.219 1 24.12 198 ALA A N 1
ATOM 1603 C CA . ALA A 1 198 ? 32.438 13.844 -41.219 1 24.12 198 ALA A CA 1
ATOM 1604 C C . ALA A 1 198 ? 31.703 14.148 -39.938 1 24.12 198 ALA A C 1
ATOM 1606 O O . ALA A 1 198 ? 32.125 15.023 -39.156 1 24.12 198 ALA A O 1
ATOM 1607 N N . LEU A 1 199 ? 30.469 14.375 -39.906 1 25.45 199 LEU A N 1
ATOM 1608 C CA . LEU A 1 199 ? 29.578 14.484 -38.781 1 25.45 199 LEU A CA 1
ATOM 1609 C C . LEU A 1 199 ? 29.891 13.422 -37.719 1 25.45 199 LEU A C 1
ATOM 1611 O O . LEU A 1 199 ? 29.547 12.25 -37.906 1 25.45 199 LEU A O 1
ATOM 1615 N N . ASN A 1 200 ? 31.031 13.297 -37.25 1 24.77 200 ASN A N 1
ATOM 1616 C CA . ASN A 1 200 ? 31.656 12.328 -36.375 1 24.77 200 ASN A CA 1
ATOM 1617 C C . ASN A 1 200 ? 30.766 12.023 -35.156 1 24.77 200 ASN A C 1
ATOM 1619 O O . ASN A 1 200 ? 29.953 12.859 -34.75 1 24.77 200 ASN A O 1
ATOM 1623 N N . ASN A 1 201 ? 30.734 10.68 -34.812 1 25.62 201 ASN A N 1
ATOM 1624 C CA . ASN A 1 201 ? 30.094 9.734 -33.906 1 25.62 201 ASN A CA 1
ATOM 1625 C C . ASN A 1 201 ? 30.25 10.164 -32.438 1 25.62 201 ASN A C 1
ATOM 1627 O O . ASN A 1 201 ? 31.344 10.109 -31.891 1 25.62 201 ASN A O 1
ATOM 1631 N N . ILE A 1 202 ? 29.938 11.297 -32.156 1 27.73 202 ILE A N 1
ATOM 1632 C CA . ILE A 1 202 ? 30.078 11.625 -30.75 1 27.73 202 ILE A CA 1
ATOM 1633 C C . ILE A 1 202 ? 29.453 10.531 -29.891 1 27.73 202 ILE A C 1
ATOM 1635 O O . ILE A 1 202 ? 28.25 10.273 -29.984 1 27.73 202 ILE A O 1
ATOM 1639 N N . ASP A 1 203 ? 30.203 9.484 -29.656 1 28.02 203 ASP A N 1
ATOM 1640 C CA . ASP A 1 203 ? 29.859 8.414 -28.734 1 28.02 203 ASP A CA 1
ATOM 1641 C C . ASP A 1 203 ? 29.422 8.984 -27.391 1 28.02 203 ASP A C 1
ATOM 1643 O O . ASP A 1 203 ? 30.172 9.711 -26.734 1 28.02 203 ASP A O 1
ATOM 1647 N N . GLU A 1 204 ? 28.281 9.398 -27.344 1 29.48 204 GLU A N 1
ATOM 1648 C CA . GLU A 1 204 ? 27.609 9.781 -26.109 1 29.48 204 GLU A CA 1
ATOM 1649 C C . GLU A 1 204 ? 27.875 8.75 -25 1 29.48 204 GLU A C 1
ATOM 1651 O O . GLU A 1 204 ? 27.469 7.594 -25.109 1 29.48 204 GLU A O 1
ATOM 1656 N N . VAL A 1 205 ? 29.062 8.742 -24.438 1 30.58 205 VAL A N 1
ATOM 1657 C CA . VAL A 1 205 ? 29.344 7.887 -23.297 1 30.58 205 VAL A CA 1
ATOM 1658 C C . VAL A 1 205 ? 28.359 8.203 -22.156 1 30.58 205 VAL A C 1
ATOM 1660 O O . VAL A 1 205 ? 28.281 9.352 -21.719 1 30.58 205 VAL A O 1
ATOM 1663 N N . ILE A 1 206 ? 27.266 7.625 -22.094 1 33.16 206 ILE A N 1
ATOM 1664 C CA . ILE A 1 206 ? 26.375 7.531 -20.953 1 33.16 206 ILE A CA 1
ATOM 1665 C C . ILE A 1 206 ? 27.172 7.207 -19.688 1 33.16 206 ILE A C 1
ATOM 1667 O O . ILE A 1 206 ? 27.734 6.113 -19.562 1 33.16 206 ILE A O 1
ATOM 1671 N N . VAL A 1 207 ? 27.922 8.188 -19.109 1 33.06 207 VAL A N 1
ATOM 1672 C CA . VAL A 1 207 ? 28.672 8.062 -17.859 1 33.06 207 VAL A CA 1
ATOM 1673 C C . VAL A 1 207 ? 27.75 7.539 -16.766 1 33.06 207 VAL A C 1
ATOM 1675 O O . VAL A 1 207 ? 26.516 7.625 -16.875 1 33.06 207 VAL A O 1
ATOM 1678 N N . ASP A 1 208 ? 28.375 7.277 -15.5 1 38.03 208 ASP A N 1
ATOM 1679 C CA . ASP A 1 208 ? 28.062 6.715 -14.188 1 38.03 208 ASP A CA 1
ATOM 1680 C C . ASP A 1 208 ? 26.828 7.387 -13.586 1 38.03 208 ASP A C 1
ATOM 1682 O O . ASP A 1 208 ? 26.516 8.531 -13.914 1 38.03 208 ASP A O 1
ATOM 1686 N N . ASP A 1 209 ? 25.828 6.734 -13.078 1 47.47 209 ASP A N 1
ATOM 1687 C CA . ASP A 1 209 ? 24.75 7.152 -12.18 1 47.47 209 ASP A CA 1
ATOM 1688 C C . ASP A 1 209 ? 25.203 8.297 -11.273 1 47.47 209 ASP A C 1
ATOM 1690 O O . ASP A 1 209 ? 25.688 8.062 -10.156 1 47.47 209 ASP A O 1
ATOM 1694 N N . ASP A 1 210 ? 25.781 9.367 -11.594 1 54.19 210 ASP A N 1
ATOM 1695 C CA . ASP A 1 210 ? 26.297 10.461 -10.773 1 54.19 210 ASP A CA 1
ATOM 1696 C C . ASP A 1 210 ? 25.172 11.203 -10.07 1 54.19 210 ASP A C 1
ATOM 1698 O O . ASP A 1 210 ? 24.25 11.703 -10.727 1 54.19 210 ASP A O 1
ATOM 1702 N N . TYR A 1 211 ? 24.859 10.781 -8.805 1 59.88 211 TYR A N 1
ATOM 1703 C CA . TYR A 1 211 ? 24.016 11.57 -7.91 1 59.88 211 TYR A CA 1
ATOM 1704 C C . TYR A 1 211 ? 24.656 12.914 -7.59 1 59.88 211 TYR A C 1
ATOM 1706 O O . TYR A 1 211 ? 25.891 13.023 -7.543 1 59.88 211 TYR A O 1
ATOM 1714 N N . GLU A 1 212 ? 24 13.953 -7.887 1 70.94 212 GLU A N 1
ATOM 1715 C CA . GLU A 1 212 ? 24.422 15.281 -7.445 1 70.94 212 GLU A CA 1
ATOM 1716 C C . GLU A 1 212 ? 23.609 15.727 -6.223 1 70.94 212 GLU A C 1
ATOM 1718 O O . GLU A 1 212 ? 22.453 15.367 -6.074 1 70.94 212 GLU A O 1
ATOM 1723 N N . GLU A 1 213 ? 24.391 16.281 -5.309 1 75.56 213 GLU A N 1
ATOM 1724 C CA . GLU A 1 213 ? 23.719 16.859 -4.145 1 75.56 213 GLU A CA 1
ATOM 1725 C C . GLU A 1 213 ? 22.984 18.156 -4.504 1 75.56 213 GLU A C 1
ATOM 1727 O O . GLU A 1 213 ? 23.578 19.047 -5.113 1 75.56 213 GLU A O 1
ATOM 1732 N N . LYS A 1 214 ? 21.703 18.094 -4.445 1 77 214 LYS A N 1
ATOM 1733 C CA . LYS A 1 214 ? 20.906 19.297 -4.719 1 77 214 LYS A CA 1
ATOM 1734 C C . LYS A 1 214 ? 19.984 19.625 -3.555 1 77 214 LYS A C 1
ATOM 1736 O O . LYS A 1 214 ? 19.469 18.719 -2.895 1 77 214 LYS A O 1
ATOM 1741 N N . VAL A 1 215 ? 19.984 20.922 -3.326 1 80.56 215 VAL A N 1
ATOM 1742 C CA . VAL A 1 215 ? 19 21.391 -2.35 1 80.56 215 VAL A CA 1
ATOM 1743 C C . VAL A 1 215 ? 17.625 21.531 -3.012 1 80.56 215 VAL A C 1
ATOM 1745 O O . VAL A 1 215 ? 17.5 22.203 -4.039 1 80.56 215 VAL A O 1
ATOM 1748 N N . VAL A 1 216 ? 16.719 20.812 -2.514 1 78.56 216 VAL A N 1
ATOM 1749 C CA . VAL A 1 216 ? 15.375 20.828 -3.096 1 78.56 216 VAL A CA 1
ATOM 1750 C C . VAL A 1 216 ? 14.5 21.828 -2.336 1 78.56 216 VAL A C 1
ATOM 1752 O O . VAL A 1 216 ? 14.531 21.875 -1.104 1 78.56 216 VAL A O 1
ATOM 1755 N N . SER A 1 217 ? 13.805 22.625 -3.09 1 84.44 217 SER A N 1
ATOM 1756 C CA . SER A 1 217 ? 12.875 23.578 -2.504 1 84.44 217 SER A CA 1
ATOM 1757 C C . SER A 1 217 ? 11.453 23.016 -2.494 1 84.44 217 SER A C 1
ATOM 1759 O O . SER A 1 217 ? 10.883 22.734 -3.549 1 84.44 217 SER A O 1
ATOM 1761 N N . TYR A 1 218 ? 10.922 22.828 -1.323 1 89.38 218 TYR A N 1
ATOM 1762 C CA . TYR A 1 218 ? 9.539 22.391 -1.158 1 89.38 218 TYR A CA 1
ATOM 1763 C C . TYR A 1 218 ? 8.648 23.562 -0.757 1 89.38 218 TYR A C 1
ATOM 1765 O O . TYR A 1 218 ? 9.086 24.469 -0.044 1 89.38 218 TYR A O 1
ATOM 1773 N N . LYS A 1 219 ? 7.434 23.547 -1.228 1 93.19 219 LYS A N 1
ATOM 1774 C CA . LYS A 1 219 ? 6.422 24.453 -0.693 1 93.19 219 LYS A CA 1
ATOM 1775 C C . LYS A 1 219 ? 5.84 23.922 0.614 1 93.19 219 LYS A C 1
ATOM 1777 O O . LYS A 1 219 ? 5.812 22.703 0.837 1 93.19 219 LYS A O 1
ATOM 1782 N N . ASN A 1 220 ? 5.465 24.875 1.44 1 95.56 220 ASN A N 1
ATOM 1783 C CA . ASN A 1 220 ? 4.883 24.422 2.701 1 95.56 220 ASN A CA 1
ATOM 1784 C C . ASN A 1 220 ? 3.463 23.906 2.514 1 95.56 220 ASN A C 1
ATOM 1786 O O . ASN A 1 220 ? 2.912 23.984 1.413 1 95.56 220 ASN A O 1
ATOM 1790 N N . PHE A 1 221 ? 2.912 23.328 3.557 1 97.19 221 PHE A N 1
ATOM 1791 C CA . PHE A 1 221 ? 1.61 22.672 3.498 1 97.19 221 PHE A CA 1
ATOM 1792 C C . PHE A 1 221 ? 0.525 23.672 3.094 1 97.19 221 PHE A C 1
ATOM 1794 O O . PHE A 1 221 ? -0.286 23.375 2.211 1 97.19 221 PHE A O 1
ATOM 1801 N N . GLU A 1 222 ? 0.51 24.812 3.697 1 95.31 222 GLU A N 1
ATOM 1802 C CA . GLU A 1 222 ? -0.514 25.812 3.432 1 95.31 222 GLU A CA 1
ATOM 1803 C C . GLU A 1 222 ? -0.506 26.234 1.964 1 95.31 222 GLU A C 1
ATOM 1805 O O . GLU A 1 222 ? -1.559 26.312 1.326 1 95.31 222 GLU A O 1
ATOM 1810 N N . GLU A 1 223 ? 0.648 26.484 1.447 1 94.12 223 GLU A N 1
ATOM 1811 C CA . GLU A 1 223 ? 0.78 26.891 0.052 1 94.12 223 GLU A CA 1
ATOM 1812 C C . GLU A 1 223 ? 0.368 25.766 -0.892 1 94.12 223 GLU A C 1
ATOM 1814 O O . GLU A 1 223 ? -0.191 26.016 -1.961 1 94.12 223 GLU A O 1
ATOM 1819 N N . SER A 1 224 ? 0.656 24.547 -0.519 1 94.69 224 SER A N 1
ATOM 1820 C CA . SER A 1 224 ? 0.437 23.391 -1.381 1 94.69 224 SER A CA 1
ATOM 1821 C C . SER A 1 224 ? -1.039 23.016 -1.434 1 94.69 224 SER A C 1
ATOM 1823 O O . SER A 1 224 ? -1.508 22.453 -2.43 1 94.69 224 SER A O 1
ATOM 1825 N N . PHE A 1 225 ? -1.792 23.359 -0.363 1 93.12 225 PHE A N 1
ATOM 1826 C CA . PHE A 1 225 ? -3.168 22.875 -0.318 1 93.12 225 PHE A CA 1
ATOM 1827 C C . PHE A 1 225 ? -4.148 24.047 -0.336 1 93.12 225 PHE A C 1
ATOM 1829 O O . PHE A 1 225 ? -5.359 23.844 -0.471 1 93.12 225 PHE A O 1
ATOM 1836 N N . ASN A 1 226 ? -3.645 25.172 -0.142 1 88.44 226 ASN A N 1
ATOM 1837 C CA . ASN A 1 226 ? -4.5 26.344 -0.191 1 88.44 226 ASN A CA 1
ATOM 1838 C C . ASN A 1 226 ? -4.309 27.125 -1.49 1 88.44 226 ASN A C 1
ATOM 1840 O O . ASN A 1 226 ? -3.857 28.266 -1.474 1 88.44 226 ASN A O 1
ATOM 1844 N N . PHE A 1 227 ? -4.504 26.547 -2.541 1 88.31 227 PHE A N 1
ATOM 1845 C CA . PHE A 1 227 ? -4.465 27.219 -3.828 1 88.31 227 PHE A CA 1
ATOM 1846 C C . PHE A 1 227 ? -5.648 26.812 -4.695 1 88.31 227 PHE A C 1
ATOM 1848 O O . PHE A 1 227 ? -6.266 25.766 -4.457 1 88.31 227 PHE A O 1
ATOM 1855 N N . ASN A 1 228 ? -6.039 27.672 -5.512 1 88.38 228 ASN A N 1
ATOM 1856 C CA . ASN A 1 228 ? -7.066 27.375 -6.5 1 88.38 228 ASN A CA 1
ATOM 1857 C C . ASN A 1 228 ? -6.477 27.25 -7.902 1 88.38 228 ASN A C 1
ATOM 1859 O O . ASN A 1 228 ? -5.559 27.984 -8.266 1 88.38 228 ASN A O 1
ATOM 1863 N N . VAL A 1 229 ? -7.027 26.172 -8.43 1 86.31 229 VAL A N 1
ATOM 1864 C CA . VAL A 1 229 ? -6.621 26.031 -9.828 1 86.31 229 VAL A CA 1
ATOM 1865 C C . VAL A 1 229 ? -7.605 26.781 -10.727 1 86.31 229 VAL A C 1
ATOM 1867 O O . VAL A 1 229 ? -8.781 26.922 -10.391 1 86.31 229 VAL A O 1
ATOM 1870 N N . ASN A 1 230 ? -7.199 27.609 -11.648 1 87.19 230 ASN A N 1
ATOM 1871 C CA . ASN A 1 230 ? -8.094 28.156 -12.664 1 87.19 230 ASN A CA 1
ATOM 1872 C C . ASN A 1 230 ? -8.312 27.172 -13.812 1 87.19 230 ASN A C 1
ATOM 1874 O O . ASN A 1 230 ? -7.855 27.406 -14.93 1 87.19 230 ASN A O 1
ATOM 1878 N N . TRP A 1 231 ? -9.125 26.188 -13.43 1 90.81 231 TRP A N 1
ATOM 1879 C CA . TRP A 1 231 ? -9.344 25.062 -14.336 1 90.81 231 TRP A CA 1
ATOM 1880 C C . TRP A 1 231 ? -9.891 25.531 -15.68 1 90.81 231 TRP A C 1
ATOM 1882 O O . TRP A 1 231 ? -9.484 25.031 -16.734 1 90.81 231 TRP A O 1
ATOM 1892 N N . GLY A 1 232 ? -10.836 26.453 -15.625 1 88.69 232 GLY A N 1
ATOM 1893 C CA . GLY A 1 232 ? -11.461 26.938 -16.844 1 88.69 232 GLY A CA 1
ATOM 1894 C C . GLY A 1 232 ? -10.469 27.5 -17.844 1 88.69 232 GLY A C 1
ATOM 1895 O O . GLY A 1 232 ? -10.641 27.344 -19.047 1 88.69 232 GLY A O 1
ATOM 1896 N N . ASN A 1 233 ? -9.391 28.031 -17.344 1 90 233 ASN A N 1
ATOM 1897 C CA . ASN A 1 233 ? -8.414 28.703 -18.203 1 90 233 ASN A CA 1
ATOM 1898 C C . ASN A 1 233 ? -7.168 27.844 -18.406 1 90 233 ASN A C 1
ATOM 1900 O O . ASN A 1 233 ? -6.203 28.281 -19.031 1 90 233 ASN A O 1
ATOM 1904 N N . MET A 1 234 ? -7.203 26.672 -17.891 1 90.06 234 MET A N 1
ATOM 1905 C CA . MET A 1 234 ? -6.051 25.797 -18.031 1 90.06 234 MET A CA 1
ATOM 1906 C C . MET A 1 234 ? -5.984 25.172 -19.422 1 90.06 234 MET A C 1
ATOM 1908 O O . MET A 1 234 ? -7.016 24.844 -20 1 90.06 234 MET A O 1
ATOM 1912 N N . SER A 1 235 ? -4.797 25.047 -19.922 1 90.75 235 SER A N 1
ATOM 1913 C CA . SER A 1 235 ? -4.609 24.406 -21.219 1 90.75 235 SER A CA 1
ATOM 1914 C C . SER A 1 235 ? -5.039 22.938 -21.172 1 90.75 235 SER A C 1
ATOM 1916 O O . SER A 1 235 ? -5.082 22.328 -20.109 1 90.75 235 SER A O 1
ATOM 1918 N N . ARG A 1 236 ? -5.34 22.438 -22.328 1 87.94 236 ARG A N 1
ATOM 1919 C CA . ARG A 1 236 ? -5.738 21.047 -22.438 1 87.94 236 ARG A CA 1
ATOM 1920 C C . ARG A 1 236 ? -4.637 20.109 -21.922 1 87.94 236 ARG A C 1
ATOM 1922 O O . ARG A 1 236 ? -4.918 19.125 -21.25 1 87.94 236 ARG A O 1
ATOM 1929 N N . LYS A 1 237 ? -3.486 20.484 -22.234 1 87.12 237 LYS A N 1
ATOM 1930 C CA . LYS A 1 237 ? -2.34 19.703 -21.781 1 87.12 237 LYS A CA 1
ATOM 1931 C C . LYS A 1 237 ? -2.252 19.688 -20.266 1 87.12 237 LYS A C 1
ATOM 1933 O O . LYS A 1 237 ? -2.096 18.609 -19.656 1 87.12 237 LYS A O 1
ATOM 1938 N N . ASN A 1 238 ? -2.418 20.781 -19.609 1 88.19 238 ASN A N 1
ATOM 1939 C CA . ASN A 1 238 ? -2.328 20.875 -18.156 1 88.19 238 ASN A CA 1
ATOM 1940 C C . ASN A 1 238 ? -3.496 20.156 -17.484 1 88.19 238 ASN A C 1
ATOM 1942 O O . ASN A 1 238 ? -3.332 19.578 -16.406 1 88.19 238 ASN A O 1
ATOM 1946 N N . LYS A 1 239 ? -4.602 20.234 -18.125 1 88.25 239 LYS A N 1
ATOM 1947 C CA . LYS A 1 239 ? -5.77 19.531 -17.594 1 88.25 239 LYS A CA 1
ATOM 1948 C C . LYS A 1 239 ? -5.559 18.031 -17.594 1 88.25 239 LYS A C 1
ATOM 1950 O O . LYS A 1 239 ? -5.984 17.344 -16.656 1 88.25 239 LYS A O 1
ATOM 1955 N N . ARG A 1 240 ? -4.898 17.594 -18.578 1 84.69 240 ARG A N 1
ATOM 1956 C CA . ARG A 1 240 ? -4.641 16.156 -18.672 1 84.69 240 ARG A CA 1
ATOM 1957 C C . ARG A 1 240 ? -3.639 15.703 -17.625 1 84.69 240 ARG A C 1
ATOM 1959 O O . ARG A 1 240 ? -3.725 14.578 -17.125 1 84.69 240 ARG A O 1
ATOM 1966 N N . LEU A 1 241 ? -2.785 16.562 -17.25 1 84.81 241 LEU A N 1
ATOM 1967 C CA . LEU A 1 241 ? -1.717 16.219 -16.328 1 84.81 241 LEU A CA 1
ATOM 1968 C C . LEU A 1 241 ? -2.158 16.453 -14.883 1 84.81 241 LEU A C 1
ATOM 1970 O O . LEU A 1 241 ? -1.522 15.961 -13.945 1 84.81 241 LEU A O 1
ATOM 1974 N N . PHE A 1 242 ? -3.211 17.188 -14.719 1 89.25 242 PHE A N 1
ATOM 1975 C CA . PHE A 1 242 ? -3.697 17.516 -13.383 1 89.25 242 PHE A CA 1
ATOM 1976 C C . PHE A 1 242 ? -4.57 16.391 -12.844 1 89.25 242 PHE A C 1
ATOM 1978 O O . PHE A 1 242 ? -5.414 15.844 -13.562 1 89.25 242 PHE A O 1
ATOM 1985 N N . PRO A 1 243 ? -4.367 15.984 -11.594 1 89.06 243 PRO A N 1
ATOM 1986 C CA . PRO A 1 243 ? -5.195 14.914 -11.039 1 89.06 243 PRO A CA 1
ATOM 1987 C C . PRO A 1 243 ? -6.633 15.359 -10.766 1 89.06 243 PRO A C 1
ATOM 1989 O O . PRO A 1 243 ? -6.867 16.172 -9.867 1 89.06 243 PRO A O 1
ATOM 1992 N N . ASN A 1 244 ? -7.535 14.719 -11.391 1 87.5 244 ASN A N 1
ATOM 1993 C CA . ASN A 1 244 ? -8.945 15.078 -11.242 1 87.5 244 ASN A CA 1
ATOM 1994 C C . ASN A 1 244 ? -9.438 14.836 -9.812 1 87.5 244 ASN A C 1
ATOM 1996 O O . ASN A 1 244 ? -10.336 15.531 -9.344 1 87.5 244 ASN A O 1
ATOM 2000 N N . ASP A 1 245 ? -8.805 13.938 -9.133 1 91.12 245 ASP A N 1
ATOM 2001 C CA . ASP A 1 245 ? -9.203 13.586 -7.773 1 91.12 245 ASP A CA 1
ATOM 2002 C C . ASP A 1 245 ? -8.859 14.703 -6.797 1 91.12 245 ASP A C 1
ATOM 2004 O O . ASP A 1 245 ? -9.297 14.695 -5.645 1 91.12 245 ASP A O 1
ATOM 2008 N N . TRP A 1 246 ? -8.164 15.68 -7.293 1 92.81 246 TRP A N 1
ATOM 2009 C CA . TRP A 1 246 ? -7.75 16.797 -6.441 1 92.81 246 TRP A CA 1
ATOM 2010 C C . TRP A 1 246 ? -8.961 17.516 -5.852 1 92.81 246 TRP A C 1
ATOM 2012 O O . TRP A 1 246 ? -8.961 17.875 -4.672 1 92.81 246 TRP A O 1
ATOM 2022 N N . PHE A 1 247 ? -9.977 17.672 -6.586 1 92.81 247 PHE A N 1
ATOM 2023 C CA . PHE A 1 247 ? -11.117 18.484 -6.16 1 92.81 247 PHE A CA 1
ATOM 2024 C C . PHE A 1 247 ? -11.906 17.766 -5.062 1 92.81 247 PHE A C 1
ATOM 2026 O O . PHE A 1 247 ? -12.328 18.406 -4.094 1 92.81 247 PHE A O 1
ATOM 2033 N N . ILE A 1 248 ? -12.109 16.484 -5.27 1 92.31 248 ILE A N 1
ATOM 2034 C CA . ILE A 1 248 ? -12.812 15.734 -4.227 1 92.31 248 ILE A CA 1
ATOM 2035 C C . ILE A 1 248 ? -11.93 15.633 -2.984 1 92.31 248 ILE A C 1
ATOM 2037 O O . ILE A 1 248 ? -12.43 15.695 -1.857 1 92.31 248 ILE A O 1
ATOM 2041 N N . LEU A 1 249 ? -10.656 15.484 -3.166 1 93.75 249 LEU A N 1
ATOM 2042 C CA . LEU A 1 249 ? -9.727 15.453 -2.041 1 93.75 249 LEU A CA 1
ATOM 2043 C C . LEU A 1 249 ? -9.758 16.766 -1.269 1 93.75 249 LEU A C 1
ATOM 2045 O O . LEU A 1 249 ? -9.805 16.766 -0.036 1 93.75 249 LEU A O 1
ATOM 2049 N N . LYS A 1 250 ? -9.703 17.844 -1.974 1 93.38 250 LYS A N 1
ATOM 2050 C CA . LYS A 1 250 ? -9.781 19.156 -1.344 1 93.38 250 LYS A CA 1
ATOM 2051 C C . LYS A 1 250 ? -11.078 19.328 -0.554 1 93.38 250 LYS A C 1
ATOM 2053 O O . LYS A 1 250 ? -11.07 19.875 0.544 1 93.38 250 LYS A O 1
ATOM 2058 N N . ALA A 1 251 ? -12.148 18.859 -1.146 1 92.44 251 ALA A N 1
ATOM 2059 C CA . ALA A 1 251 ? -13.43 18.906 -0.445 1 92.44 251 ALA A CA 1
ATOM 2060 C C . ALA A 1 251 ? -13.383 18.094 0.847 1 92.44 251 ALA A C 1
ATOM 2062 O O . ALA A 1 251 ? -13.891 18.531 1.882 1 92.44 251 ALA A O 1
ATOM 2063 N N . CYS A 1 252 ? -12.766 16.938 0.785 1 92.75 252 CYS A N 1
ATOM 2064 C CA . CYS A 1 252 ? -12.633 16.109 1.968 1 92.75 252 CYS A CA 1
ATOM 2065 C C . CYS A 1 252 ? -11.812 16.797 3.045 1 92.75 252 CYS A C 1
ATOM 2067 O O . CYS A 1 252 ? -12.164 16.766 4.227 1 92.75 252 CYS A O 1
ATOM 2069 N N . LEU A 1 253 ? -10.789 17.422 2.666 1 92.06 253 LEU A N 1
ATOM 2070 C CA . LEU A 1 253 ? -9.875 18.109 3.582 1 92.06 253 LEU A CA 1
ATOM 2071 C C . LEU A 1 253 ? -10.578 19.25 4.297 1 92.06 253 LEU A C 1
ATOM 2073 O O . LEU A 1 253 ? -10.289 19.547 5.461 1 92.06 253 LEU A O 1
ATOM 2077 N N . GLU A 1 254 ? -11.414 19.812 3.596 1 87.06 254 GLU A N 1
ATOM 2078 C CA . GLU A 1 254 ? -12.07 21 4.129 1 87.06 254 GLU A CA 1
ATOM 2079 C C . GLU A 1 254 ? -13.336 20.625 4.906 1 87.06 254 GLU A C 1
ATOM 2081 O O . GLU A 1 254 ? -13.883 21.453 5.641 1 87.06 254 GLU A O 1
ATOM 2086 N N . ASN A 1 255 ? -13.758 19.359 4.523 1 80.25 255 ASN A N 1
ATOM 2087 C CA . ASN A 1 255 ? -14.984 18.922 5.18 1 80.25 255 ASN A CA 1
ATOM 2088 C C . ASN A 1 255 ? -14.734 18.531 6.629 1 80.25 255 ASN A C 1
ATOM 2090 O O . ASN A 1 255 ? -13.867 17.688 6.906 1 80.25 255 ASN A O 1
ATOM 2094 N N . LYS A 1 256 ? -14.781 19.453 7.523 1 59.56 256 LYS A N 1
ATOM 2095 C CA . LYS A 1 256 ? -14.594 19.188 8.945 1 59.56 256 LYS A CA 1
ATOM 2096 C C . LYS A 1 256 ? -15.328 17.906 9.367 1 59.56 256 LYS A C 1
ATOM 2098 O O . LYS A 1 256 ? -16.516 17.75 9.062 1 59.56 256 LYS A O 1
ATOM 2103 N N . LEU A 1 257 ? -14.633 16.719 9.25 1 54.31 257 LEU A N 1
ATOM 2104 C CA . LEU A 1 257 ? -15.141 15.398 9.578 1 54.31 257 LEU A CA 1
ATOM 2105 C C . LEU A 1 257 ? -16.172 15.469 10.703 1 54.31 257 LEU A C 1
ATOM 2107 O O . LEU A 1 257 ? -15.812 15.734 11.859 1 54.31 257 LEU A O 1
ATOM 2111 N N . GLU A 1 258 ? -17.219 16.141 10.453 1 51.44 258 GLU A N 1
ATOM 2112 C CA . GLU A 1 258 ? -18.234 16.016 11.484 1 51.44 258 GLU A CA 1
ATOM 2113 C C . GLU A 1 258 ? -18.734 14.578 11.609 1 51.44 258 GLU A C 1
ATOM 2115 O O . GLU A 1 258 ? -18.547 13.773 10.688 1 51.44 258 GLU A O 1
ATOM 2120 N N . THR A 1 259 ? -19.078 14.109 12.844 1 48.06 259 THR A N 1
ATOM 2121 C CA . THR A 1 259 ? -19.328 12.828 13.492 1 48.06 259 THR A CA 1
ATOM 2122 C C . THR A 1 259 ? -20.359 12.016 12.695 1 48.06 259 THR A C 1
ATOM 2124 O O . THR A 1 259 ? -20.344 10.789 12.719 1 48.06 259 THR A O 1
ATOM 2127 N N . ASN A 1 260 ? -21.531 12.469 12.273 1 50.47 260 ASN A N 1
ATOM 2128 C CA . ASN A 1 260 ? -22.547 11.531 11.828 1 50.47 260 ASN A CA 1
ATOM 2129 C C . ASN A 1 260 ? -22.438 11.242 10.328 1 50.47 260 ASN A C 1
ATOM 2131 O O . ASN A 1 260 ? -22.25 12.164 9.531 1 50.47 260 ASN A O 1
ATOM 2135 N N . SER A 1 261 ? -22.406 9.977 9.867 1 55.69 261 SER A N 1
ATOM 2136 C CA . SER A 1 261 ? -22.078 9.398 8.57 1 55.69 261 SER A CA 1
ATOM 2137 C C . SER A 1 261 ? -22.922 10.008 7.461 1 55.69 261 SER A C 1
ATOM 2139 O O . SER A 1 261 ? -22.406 10.477 6.453 1 55.69 261 SER A O 1
ATOM 2141 N N . LYS A 1 262 ? -24.344 9.758 7.48 1 57.47 262 LYS A N 1
ATOM 2142 C CA . LYS A 1 262 ? -25.219 10.211 6.402 1 57.47 262 LYS A CA 1
ATOM 2143 C C . LYS A 1 262 ? -25.094 11.719 6.188 1 57.47 262 LYS A C 1
ATOM 2145 O O . LYS A 1 262 ? -25.047 12.188 5.047 1 57.47 262 LYS A O 1
ATOM 2150 N N . GLU A 1 263 ? -24.984 12.25 7.121 1 72.88 263 GLU A N 1
ATOM 2151 C CA . GLU A 1 263 ? -24.797 13.695 7.105 1 72.88 263 GLU A CA 1
ATOM 2152 C C . GLU A 1 263 ? -23.438 14.078 6.539 1 72.88 263 GLU A C 1
ATOM 2154 O O . GLU A 1 263 ? -23.297 15.102 5.867 1 72.88 263 GLU A O 1
ATOM 2159 N N . GLN A 1 264 ? -22.641 13.102 6.508 1 77.38 264 GLN A N 1
ATOM 2160 C CA . GLN A 1 264 ? -21.297 13.383 6.023 1 77.38 264 GLN A CA 1
ATOM 2161 C C . GLN A 1 264 ? -21.266 13.43 4.5 1 77.38 264 GLN A C 1
ATOM 2163 O O . GLN A 1 264 ? -20.625 14.312 3.92 1 77.38 264 GLN A O 1
ATOM 2168 N N . SER A 1 265 ? -22 12.531 3.885 1 81.94 265 SER A N 1
ATOM 2169 C CA . SER A 1 265 ? -21.984 12.445 2.428 1 81.94 265 SER A CA 1
ATOM 2170 C C . SER A 1 265 ? -22.641 13.672 1.798 1 81.94 265 SER A C 1
ATOM 2172 O O . SER A 1 265 ? -22.141 14.195 0.796 1 81.94 265 SER A O 1
ATOM 2174 N N . GLU A 1 266 ? -23.719 14.078 2.373 1 83.81 266 GLU A N 1
ATOM 2175 C CA . GLU A 1 266 ? -24.422 15.25 1.841 1 83.81 266 GLU A CA 1
ATOM 2176 C C . GLU A 1 266 ? -23.578 16.516 2.025 1 83.81 266 GLU A C 1
ATOM 2178 O O . GLU A 1 266 ? -23.516 17.359 1.127 1 83.81 266 GLU A O 1
ATOM 2183 N N . LYS A 1 267 ? -23.031 16.609 3.123 1 87.31 267 LYS A N 1
ATOM 2184 C CA . LYS A 1 267 ? -22.156 17.75 3.383 1 87.31 267 LYS A CA 1
ATOM 2185 C C . LYS A 1 267 ? -20.953 17.75 2.445 1 87.31 267 LYS A C 1
ATOM 2187 O O . LYS A 1 267 ? -20.547 18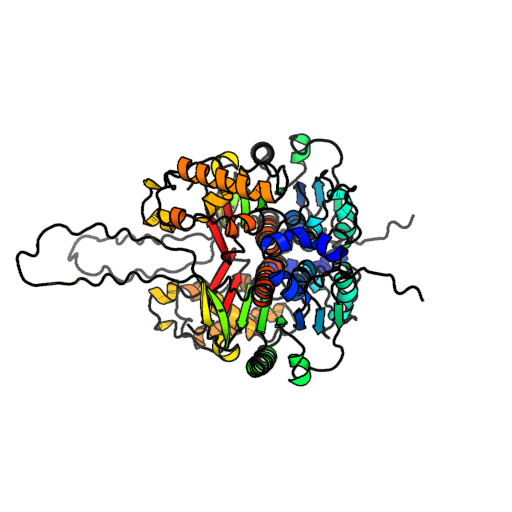.812 1.959 1 87.31 267 LYS A O 1
ATOM 2192 N N . LEU A 1 268 ? -20.422 16.594 2.223 1 90 268 LEU A N 1
ATOM 2193 C CA . LEU A 1 268 ? -19.281 16.484 1.318 1 90 268 LEU A CA 1
ATOM 2194 C C . LEU A 1 268 ? -19.672 16.875 -0.103 1 90 268 LEU A C 1
ATOM 2196 O O . LEU A 1 268 ? -18.906 17.531 -0.804 1 90 268 LEU A O 1
ATOM 2200 N N . LYS A 1 269 ? -20.844 16.438 -0.446 1 88.31 269 LYS A N 1
ATOM 2201 C CA . LYS A 1 269 ? -21.344 16.781 -1.771 1 88.31 269 LYS A CA 1
ATOM 2202 C C . LYS A 1 269 ? -21.422 18.297 -1.953 1 88.31 269 LYS A C 1
ATOM 2204 O O . LYS A 1 269 ? -21.016 18.812 -2.986 1 88.31 269 LYS A O 1
ATOM 2209 N N . ASP A 1 270 ? -21.938 18.891 -0.978 1 89.31 270 ASP A N 1
ATOM 2210 C CA . ASP A 1 270 ? -22.078 20.344 -1.018 1 89.31 270 ASP A CA 1
ATOM 2211 C C . ASP A 1 270 ? -20.703 21.016 -1.081 1 89.31 270 ASP A C 1
ATOM 2213 O O . ASP A 1 270 ? -20.5 21.969 -1.851 1 89.31 270 ASP A O 1
ATOM 2217 N N . ARG A 1 271 ? -19.828 20.531 -0.28 1 91.19 271 ARG A N 1
ATOM 2218 C CA . ARG A 1 271 ? -18.484 21.125 -0.279 1 91.19 271 ARG A CA 1
ATOM 2219 C C . ARG A 1 271 ? -17.781 20.875 -1.61 1 91.19 271 ARG A C 1
ATOM 2221 O O . ARG A 1 271 ? -17.062 21.75 -2.107 1 91.19 271 ARG A O 1
ATOM 2228 N N . TYR A 1 272 ? -17.953 19.703 -2.141 1 92.31 272 TYR A N 1
ATOM 2229 C CA . TYR A 1 272 ? -17.359 19.375 -3.432 1 92.31 272 TYR A CA 1
ATOM 2230 C C . TYR A 1 272 ? -17.812 20.344 -4.508 1 92.31 272 TYR A C 1
ATOM 2232 O O . TYR A 1 272 ? -17.016 20.844 -5.289 1 92.31 272 TYR A O 1
ATOM 2240 N N . LYS A 1 273 ? -19.094 20.641 -4.512 1 91.44 273 LYS A N 1
ATOM 2241 C CA . LYS A 1 273 ? -19.641 21.594 -5.469 1 91.44 273 LYS A CA 1
ATOM 2242 C C . LYS A 1 273 ? -19 22.969 -5.305 1 91.44 273 LYS A C 1
ATOM 2244 O O . LYS A 1 273 ? -18.656 23.625 -6.293 1 91.44 273 LYS A O 1
ATOM 2249 N N . LYS A 1 274 ? -18.906 23.391 -4.102 1 92.94 274 LYS A N 1
ATOM 2250 C CA . LYS A 1 274 ? -18.297 24.688 -3.82 1 92.94 274 LYS A CA 1
ATOM 2251 C C . LYS A 1 274 ? -16.844 24.734 -4.289 1 92.94 274 LYS A C 1
ATOM 2253 O O . LYS A 1 274 ? -16.406 25.734 -4.852 1 92.94 274 LYS A O 1
ATOM 2258 N N . VAL A 1 275 ? -16.125 23.641 -4.055 1 93.38 275 VAL A N 1
ATOM 2259 C CA . VAL A 1 275 ? -14.727 23.562 -4.473 1 93.38 275 VAL A CA 1
ATOM 2260 C C . VAL A 1 275 ? -14.633 23.688 -5.992 1 93.38 275 VAL A C 1
ATOM 2262 O O . VAL A 1 275 ? -13.75 24.375 -6.516 1 93.38 275 VAL A O 1
ATOM 2265 N N . LEU A 1 276 ? -15.516 22.984 -6.676 1 93.38 276 LEU A N 1
ATOM 2266 C CA . LEU A 1 276 ? -15.508 23.062 -8.133 1 93.38 276 LEU A CA 1
ATOM 2267 C C . LEU A 1 276 ? -15.742 24.484 -8.609 1 93.38 276 LEU A C 1
ATOM 2269 O O . LEU A 1 276 ? -15.062 24.953 -9.523 1 93.38 276 LEU A O 1
ATOM 2273 N N . ILE A 1 277 ? -16.672 25.172 -7.98 1 93.94 277 ILE A N 1
ATOM 2274 C CA . ILE A 1 277 ? -16.984 26.547 -8.352 1 93.94 277 ILE A CA 1
ATOM 2275 C C . ILE A 1 277 ? -15.789 27.438 -8.078 1 93.94 277 ILE A C 1
ATOM 2277 O O . ILE A 1 277 ? -15.391 28.234 -8.938 1 93.94 277 ILE A O 1
ATOM 2281 N N . GLU A 1 278 ? -15.227 27.297 -6.91 1 94.25 278 GLU A N 1
ATOM 2282 C CA . GLU A 1 278 ? -14.07 28.094 -6.516 1 94.25 278 GLU A CA 1
ATOM 2283 C C . GLU A 1 278 ? -12.906 27.906 -7.484 1 94.25 278 GLU A C 1
ATOM 2285 O O . GLU A 1 278 ? -12.047 28.781 -7.609 1 94.25 278 GLU A O 1
ATOM 2290 N N . ASN A 1 279 ? -12.828 26.781 -8.141 1 94.38 279 ASN A N 1
ATOM 2291 C CA . ASN A 1 279 ? -11.711 26.484 -9.031 1 94.38 279 ASN A CA 1
ATOM 2292 C C . ASN A 1 279 ? -12.109 26.594 -10.5 1 94.38 279 ASN A C 1
ATOM 2294 O O . ASN A 1 279 ? -11.375 26.156 -11.391 1 94.38 279 ASN A O 1
ATOM 2298 N N . ASN A 1 280 ? -13.305 27.141 -10.773 1 93.5 280 ASN A N 1
ATOM 2299 C CA . ASN A 1 280 ? -13.852 27.328 -12.117 1 93.5 280 ASN A CA 1
ATOM 2300 C C . ASN A 1 280 ? -13.906 26 -12.875 1 93.5 280 ASN A C 1
ATOM 2302 O O . ASN A 1 280 ? -13.539 25.953 -14.055 1 93.5 280 ASN A O 1
ATOM 2306 N N . ALA A 1 281 ? -14.195 24.922 -12.148 1 92.38 281 ALA A N 1
ATOM 2307 C CA . ALA A 1 281 ? -14.234 23.609 -12.758 1 92.38 281 ALA A CA 1
ATOM 2308 C C . ALA A 1 281 ? -15.672 23.094 -12.875 1 92.38 281 ALA A C 1
ATOM 2310 O O . ALA A 1 281 ? -15.922 22.047 -13.461 1 92.38 281 ALA A O 1
ATOM 2311 N N . ASP A 1 282 ? -16.625 23.828 -12.359 1 90.06 282 ASP A N 1
ATOM 2312 C CA . ASP A 1 282 ? -18.016 23.391 -12.234 1 90.06 282 ASP A CA 1
ATOM 2313 C C . ASP A 1 282 ? -18.656 23.234 -13.609 1 90.06 282 ASP A C 1
ATOM 2315 O O . ASP A 1 282 ? -19.609 22.453 -13.766 1 90.06 282 ASP A O 1
ATOM 2319 N N . ASN A 1 283 ? -18.109 23.828 -14.625 1 87.19 283 ASN A N 1
ATOM 2320 C CA . ASN A 1 283 ? -18.719 23.781 -15.945 1 87.19 283 ASN A CA 1
ATOM 2321 C C . ASN A 1 283 ? -18.062 22.719 -16.828 1 87.19 283 ASN A C 1
ATOM 2323 O O . ASN A 1 283 ? -18.469 22.516 -17.969 1 87.19 283 ASN A O 1
ATOM 2327 N N . ASP A 1 284 ? -17.047 22.141 -16.312 1 87.69 284 ASP A N 1
ATOM 2328 C CA . ASP A 1 284 ? -16.359 21.109 -17.078 1 87.69 284 ASP A CA 1
ATOM 2329 C C . ASP A 1 284 ? -17.172 19.828 -17.125 1 87.69 284 ASP A C 1
ATOM 2331 O O . ASP A 1 284 ? -17.703 19.375 -16.094 1 87.69 284 ASP A O 1
ATOM 2335 N N . GLU A 1 285 ? -17.25 19.25 -18.234 1 80.75 285 GLU A N 1
ATOM 2336 C CA . GLU A 1 285 ? -18.062 18.062 -18.469 1 80.75 285 GLU A CA 1
ATOM 2337 C C . GLU A 1 285 ? -17.594 16.891 -17.641 1 80.75 285 GLU A C 1
ATOM 2339 O O . GLU A 1 285 ? -18.406 16.062 -17.188 1 80.75 285 GLU A O 1
ATOM 2344 N N . VAL A 1 286 ? -16.375 16.859 -17.453 1 77.69 286 VAL A N 1
ATOM 2345 C CA . VAL A 1 286 ? -15.789 15.766 -16.688 1 77.69 286 VAL A CA 1
ATOM 2346 C C . VAL A 1 286 ? -16.344 15.758 -15.273 1 77.69 286 VAL A C 1
ATOM 2348 O O . VAL A 1 286 ? -16.672 14.703 -14.734 1 77.69 286 VAL A O 1
ATOM 2351 N N . PHE A 1 287 ? -16.453 16.891 -14.719 1 84.5 287 PHE A N 1
ATOM 2352 C CA . PHE A 1 287 ? -16.875 16.984 -13.328 1 84.5 287 PHE A CA 1
ATOM 2353 C C . PHE A 1 287 ? -18.391 17.062 -13.227 1 84.5 287 PHE A C 1
ATOM 2355 O O . PHE A 1 287 ? -18.984 16.672 -12.211 1 84.5 287 PHE A O 1
ATOM 2362 N N . ARG A 1 288 ? -19 17.547 -14.227 1 72.81 288 ARG A N 1
ATOM 2363 C CA . ARG A 1 288 ? -20.469 17.578 -14.25 1 72.81 288 ARG A CA 1
ATOM 2364 C C . ARG A 1 288 ? -21.047 16.172 -14.312 1 72.81 288 ARG A C 1
ATOM 2366 O O . ARG A 1 288 ? -22.047 15.875 -13.664 1 72.81 288 ARG A O 1
ATOM 2373 N N . LYS A 1 289 ? -20.312 15.445 -15.117 1 63.72 289 LYS A N 1
ATOM 2374 C CA . LYS A 1 289 ? -20.766 14.07 -15.281 1 63.72 289 LYS A CA 1
ATOM 2375 C C . LYS A 1 289 ? -20.422 13.227 -14.055 1 63.72 289 LYS A C 1
ATOM 2377 O O . LYS A 1 289 ? -21.156 12.297 -13.719 1 63.72 289 LYS A O 1
ATOM 2382 N N . ASN A 1 290 ? -19.266 13.555 -13.617 1 59.59 290 ASN A N 1
ATOM 2383 C CA . ASN A 1 290 ? -18.797 12.805 -12.453 1 59.59 290 ASN A CA 1
ATOM 2384 C C . ASN A 1 290 ? -19.359 13.367 -11.156 1 59.59 290 ASN A C 1
ATOM 2386 O O . ASN A 1 290 ? -18.766 13.188 -10.086 1 59.59 290 ASN A O 1
ATOM 2390 N N . ASN A 1 291 ? -20.438 14.125 -11.305 1 56.31 291 ASN A N 1
ATOM 2391 C CA . ASN A 1 291 ? -20.984 14.75 -10.109 1 56.31 291 ASN A CA 1
ATOM 2392 C C . ASN A 1 291 ? -20.969 13.789 -8.914 1 56.31 291 ASN A C 1
ATOM 2394 O O . ASN A 1 291 ? -21.609 14.047 -7.898 1 56.31 291 ASN A O 1
ATOM 2398 N N . PHE A 1 292 ? -19.844 13.031 -8.961 1 59.28 292 PHE A N 1
ATOM 2399 C CA . PHE A 1 292 ? -19.891 12.031 -7.898 1 59.28 292 PHE A CA 1
ATOM 2400 C C . PHE A 1 292 ? -21.297 11.891 -7.336 1 59.28 292 PHE A C 1
ATOM 2402 O O . PHE A 1 292 ? -21.719 12.695 -6.504 1 59.28 292 PHE A O 1
ATOM 2409 N N . THR A 1 293 ? -22.125 11.18 -8.203 1 59.5 293 THR A N 1
ATOM 2410 C CA . THR A 1 293 ? -23.453 10.844 -7.715 1 59.5 293 THR A CA 1
ATOM 2411 C C . THR A 1 293 ? -23.422 10.492 -6.23 1 59.5 293 THR A C 1
ATOM 2413 O O . THR A 1 293 ? -22.359 10.18 -5.688 1 59.5 293 THR A O 1
ATOM 2416 N N . ASN A 1 294 ? -24.453 10.875 -5.656 1 60.97 294 ASN A N 1
ATOM 2417 C CA . ASN A 1 294 ? -24.641 10.594 -4.234 1 60.97 294 ASN A CA 1
ATOM 2418 C C . ASN A 1 294 ? -24.109 9.211 -3.869 1 60.97 294 ASN A C 1
ATOM 2420 O O . ASN A 1 294 ? -23.516 9.023 -2.805 1 60.97 294 ASN A O 1
ATOM 2424 N N . GLU A 1 295 ? -24.109 8.445 -4.836 1 72.38 295 GLU A N 1
ATOM 2425 C CA . GLU A 1 295 ? -23.766 7.066 -4.488 1 72.38 295 GLU A CA 1
ATOM 2426 C C . GLU A 1 295 ? -22.25 6.879 -4.379 1 72.38 295 GLU A C 1
ATOM 2428 O O . GLU A 1 295 ? -21.781 6.098 -3.553 1 72.38 295 GLU A O 1
ATOM 2433 N N . LYS A 1 296 ? -21.516 7.715 -5.043 1 78.81 296 LYS A N 1
ATOM 2434 C CA . LYS A 1 296 ? -20.078 7.539 -5.012 1 78.81 296 LYS A CA 1
ATOM 2435 C C . LYS A 1 296 ? -19.438 8.359 -3.891 1 78.81 296 LYS A C 1
ATOM 2437 O O . LYS A 1 296 ? -18.344 8.055 -3.432 1 78.81 296 LYS A O 1
ATOM 2442 N N . MET A 1 297 ? -20.203 9.375 -3.471 1 83.62 297 MET A N 1
ATOM 2443 C CA . MET A 1 297 ? -19.688 10.273 -2.447 1 83.62 297 MET A CA 1
ATOM 2444 C C . MET A 1 297 ? -19.469 9.531 -1.131 1 83.62 297 MET A C 1
ATOM 2446 O O . MET A 1 297 ? -18.562 9.859 -0.369 1 83.62 297 MET A O 1
ATOM 2450 N N . LYS A 1 298 ? -20.234 8.531 -1.01 1 83.25 298 LYS A N 1
ATOM 2451 C CA . LYS A 1 298 ? -20.156 7.766 0.233 1 83.25 298 LYS A CA 1
ATOM 2452 C C . LYS A 1 298 ? -18.812 7.086 0.385 1 83.25 298 LYS A C 1
ATOM 2454 O O . LYS A 1 298 ? -18.359 6.832 1.503 1 83.25 298 LYS A O 1
ATOM 2459 N N . PHE A 1 299 ? -18.078 6.852 -0.742 1 86.94 299 PHE A N 1
ATOM 2460 C CA . PHE A 1 299 ? -16.797 6.156 -0.727 1 86.94 299 PHE A CA 1
ATOM 2461 C C . PHE A 1 299 ? -15.695 7.082 -0.24 1 86.94 299 PHE A C 1
ATOM 2463 O O . PHE A 1 299 ? -14.602 6.625 0.099 1 86.94 299 PHE A O 1
ATOM 2470 N N . TYR A 1 300 ? -16.031 8.359 -0.194 1 89.44 300 TYR A N 1
ATOM 2471 C CA . TYR A 1 300 ? -15.023 9.328 0.206 1 89.44 300 TYR A CA 1
ATOM 2472 C C . TYR A 1 300 ? -15.25 9.789 1.641 1 89.44 300 TYR A C 1
ATOM 2474 O O . TYR A 1 300 ? -14.688 10.805 2.068 1 89.44 300 TYR A O 1
ATOM 2482 N N . CYS A 1 301 ? -16.062 9.039 2.338 1 85.5 301 CYS A N 1
ATOM 2483 C CA . CYS A 1 301 ? -16.344 9.336 3.736 1 85.5 301 CYS A CA 1
ATOM 2484 C C . CYS A 1 301 ? -15.789 8.25 4.648 1 85.5 301 CYS A C 1
ATOM 2486 O O . CYS A 1 301 ? -15.57 7.121 4.215 1 85.5 301 CYS A O 1
ATOM 2488 N N . ASN A 1 302 ? -15.516 8.57 5.898 1 82.94 302 ASN A N 1
ATOM 2489 C CA . ASN A 1 302 ? -15.055 7.605 6.891 1 82.94 302 ASN A CA 1
ATOM 2490 C C . ASN A 1 302 ? -16.078 6.5 7.117 1 82.94 302 ASN A C 1
ATOM 2492 O O . ASN A 1 302 ? -17.281 6.703 6.902 1 82.94 302 ASN A O 1
ATOM 2496 N N . PRO A 1 303 ? -15.758 5.402 7.594 1 84.81 303 PRO A N 1
ATOM 2497 C CA . PRO A 1 303 ? -14.43 5.035 8.094 1 84.81 303 PRO A CA 1
ATOM 2498 C C . PRO A 1 303 ? -13.414 4.832 6.969 1 84.81 303 PRO A C 1
ATOM 2500 O O . PRO A 1 303 ? -13.797 4.668 5.809 1 84.81 303 PRO A O 1
ATOM 2503 N N . GLN A 1 304 ? -12.156 4.77 7.391 1 91.38 304 GLN A N 1
ATOM 2504 C CA . GLN A 1 304 ? -11.07 4.547 6.441 1 91.38 304 GLN A CA 1
ATOM 2505 C C . GLN A 1 304 ? -11.117 3.127 5.879 1 91.38 304 GLN A C 1
ATOM 2507 O O . GLN A 1 304 ? -11.414 2.176 6.602 1 91.38 304 GLN A O 1
ATOM 2512 N N . TYR A 1 305 ? -10.93 3.094 4.59 1 91.25 305 TYR A N 1
ATOM 2513 C CA . TYR A 1 305 ? -10.781 1.792 3.947 1 91.25 305 TYR A CA 1
ATOM 2514 C C . TYR A 1 305 ? -9.375 1.246 4.129 1 91.25 305 TYR A C 1
ATOM 2516 O O . TYR A 1 305 ? -8.391 1.931 3.832 1 91.25 305 TYR A O 1
ATOM 2524 N N . SER A 1 306 ? -9.273 0.012 4.617 1 91.94 306 SER A N 1
ATOM 2525 C CA . SER A 1 306 ? -7.98 -0.586 4.93 1 91.94 306 SER A CA 1
ATOM 2526 C C . SER A 1 306 ? -7.078 -0.63 3.701 1 91.94 306 SER A C 1
ATOM 2528 O O . SER A 1 306 ? -5.867 -0.423 3.805 1 91.94 306 SER A O 1
ATOM 2530 N N . GLY A 1 307 ? -7.68 -0.94 2.562 1 90.69 307 GLY A N 1
ATOM 2531 C CA . GLY A 1 307 ? -6.898 -0.977 1.337 1 90.69 307 GLY A CA 1
ATOM 2532 C C . GLY A 1 307 ? -6.23 0.347 1.013 1 90.69 307 GLY A C 1
ATOM 2533 O O . GLY A 1 307 ? -5.074 0.38 0.593 1 90.69 307 GLY A O 1
ATOM 2534 N N . THR A 1 308 ? -6.934 1.427 1.192 1 94 308 THR A N 1
ATOM 2535 C CA . THR A 1 308 ? -6.379 2.756 0.966 1 94 308 THR A CA 1
ATOM 2536 C C . THR A 1 308 ? -5.281 3.064 1.981 1 94 308 THR A C 1
ATOM 2538 O O . THR A 1 308 ? -4.23 3.604 1.626 1 94 308 THR A O 1
ATOM 2541 N N . CYS A 1 309 ? -5.496 2.648 3.213 1 96.5 309 CYS A N 1
ATOM 2542 C CA . CYS A 1 309 ? -4.508 2.863 4.266 1 96.5 309 CYS A CA 1
ATOM 2543 C C . CYS A 1 309 ? -3.209 2.131 3.953 1 96.5 309 CYS A C 1
ATOM 2545 O O . CYS A 1 309 ? -2.123 2.645 4.223 1 96.5 309 CYS A O 1
ATOM 2547 N N . ASN A 1 310 ? -3.342 0.966 3.342 1 95.31 310 ASN A N 1
ATOM 2548 C CA . ASN A 1 310 ? -2.166 0.181 2.982 1 95.31 310 ASN A CA 1
ATOM 2549 C C . ASN A 1 310 ? -1.264 0.935 2.01 1 95.31 310 ASN A C 1
ATOM 2551 O O . ASN A 1 310 ? -0.062 1.066 2.246 1 95.31 310 ASN A O 1
ATOM 2555 N N . VAL A 1 311 ? -1.902 1.42 1.019 1 94.19 311 VAL A N 1
ATOM 2556 C CA . VAL A 1 311 ? -1.138 2.033 -0.062 1 94.19 311 VAL A CA 1
ATOM 2557 C C . VAL A 1 311 ? -0.583 3.381 0.397 1 94.19 311 VAL A C 1
ATOM 2559 O O . VAL A 1 311 ? 0.624 3.623 0.313 1 94.19 311 VAL A O 1
ATOM 2562 N N . VAL A 1 312 ? -1.427 4.23 0.923 1 96.69 312 VAL A N 1
ATOM 2563 C CA . VAL A 1 312 ? -1.026 5.562 1.361 1 96.69 312 VAL A CA 1
ATOM 2564 C C . VAL A 1 312 ? -0.017 5.449 2.502 1 96.69 312 VAL A C 1
ATOM 2566 O O . VAL A 1 312 ? 1.001 6.145 2.508 1 96.69 312 VAL A O 1
ATOM 2569 N N . GLY A 1 313 ? -0.299 4.582 3.432 1 96.75 313 GLY A N 1
ATOM 2570 C CA . GLY A 1 313 ? 0.613 4.359 4.543 1 96.75 313 GLY A CA 1
ATOM 2571 C C . GLY A 1 313 ? 1.956 3.801 4.109 1 96.75 313 GLY A C 1
ATOM 2572 O O . GLY A 1 313 ? 2.99 4.141 4.684 1 96.75 313 GLY A O 1
ATOM 2573 N N . GLY A 1 314 ? 1.871 2.896 3.129 1 93.94 314 GLY A N 1
ATOM 2574 C CA . GLY A 1 314 ? 3.111 2.381 2.572 1 93.94 314 GLY A CA 1
ATOM 2575 C C . GLY A 1 314 ? 3.992 3.461 1.973 1 93.94 314 GLY A C 1
ATOM 2576 O O . GLY A 1 314 ? 5.199 3.488 2.211 1 93.94 314 GLY A O 1
ATOM 2577 N N . ILE A 1 315 ? 3.377 4.367 1.253 1 94.06 315 ILE A N 1
ATOM 2578 C CA . ILE A 1 315 ? 4.113 5.445 0.599 1 94.06 315 ILE A CA 1
ATOM 2579 C C . ILE A 1 315 ? 4.695 6.383 1.651 1 94.06 315 ILE A C 1
ATOM 2581 O O . ILE A 1 315 ? 5.871 6.75 1.582 1 94.06 315 ILE A O 1
ATOM 2585 N N . LEU A 1 316 ? 3.904 6.727 2.662 1 95.75 316 LEU A N 1
ATOM 2586 C CA . LEU A 1 316 ? 4.367 7.602 3.734 1 95.75 316 LEU A CA 1
ATOM 2587 C C . LEU A 1 316 ? 5.551 6.977 4.473 1 95.75 316 LEU A C 1
ATOM 2589 O O . LEU A 1 316 ? 6.559 7.641 4.707 1 95.75 316 LEU A O 1
ATOM 2593 N N . GLY A 1 317 ? 5.398 5.75 4.789 1 94.81 317 GLY A N 1
ATOM 2594 C CA . GLY A 1 317 ? 6.449 5.043 5.5 1 94.81 317 GLY A CA 1
ATOM 2595 C C . GLY A 1 317 ? 7.734 4.914 4.699 1 94.81 317 GLY A C 1
ATOM 2596 O O . GLY A 1 317 ? 8.828 5.117 5.234 1 94.81 317 GLY A O 1
ATOM 2597 N N . GLN A 1 318 ? 7.578 4.613 3.449 1 90.69 318 GLN A N 1
ATOM 2598 C CA . GLN A 1 318 ? 8.742 4.453 2.584 1 90.69 318 GLN A CA 1
ATOM 2599 C C . GLN A 1 318 ? 9.508 5.766 2.447 1 90.69 318 GLN A C 1
ATOM 2601 O O . GLN A 1 318 ? 10.742 5.773 2.471 1 90.69 318 GLN A O 1
ATOM 2606 N N . GLN A 1 319 ? 8.766 6.805 2.264 1 91.81 319 GLN A N 1
ATOM 2607 C CA . GLN A 1 319 ? 9.414 8.102 2.119 1 91.81 319 GLN A CA 1
ATOM 2608 C C . GLN A 1 319 ? 10.109 8.516 3.414 1 91.81 319 GLN A C 1
ATOM 2610 O O . GLN A 1 319 ? 11.164 9.148 3.381 1 91.81 319 GLN A O 1
ATOM 2615 N N . ALA A 1 320 ? 9.523 8.164 4.512 1 94.56 320 ALA A N 1
ATOM 2616 C CA . ALA A 1 320 ? 10.156 8.422 5.805 1 94.56 320 ALA A CA 1
ATOM 2617 C C . ALA A 1 320 ? 11.484 7.684 5.922 1 94.56 320 ALA A C 1
ATOM 2619 O O . ALA A 1 320 ? 12.492 8.273 6.312 1 94.56 320 ALA A O 1
ATOM 2620 N N . ILE A 1 321 ? 11.461 6.445 5.566 1 91.25 321 ILE A N 1
ATOM 2621 C CA . ILE A 1 321 ? 12.672 5.629 5.637 1 91.25 321 ILE A CA 1
ATOM 2622 C C . ILE A 1 321 ? 13.734 6.199 4.699 1 91.25 321 ILE A C 1
ATOM 2624 O O . ILE A 1 321 ? 14.906 6.309 5.07 1 91.25 321 ILE A O 1
ATOM 2628 N N . SER A 1 322 ? 13.32 6.562 3.521 1 87.38 322 SER A N 1
ATOM 2629 C CA . SER A 1 322 ? 14.24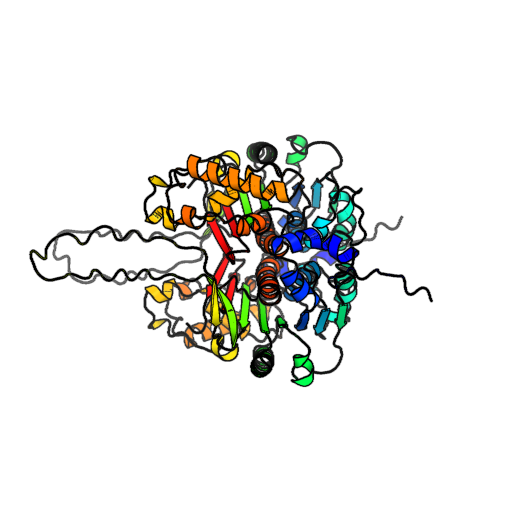2 7.078 2.516 1 87.38 322 SER A CA 1
ATOM 2630 C C . SER A 1 322 ? 14.906 8.367 2.98 1 87.38 322 SER A C 1
ATOM 2632 O O . SER A 1 322 ? 16.125 8.516 2.871 1 87.38 322 SER A O 1
ATOM 2634 N N . VAL A 1 323 ? 14.148 9.273 3.516 1 89.75 323 VAL A N 1
ATOM 2635 C CA . VAL A 1 323 ? 14.688 10.578 3.883 1 89.75 323 VAL A CA 1
ATOM 2636 C C . VAL A 1 323 ? 15.578 10.445 5.117 1 89.75 323 VAL A C 1
ATOM 2638 O O . VAL A 1 323 ? 16.578 11.156 5.254 1 89.75 323 VAL A O 1
ATOM 2641 N N . LEU A 1 324 ? 15.273 9.516 5.969 1 91.56 324 LEU A N 1
ATOM 2642 C CA . LEU A 1 324 ? 16.047 9.352 7.195 1 91.56 324 LEU A CA 1
ATOM 2643 C C . LEU A 1 324 ? 17.328 8.555 6.934 1 91.56 324 LEU A C 1
ATOM 2645 O O . LEU A 1 324 ? 18.328 8.75 7.617 1 91.56 324 LEU A O 1
ATOM 2649 N N . SER A 1 325 ? 17.312 7.609 6 1 86.06 325 SER A N 1
ATOM 2650 C CA . SER A 1 325 ? 18.438 6.707 5.773 1 86.06 325 SER A CA 1
ATOM 2651 C C . SER A 1 325 ? 19.422 7.305 4.785 1 86.06 325 SER A C 1
ATOM 2653 O O . SER A 1 325 ? 20.641 7.145 4.941 1 86.06 325 SER A O 1
ATOM 2655 N N . GLN A 1 326 ? 18.984 7.637 3.523 1 72.5 326 GLN A N 1
ATOM 2656 C CA . GLN A 1 326 ? 19.891 7.926 2.42 1 72.5 326 GLN A CA 1
ATOM 2657 C C . GLN A 1 326 ? 19.766 9.383 1.979 1 72.5 326 GLN A C 1
ATOM 2659 O O . GLN A 1 326 ? 20.5 9.828 1.086 1 72.5 326 GLN A O 1
ATOM 2664 N N . ASN A 1 327 ? 19.141 10.055 2.656 1 65.31 327 ASN A N 1
ATOM 2665 C CA . ASN A 1 327 ? 18.859 11.398 2.154 1 65.31 327 ASN A CA 1
ATOM 2666 C C . ASN A 1 327 ? 18.531 11.375 0.664 1 65.31 327 ASN A C 1
ATOM 2668 O O . ASN A 1 327 ? 19.062 12.18 -0.104 1 65.31 327 ASN A O 1
ATOM 2672 N N . THR A 1 328 ? 18.047 10.273 0.209 1 66.06 328 THR A N 1
ATOM 2673 C CA . THR A 1 328 ? 17.578 10.156 -1.165 1 66.06 328 THR A CA 1
ATOM 2674 C C . THR A 1 328 ? 16.047 10.281 -1.225 1 66.06 328 THR A C 1
ATOM 2676 O O . THR A 1 328 ? 15.367 10.062 -0.224 1 66.06 328 THR A O 1
ATOM 2679 N N . LEU A 1 329 ? 15.633 10.953 -2.318 1 60.81 329 LEU A N 1
ATOM 2680 C CA . LEU A 1 329 ? 14.188 11.086 -2.514 1 60.81 329 LEU A CA 1
ATOM 2681 C C . LEU A 1 329 ? 13.703 10.172 -3.637 1 60.81 329 LEU A C 1
ATOM 2683 O O . LEU A 1 329 ? 14.125 10.32 -4.785 1 60.81 329 LEU A O 1
ATOM 2687 N N . ASN A 1 330 ? 12.875 9.172 -3.234 1 60.41 330 ASN A N 1
ATOM 2688 C CA . ASN A 1 330 ? 12.305 8.273 -4.242 1 60.41 330 ASN A CA 1
ATOM 2689 C C . ASN A 1 330 ? 11.344 9.016 -5.168 1 60.41 330 ASN A C 1
ATOM 2691 O O . ASN A 1 330 ? 11.281 8.727 -6.363 1 60.41 330 ASN A O 1
ATOM 2695 N N . ILE A 1 331 ? 10.617 9.945 -4.605 1 60.22 331 ILE A N 1
ATOM 2696 C CA . ILE A 1 331 ? 9.617 10.656 -5.383 1 60.22 331 ILE A CA 1
ATOM 2697 C C . ILE A 1 331 ? 10.219 11.938 -5.957 1 60.22 331 ILE A C 1
ATOM 2699 O O . ILE A 1 331 ? 9.508 12.75 -6.559 1 60.22 331 ILE A O 1
ATOM 2703 N N . GLY A 1 332 ? 11.43 12.109 -5.867 1 65.12 332 GLY A N 1
ATOM 2704 C CA . GLY A 1 332 ? 12.078 13.312 -6.359 1 65.12 332 GLY A CA 1
ATOM 2705 C C . GLY A 1 332 ? 11.633 14.57 -5.637 1 65.12 332 GLY A C 1
ATOM 2706 O O . GLY A 1 332 ? 11.555 14.594 -4.406 1 65.12 332 GLY A O 1
ATOM 2707 N N . ILE A 1 333 ? 11.273 15.625 -6.449 1 69.81 333 ILE A N 1
ATOM 2708 C CA . ILE A 1 333 ? 10.945 16.938 -5.895 1 69.81 333 ILE A CA 1
ATOM 2709 C C . ILE A 1 333 ? 9.43 17.047 -5.715 1 69.81 333 ILE A C 1
ATOM 2711 O O . ILE A 1 333 ? 8.945 18.047 -5.188 1 69.81 333 ILE A O 1
ATOM 2715 N N . LYS A 1 334 ? 8.719 16.047 -6.035 1 86.12 334 LYS A N 1
ATOM 2716 C CA . LYS A 1 334 ? 7.266 16.094 -5.887 1 86.12 334 LYS A CA 1
ATOM 2717 C C . LYS A 1 334 ? 6.859 15.961 -4.422 1 86.12 334 LYS A C 1
ATOM 2719 O O . LYS A 1 334 ? 7.473 15.203 -3.666 1 86.12 334 LYS A O 1
ATOM 2724 N N . ASN A 1 335 ? 5.809 16.75 -4.113 1 93.5 335 ASN A N 1
ATOM 2725 C CA . ASN A 1 335 ? 5.535 16.875 -2.686 1 93.5 335 ASN A CA 1
ATOM 2726 C C . ASN A 1 335 ? 4.184 16.266 -2.322 1 93.5 335 ASN A C 1
ATOM 2728 O O . ASN A 1 335 ? 3.836 16.188 -1.143 1 93.5 335 ASN A O 1
ATOM 2732 N N . VAL A 1 336 ? 3.383 15.852 -3.395 1 95.31 336 VAL A N 1
ATOM 2733 C CA . VAL A 1 336 ? 2.057 15.336 -3.076 1 95.31 336 VAL A CA 1
ATOM 2734 C C . VAL A 1 336 ? 1.815 14.031 -3.828 1 95.31 336 VAL A C 1
ATOM 2736 O O . VAL A 1 336 ? 2.076 13.938 -5.031 1 95.31 336 VAL A O 1
ATOM 2739 N N . PHE A 1 337 ? 1.393 13.094 -3.139 1 95.06 337 PHE A N 1
ATOM 2740 C CA . PHE A 1 337 ? 0.899 11.836 -3.695 1 95.06 337 PHE A CA 1
ATOM 2741 C C . PHE A 1 337 ? -0.592 11.68 -3.426 1 95.06 337 PHE A C 1
ATOM 2743 O O . PHE A 1 337 ? -1.055 11.906 -2.305 1 95.06 337 PHE A O 1
ATOM 2750 N N . ILE A 1 338 ? -1.393 11.336 -4.465 1 95.81 338 ILE A N 1
ATOM 2751 C CA . ILE A 1 338 ? -2.828 11.102 -4.344 1 95.81 338 ILE A CA 1
ATOM 2752 C C . ILE A 1 338 ? -3.162 9.688 -4.801 1 95.81 338 ILE A C 1
ATOM 2754 O O . ILE A 1 338 ? -2.639 9.211 -5.812 1 95.81 338 ILE A O 1
ATOM 2758 N N . TYR A 1 339 ? -4.035 9.039 -4.016 1 94.31 339 TYR A N 1
ATOM 2759 C CA . TYR A 1 339 ? -4.441 7.684 -4.363 1 94.31 339 TYR A CA 1
ATOM 2760 C C . TYR A 1 339 ? -5.93 7.477 -4.109 1 94.31 339 TYR A C 1
ATOM 2762 O O . TYR A 1 339 ? -6.461 7.922 -3.09 1 94.31 339 TYR A O 1
ATOM 2770 N N . SER A 1 340 ? -6.555 6.805 -5.047 1 91.88 340 SER A N 1
ATOM 2771 C CA . SER A 1 340 ? -7.953 6.414 -4.902 1 91.88 340 SER A CA 1
ATOM 2772 C C . SER A 1 340 ? -8.133 4.918 -5.125 1 91.88 340 SER A C 1
ATOM 2774 O O . SER A 1 340 ? -7.844 4.406 -6.207 1 91.88 340 SER A O 1
ATOM 2776 N N . SER A 1 341 ? -8.633 4.246 -4.098 1 88.44 341 SER A N 1
ATOM 2777 C CA . SER A 1 341 ? -8.93 2.822 -4.211 1 88.44 341 SER A CA 1
ATOM 2778 C C . SER A 1 341 ? -10.102 2.576 -5.152 1 88.44 341 SER A C 1
ATOM 2780 O O . SER A 1 341 ? -10.297 1.459 -5.637 1 88.44 341 SER A O 1
ATOM 2782 N N . LEU A 1 342 ? -10.906 3.582 -5.344 1 83.56 342 LEU A N 1
ATOM 2783 C CA . LEU A 1 342 ? -12.039 3.451 -6.25 1 83.56 342 LEU A CA 1
ATOM 2784 C C . LEU A 1 342 ? -11.578 3.312 -7.695 1 83.56 342 LEU A C 1
ATOM 2786 O O . LEU A 1 342 ? -12.07 2.459 -8.43 1 83.56 342 LEU A O 1
ATOM 2790 N N . SER A 1 343 ? -10.633 4.148 -8.047 1 77.88 343 SER A N 1
ATOM 2791 C CA . SER A 1 343 ? -10.117 4.105 -9.414 1 77.88 343 SER A CA 1
ATOM 2792 C C . SER A 1 343 ? -8.891 3.211 -9.516 1 77.88 343 SER A C 1
ATOM 2794 O O . SER A 1 343 ? -8.477 2.842 -10.617 1 77.88 343 SER A O 1
ATOM 2796 N N . GLY A 1 344 ? -8.312 2.916 -8.367 1 78.56 344 GLY A N 1
ATOM 2797 C CA . GLY A 1 344 ? -7.078 2.148 -8.352 1 78.56 344 GLY A CA 1
ATOM 2798 C C . GLY A 1 344 ? -5.883 2.934 -8.852 1 78.56 344 GLY A C 1
ATOM 2799 O O . GLY A 1 344 ? -4.871 2.35 -9.242 1 78.56 344 GLY A O 1
ATOM 2800 N N . LYS A 1 345 ? -6.008 4.234 -8.867 1 82.75 345 LYS A N 1
ATOM 2801 C CA . LYS A 1 345 ? -4.961 5.062 -9.445 1 82.75 345 LYS A CA 1
ATOM 2802 C C . LYS A 1 345 ? -4.254 5.891 -8.375 1 82.75 345 LYS A C 1
ATOM 2804 O O . LYS A 1 345 ? -4.895 6.398 -7.457 1 82.75 345 LYS A O 1
ATOM 2809 N N . GLY A 1 346 ? -2.955 5.922 -8.469 1 87.94 346 GLY A N 1
ATOM 2810 C CA . GLY A 1 346 ? -2.111 6.812 -7.688 1 87.94 346 GLY A CA 1
ATOM 2811 C C . GLY A 1 346 ? -1.25 7.723 -8.539 1 87.94 346 GLY A C 1
ATOM 2812 O O . GLY A 1 346 ? -0.81 7.332 -9.625 1 87.94 346 GLY A O 1
ATOM 2813 N N . SER A 1 347 ? -1.084 8.945 -8.094 1 89.19 347 SER A N 1
ATOM 2814 C CA . SER A 1 347 ? -0.267 9.891 -8.859 1 89.19 347 SER A CA 1
ATOM 2815 C C . SER A 1 347 ? 0.499 10.828 -7.934 1 89.19 347 SER A C 1
ATOM 2817 O O . SER A 1 347 ? 0.057 11.102 -6.816 1 89.19 347 SER A O 1
ATOM 2819 N N . VAL A 1 348 ? 1.643 11.25 -8.391 1 90.38 348 VAL A N 1
ATOM 2820 C CA . VAL A 1 348 ? 2.492 12.18 -7.652 1 90.38 348 VAL A CA 1
ATOM 2821 C C . VAL A 1 348 ? 2.523 13.531 -8.367 1 90.38 348 VAL A C 1
ATOM 2823 O O . VAL A 1 348 ? 2.568 13.586 -9.594 1 90.38 348 VAL A O 1
ATOM 2826 N N . HIS A 1 349 ? 2.512 14.609 -7.57 1 90.38 349 HIS A N 1
ATOM 2827 C CA . HIS A 1 349 ? 2.439 15.953 -8.141 1 90.38 349 HIS A CA 1
ATOM 2828 C C . HIS A 1 349 ? 3.223 16.953 -7.301 1 90.38 349 HIS A C 1
ATOM 2830 O O . HIS A 1 349 ? 3.475 16.719 -6.117 1 90.38 349 HIS A O 1
ATOM 2836 N N . GLN A 1 350 ? 3.707 17.953 -7.969 1 89.88 350 GLN A N 1
ATOM 2837 C CA . GLN A 1 350 ? 4.234 19.125 -7.273 1 89.88 350 GLN A CA 1
ATOM 2838 C C . GLN A 1 350 ? 3.172 20.203 -7.145 1 89.88 350 GLN A C 1
ATOM 2840 O O . GLN A 1 350 ? 2.723 20.766 -8.148 1 89.88 350 GLN A O 1
ATOM 2845 N N . PHE A 1 351 ? 2.748 20.453 -5.969 1 90.81 351 PHE A N 1
ATOM 2846 C CA . PHE A 1 351 ? 1.734 21.469 -5.711 1 90.81 351 PHE A CA 1
ATOM 2847 C C . PHE A 1 351 ? 2.312 22.609 -4.891 1 90.81 351 PHE A C 1
ATOM 2849 O O . PHE A 1 351 ? 3.07 22.391 -3.947 1 90.81 351 PHE A O 1
ATOM 2856 N N . PRO A 1 352 ? 2.027 23.859 -5.113 1 86.12 352 PRO A N 1
ATOM 2857 C CA . PRO A 1 352 ? 1.26 24.25 -6.297 1 86.12 352 PRO A CA 1
ATOM 2858 C C . PRO A 1 352 ? 2.018 24.016 -7.602 1 86.12 352 PRO A C 1
ATOM 2860 O O . PRO A 1 352 ? 3.246 23.891 -7.59 1 86.12 352 PRO A O 1
ATOM 2863 N N . MET A 1 353 ? 1.209 23.781 -8.586 1 75.44 353 MET A N 1
ATOM 2864 C CA . MET A 1 353 ? 1.818 23.453 -9.875 1 75.44 353 MET A CA 1
ATOM 2865 C C . MET A 1 353 ? 2.613 24.641 -10.406 1 75.44 353 MET A C 1
ATOM 2867 O O . MET A 1 353 ? 2.236 25.797 -10.195 1 75.44 353 MET A O 1
ATOM 2871 N N . MET B 1 1 ? -22.844 -26.297 29.359 1 22.62 1 MET B N 1
ATOM 2872 C CA . MET B 1 1 ? -22.562 -26.453 27.938 1 22.62 1 MET B CA 1
ATOM 2873 C C . MET B 1 1 ? -23.125 -25.281 27.141 1 22.62 1 MET B C 1
ATOM 2875 O O . MET B 1 1 ? -24.281 -25.297 26.719 1 22.62 1 MET B O 1
ATOM 2879 N N . ASN B 1 2 ? -23.094 -23.969 27.484 1 26.58 2 ASN B N 1
ATOM 2880 C CA . ASN B 1 2 ? -23.844 -22.734 27.375 1 26.58 2 ASN B CA 1
ATOM 2881 C C . ASN B 1 2 ? -23.656 -22.094 26 1 26.58 2 ASN B C 1
ATOM 2883 O O . ASN B 1 2 ? -22.594 -21.547 25.688 1 26.58 2 ASN B O 1
ATOM 2887 N N . LEU B 1 3 ? -24.188 -22.766 24.859 1 29.73 3 LEU B N 1
ATOM 2888 C CA . LEU B 1 3 ? -24.422 -22.484 23.438 1 29.73 3 LEU B CA 1
ATOM 2889 C C . LEU B 1 3 ? -25.031 -21.094 23.266 1 29.73 3 LEU B C 1
ATOM 2891 O O . LEU B 1 3 ? -26.234 -20.906 23.484 1 29.73 3 LEU B O 1
ATOM 2895 N N . ASP B 1 4 ? -24.453 -19.984 23.781 1 31.17 4 ASP B N 1
ATOM 2896 C CA . ASP B 1 4 ? -25.031 -18.641 23.844 1 31.17 4 ASP B CA 1
ATOM 2897 C C . ASP B 1 4 ? -25.734 -18.281 22.547 1 31.17 4 ASP B C 1
ATOM 2899 O O . ASP B 1 4 ? -25.359 -18.766 21.469 1 31.17 4 ASP B O 1
ATOM 2903 N N . ASN B 1 5 ? -26.969 -17.781 22.625 1 32.06 5 ASN B N 1
ATOM 2904 C CA . ASN B 1 5 ? -28.078 -17.188 21.891 1 32.06 5 ASN B CA 1
ATOM 2905 C C . ASN B 1 5 ? -27.594 -16.125 20.906 1 32.06 5 ASN B C 1
ATOM 2907 O O . ASN B 1 5 ? -27.594 -14.93 21.234 1 32.06 5 ASN B O 1
ATOM 2911 N N . LYS B 1 6 ? -26.484 -16.281 20.328 1 34.47 6 LYS B N 1
ATOM 2912 C CA . LYS B 1 6 ? -26.219 -15.289 19.281 1 34.47 6 LYS B CA 1
ATOM 2913 C C . LYS B 1 6 ? -27.422 -15.133 18.359 1 34.47 6 LYS B C 1
ATOM 2915 O O . LYS B 1 6 ? -27.75 -16.047 17.609 1 34.47 6 LYS B O 1
ATOM 2920 N N . ILE B 1 7 ? -28.344 -14.305 18.672 1 35.31 7 ILE B N 1
ATOM 2921 C CA . ILE B 1 7 ? -29.516 -13.891 17.906 1 35.31 7 ILE B CA 1
ATOM 2922 C C . ILE B 1 7 ? -29.109 -13.547 16.484 1 35.31 7 ILE B C 1
ATOM 2924 O O . ILE B 1 7 ? -28.297 -12.648 16.266 1 35.31 7 ILE B O 1
ATOM 2928 N N . THR B 1 8 ? -28.969 -14.461 15.531 1 40.16 8 THR B N 1
ATOM 2929 C CA . THR B 1 8 ? -28.906 -14.305 14.086 1 40.16 8 THR B CA 1
ATOM 2930 C C . THR B 1 8 ? -29.891 -13.234 13.617 1 40.16 8 THR B C 1
ATOM 2932 O O . THR B 1 8 ? -31.078 -13.281 13.953 1 40.16 8 THR B O 1
ATOM 2935 N N . THR B 1 9 ? -29.516 -11.984 13.57 1 45.81 9 THR B N 1
ATOM 2936 C CA . THR B 1 9 ? -30.469 -11.062 12.961 1 45.81 9 THR B CA 1
ATOM 2937 C C . THR B 1 9 ? -30.938 -11.594 11.617 1 45.81 9 THR B C 1
ATOM 2939 O O . THR B 1 9 ? -30.312 -12.469 11.031 1 45.81 9 THR B O 1
ATOM 2942 N N . ASN B 1 10 ? -32.188 -11.227 11.141 1 45.88 10 ASN B N 1
ATOM 2943 C CA . ASN B 1 10 ? -32.938 -11.633 9.977 1 45.88 10 ASN B CA 1
ATOM 2944 C C . ASN B 1 10 ? -32.094 -11.727 8.727 1 45.88 10 ASN B C 1
ATOM 2946 O O . ASN B 1 10 ? -32.438 -12.406 7.766 1 45.88 10 ASN B O 1
ATOM 2950 N N . ASN B 1 11 ? -30.984 -10.938 8.508 1 55.03 11 ASN B N 1
ATOM 2951 C CA . ASN B 1 11 ? -30.312 -10.945 7.215 1 55.03 11 ASN B CA 1
ATOM 2952 C C . ASN B 1 11 ? -28.984 -11.711 7.27 1 55.03 11 ASN B C 1
ATOM 2954 O O . ASN B 1 11 ? -28.109 -11.508 6.426 1 55.03 11 ASN B O 1
ATOM 2958 N N . GLY B 1 12 ? -28.859 -12.727 8.148 1 63.94 12 GLY B N 1
ATOM 2959 C CA . GLY B 1 12 ? -27.719 -13.617 8.227 1 63.94 12 GLY B CA 1
ATOM 2960 C C . GLY B 1 12 ? -26.531 -13.008 8.945 1 63.94 12 GLY B C 1
ATOM 2961 O O . GLY B 1 12 ? -25.516 -13.68 9.172 1 63.94 12 GLY B O 1
ATOM 2962 N N . ILE B 1 13 ? -26.484 -11.719 9.125 1 67.81 13 ILE B N 1
ATOM 2963 C CA . ILE B 1 13 ? -25.359 -11.07 9.805 1 67.81 13 ILE B CA 1
ATOM 2964 C C . ILE B 1 13 ? -25.656 -10.945 11.297 1 67.81 13 ILE B C 1
ATOM 2966 O O . ILE B 1 13 ? -26.75 -10.523 11.688 1 67.81 13 ILE B O 1
ATOM 2970 N N . SER B 1 14 ? -24.766 -11.461 12.133 1 75.31 14 SER B N 1
ATOM 2971 C CA . SER B 1 14 ? -24.922 -11.352 13.586 1 75.31 14 SER B CA 1
ATOM 2972 C C . SER B 1 14 ? -24.906 -9.898 14.031 1 75.31 14 SER B C 1
ATOM 2974 O O . SER B 1 14 ? -24.484 -9.016 13.281 1 75.31 14 SER B O 1
ATOM 2976 N N . LYS B 1 15 ? -25.391 -9.617 15.195 1 75.69 15 LYS B N 1
ATOM 2977 C CA . LYS B 1 15 ? -25.391 -8.273 15.773 1 75.69 15 LYS B CA 1
ATOM 2978 C C . LYS B 1 15 ? -23.984 -7.703 15.859 1 75.69 15 LYS B C 1
ATOM 2980 O O . LYS B 1 15 ? -23.75 -6.535 15.539 1 75.69 15 LYS B O 1
ATOM 2985 N N . ASP B 1 16 ? -23.078 -8.547 16.297 1 74.5 16 ASP B N 1
ATOM 2986 C CA . ASP B 1 16 ? -21.688 -8.117 16.422 1 74.5 16 ASP B CA 1
ATOM 2987 C C . ASP B 1 16 ? -21.109 -7.734 15.055 1 74.5 16 ASP B C 1
ATOM 2989 O O . ASP B 1 16 ? -20.422 -6.711 14.938 1 74.5 16 ASP B O 1
ATOM 2993 N N . GLU B 1 17 ? -21.438 -8.508 14.117 1 76.69 17 GLU B N 1
ATOM 2994 C CA . GLU B 1 17 ? -20.969 -8.227 12.766 1 76.69 17 GLU B CA 1
ATOM 2995 C C . GLU B 1 17 ? -21.594 -6.949 12.219 1 76.69 17 GLU B C 1
ATOM 2997 O O . GLU B 1 17 ? -20.922 -6.133 11.602 1 76.69 17 GLU B O 1
ATOM 3002 N N . ALA B 1 18 ? -22.844 -6.867 12.5 1 75 18 ALA B N 1
ATOM 3003 C CA . ALA B 1 18 ? -23.562 -5.695 12.008 1 75 18 ALA B CA 1
ATOM 3004 C C . ALA B 1 18 ? -22.984 -4.41 12.594 1 75 18 ALA B C 1
ATOM 3006 O O . ALA B 1 18 ? -22.875 -3.4 11.891 1 75 18 ALA B O 1
ATOM 3007 N N . GLU B 1 19 ? -22.641 -4.551 13.781 1 75.88 19 GLU B N 1
ATOM 3008 C CA . GLU B 1 19 ? -22.078 -3.381 14.445 1 75.88 19 GLU B CA 1
ATOM 3009 C C . GLU B 1 19 ? -20.688 -3.062 13.914 1 75.88 19 GLU B C 1
ATOM 3011 O O . GLU B 1 19 ? -20.359 -1.898 13.664 1 75.88 19 GLU B O 1
ATOM 3016 N N . LEU B 1 20 ? -20 -4.098 13.727 1 76.56 20 LEU B N 1
ATOM 3017 C CA . LEU B 1 20 ? -18.625 -3.922 13.305 1 76.56 20 LEU B CA 1
ATOM 3018 C C . LEU B 1 20 ? -18.547 -3.432 11.859 1 76.56 20 LEU B C 1
ATOM 3020 O O . LEU B 1 20 ? -17.734 -2.57 11.531 1 76.56 20 LEU B O 1
ATOM 3024 N N . TYR B 1 21 ? -19.438 -3.98 11.023 1 79.5 21 TYR B N 1
ATOM 3025 C CA . TYR B 1 21 ? -19.312 -3.709 9.594 1 79.5 21 TYR B CA 1
ATOM 3026 C C . TYR B 1 21 ? -20.406 -2.758 9.125 1 79.5 21 TYR B C 1
ATOM 3028 O O . TYR B 1 21 ? -20.688 -2.662 7.926 1 79.5 21 TYR B O 1
ATOM 3036 N N . ASP B 1 22 ? -21.031 -2.098 10.031 1 79.75 22 ASP B N 1
ATOM 3037 C CA . ASP B 1 22 ? -22.156 -1.204 9.727 1 79.75 22 ASP B CA 1
ATOM 3038 C C . ASP B 1 22 ? -21.75 -0.164 8.688 1 79.75 22 ASP B C 1
ATOM 3040 O O . ASP B 1 22 ? -22.453 0.025 7.688 1 79.75 22 ASP B O 1
ATOM 3044 N N . ARG B 1 23 ? -20.719 0.362 8.961 1 73.19 23 ARG B N 1
ATOM 3045 C CA . ARG B 1 23 ? -20.312 1.442 8.07 1 73.19 23 ARG B CA 1
ATOM 3046 C C . ARG B 1 23 ? -19.953 0.908 6.688 1 73.19 23 ARG B C 1
ATOM 3048 O O . ARG B 1 23 ? -20.281 1.525 5.672 1 73.19 23 ARG B O 1
ATOM 3055 N N . GLN B 1 24 ? -19.266 -0.223 6.602 1 76.5 24 GLN B N 1
ATOM 3056 C CA . GLN B 1 24 ? -18.953 -0.848 5.324 1 76.5 24 GLN B CA 1
ATOM 3057 C C . GLN B 1 24 ? -20.234 -1.225 4.566 1 76.5 24 GLN B C 1
ATOM 3059 O O . GLN B 1 24 ? -20.312 -1.033 3.354 1 76.5 24 GLN B O 1
ATOM 3064 N N . ILE B 1 25 ? -21.156 -1.605 5.27 1 79.06 25 ILE B N 1
ATOM 3065 C CA . ILE B 1 25 ? -22.438 -1.976 4.691 1 79.06 25 ILE B CA 1
ATOM 3066 C C . ILE B 1 25 ? -23.109 -0.74 4.102 1 79.06 25 ILE B C 1
ATOM 3068 O O . ILE B 1 25 ? -23.719 -0.808 3.025 1 79.06 25 ILE B O 1
ATOM 3072 N N . ARG B 1 26 ? -22.922 0.264 4.793 1 74.56 26 ARG B N 1
ATOM 3073 C CA . ARG B 1 26 ? -23.5 1.505 4.293 1 74.56 26 ARG B CA 1
ATOM 3074 C C . ARG B 1 26 ? -22.812 1.959 3.014 1 74.56 26 ARG B C 1
ATOM 3076 O O . ARG B 1 26 ? -23.422 2.596 2.156 1 74.56 26 ARG B O 1
ATOM 3083 N N . LEU B 1 27 ? -21.625 1.523 2.918 1 73.81 27 LEU B N 1
ATOM 3084 C CA . LEU B 1 27 ? -20.812 1.956 1.784 1 73.81 27 LEU B CA 1
ATOM 3085 C C . LEU B 1 27 ? -21.125 1.128 0.543 1 73.81 27 LEU B C 1
ATOM 3087 O O . LEU B 1 27 ? -21.484 1.678 -0.501 1 73.81 27 LEU B O 1
ATOM 3091 N N . TRP B 1 28 ? -21.031 -0.126 0.655 1 75.56 28 TRP B N 1
ATOM 3092 C CA . TRP B 1 28 ? -21.172 -0.913 -0.564 1 75.56 28 TRP B CA 1
ATOM 3093 C C . TRP B 1 28 ? -22.438 -1.777 -0.504 1 75.56 28 TRP B C 1
ATOM 3095 O O . TRP B 1 28 ? -22.766 -2.471 -1.47 1 75.56 28 TRP B O 1
ATOM 3105 N N . GLY B 1 29 ? -23.203 -1.714 0.52 1 78.56 29 GLY B N 1
ATOM 3106 C CA . GLY B 1 29 ? -24.5 -2.371 0.585 1 78.56 29 GLY B CA 1
ATOM 3107 C C . GLY B 1 29 ? -24.438 -3.723 1.273 1 78.56 29 GLY B C 1
ATOM 3108 O O . GLY B 1 29 ? -23.391 -4.363 1.317 1 78.56 29 GLY B O 1
ATOM 3109 N N . LEU B 1 30 ? -25.578 -4.09 1.722 1 82.56 30 LEU B N 1
ATOM 3110 C CA . LEU B 1 30 ? -25.719 -5.336 2.469 1 82.56 30 LEU B CA 1
ATOM 3111 C C . LEU B 1 30 ? -25.391 -6.539 1.585 1 82.56 30 LEU B C 1
ATOM 3113 O O . LEU B 1 30 ? -24.781 -7.504 2.041 1 82.56 30 LEU B O 1
ATOM 3117 N N . ASP B 1 31 ? -25.797 -6.426 0.367 1 85.31 31 ASP B N 1
ATOM 3118 C CA . ASP B 1 31 ? -25.562 -7.531 -0.553 1 85.31 31 ASP B CA 1
ATOM 3119 C C . ASP B 1 31 ? -24.062 -7.781 -0.737 1 85.31 31 ASP B C 1
ATOM 3121 O O . ASP B 1 31 ? -23.609 -8.922 -0.708 1 85.31 31 ASP B O 1
ATOM 3125 N N . ALA B 1 32 ? -23.359 -6.773 -0.917 1 84.5 32 ALA B N 1
ATOM 3126 C CA . ALA B 1 32 ? -21.906 -6.879 -1.08 1 84.5 32 ALA B CA 1
ATOM 3127 C C . ALA B 1 32 ? -21.266 -7.457 0.173 1 84.5 32 ALA B C 1
ATOM 3129 O O . ALA B 1 32 ? -20.391 -8.32 0.083 1 84.5 32 ALA B O 1
ATOM 3130 N N . GLN B 1 33 ? -21.719 -7.023 1.301 1 86.38 33 GLN B N 1
ATOM 3131 C CA . GLN B 1 33 ? -21.156 -7.527 2.551 1 86.38 33 GLN B CA 1
ATOM 3132 C C . GLN B 1 33 ? -21.484 -9 2.748 1 86.38 33 GLN B C 1
ATOM 3134 O O . GLN B 1 33 ? -20.672 -9.766 3.256 1 86.38 33 GLN B O 1
ATOM 3139 N N . ASN B 1 34 ? -22.641 -9.359 2.352 1 88.38 34 ASN B N 1
ATOM 3140 C CA . ASN B 1 34 ? -23.031 -10.758 2.441 1 88.38 34 ASN B CA 1
ATOM 3141 C C . ASN B 1 34 ? -22.172 -11.641 1.541 1 88.38 34 ASN B C 1
ATOM 3143 O O . ASN B 1 34 ? -21.797 -12.75 1.928 1 88.38 34 ASN B O 1
ATOM 3147 N N . ARG B 1 35 ? -21.875 -11.117 0.43 1 90.69 35 ARG B N 1
ATOM 3148 C CA . ARG B 1 35 ? -21 -11.875 -0.463 1 90.69 35 ARG B CA 1
ATOM 3149 C C . ARG B 1 35 ? -19.641 -12.086 0.167 1 90.69 35 ARG B C 1
ATOM 3151 O O . ARG B 1 35 ? -19.078 -13.188 0.102 1 90.69 35 ARG B O 1
ATOM 3158 N N . LEU B 1 36 ? -19.156 -11.07 0.77 1 90.94 36 LEU B N 1
ATOM 3159 C CA . LEU B 1 36 ? -17.859 -11.172 1.44 1 90.94 36 LEU B CA 1
ATOM 3160 C C . LEU B 1 36 ? -17.922 -12.156 2.6 1 90.94 36 LEU B C 1
ATOM 3162 O O . LEU B 1 36 ? -17.062 -13.031 2.725 1 90.94 36 LEU B O 1
ATOM 3166 N N . ARG B 1 37 ? -18.922 -12.117 3.305 1 90.56 37 ARG B N 1
ATOM 3167 C CA . ARG B 1 37 ? -19.062 -12.945 4.496 1 90.56 37 ARG B CA 1
ATOM 3168 C C . ARG B 1 37 ? -19.297 -14.406 4.117 1 90.56 37 ARG B C 1
ATOM 3170 O O . ARG B 1 37 ? -19.219 -15.289 4.969 1 90.56 37 ARG B O 1
ATOM 3177 N N . ASN B 1 38 ? -19.578 -14.609 2.898 1 93.31 38 ASN B N 1
ATOM 3178 C CA . ASN B 1 38 ? -19.797 -15.969 2.426 1 93.31 38 ASN B CA 1
ATOM 3179 C C . ASN B 1 38 ? -18.625 -16.469 1.575 1 93.31 38 ASN B C 1
ATOM 3181 O O . ASN B 1 38 ? -18.688 -17.562 1.019 1 93.31 38 ASN B O 1
ATOM 3185 N N . SER B 1 39 ? -17.641 -15.695 1.479 1 95.56 39 SER B N 1
ATOM 3186 C CA . SER B 1 39 ? -16.516 -16.031 0.598 1 95.56 39 SER B CA 1
ATOM 3187 C C . SER B 1 39 ? -15.438 -16.797 1.348 1 95.56 39 SER B C 1
ATOM 3189 O O . SER B 1 39 ? -15.109 -16.469 2.488 1 95.56 39 SER B O 1
ATOM 3191 N N . SER B 1 40 ? -14.953 -17.844 0.711 1 97.31 40 SER B N 1
ATOM 3192 C CA . SER B 1 40 ? -13.836 -18.641 1.205 1 97.31 40 SER B CA 1
ATOM 3193 C C . SER B 1 40 ? -12.602 -18.469 0.329 1 97.31 40 SER B C 1
ATOM 3195 O O . SER B 1 40 ? -12.672 -18.594 -0.895 1 97.31 40 SER B O 1
ATOM 3197 N N . ILE B 1 41 ? -11.477 -18.203 0.969 1 97.88 41 ILE B N 1
ATOM 3198 C CA . ILE B 1 41 ? -10.273 -17.828 0.224 1 97.88 41 ILE B CA 1
ATOM 3199 C C . ILE B 1 41 ? -9.125 -18.766 0.616 1 97.88 41 ILE B C 1
ATOM 3201 O O . ILE B 1 41 ? -8.953 -19.078 1.795 1 97.88 41 ILE B O 1
ATOM 3205 N N . LEU B 1 42 ? -8.383 -19.234 -0.387 1 97.5 42 LEU B N 1
ATOM 3206 C CA . LEU B 1 42 ? -7.113 -19.906 -0.151 1 97.5 42 LEU B CA 1
ATOM 3207 C C . LEU B 1 42 ? -5.941 -18.969 -0.377 1 97.5 42 LEU B C 1
ATOM 3209 O O . LEU B 1 42 ? -5.844 -18.328 -1.43 1 97.5 42 LEU B O 1
ATOM 3213 N N . ILE B 1 43 ? -5.102 -18.844 0.626 1 97.62 43 ILE B N 1
ATOM 3214 C CA . ILE B 1 43 ? -3.848 -18.109 0.475 1 97.62 43 ILE B CA 1
ATOM 3215 C C . ILE B 1 43 ? -2.672 -19.078 0.539 1 97.62 43 ILE B C 1
ATOM 3217 O O . ILE B 1 43 ? -2.465 -19.75 1.556 1 97.62 43 ILE B O 1
ATOM 3221 N N . VAL B 1 44 ? -1.952 -19.172 -0.58 1 97 44 VAL B N 1
ATOM 3222 C CA . VAL B 1 44 ? -0.724 -19.953 -0.633 1 97 44 VAL B CA 1
ATOM 3223 C C . VAL B 1 44 ? 0.487 -19.031 -0.502 1 97 44 VAL B C 1
ATOM 3225 O O . VAL B 1 44 ? 0.753 -18.219 -1.39 1 97 44 VAL B O 1
ATOM 3228 N N . GLY B 1 45 ? 1.245 -19.188 0.569 1 96.38 45 GLY B N 1
ATOM 3229 C CA . GLY B 1 45 ? 2.381 -18.328 0.84 1 96.38 45 GLY B CA 1
ATOM 3230 C C . GLY B 1 45 ? 2.076 -17.234 1.855 1 96.38 45 GLY B C 1
ATOM 3231 O O . GLY B 1 45 ? 1.167 -16.422 1.654 1 96.38 45 GLY B O 1
ATOM 3232 N N . LEU B 1 46 ? 2.867 -17.234 2.941 1 96.81 46 LEU B N 1
ATOM 3233 C CA . LEU B 1 46 ? 2.648 -16.281 4.027 1 96.81 46 LEU B CA 1
ATOM 3234 C C . LEU B 1 46 ? 3.928 -15.516 4.348 1 96.81 46 LEU B C 1
ATOM 3236 O O . LEU B 1 46 ? 4.316 -15.398 5.512 1 96.81 46 LEU B O 1
ATOM 3240 N N . THR B 1 47 ? 4.605 -15.055 3.262 1 96.25 47 THR B N 1
ATOM 3241 C CA . THR B 1 47 ? 5.723 -14.125 3.404 1 96.25 47 THR B CA 1
ATOM 3242 C C . THR B 1 47 ? 5.23 -12.75 3.826 1 96.25 47 THR B C 1
ATOM 3244 O O . THR B 1 47 ? 4.074 -12.586 4.227 1 96.25 47 THR B O 1
ATOM 3247 N N . GLY B 1 48 ? 6.133 -11.75 3.822 1 96.06 48 GLY B N 1
ATOM 3248 C CA . GLY B 1 48 ? 5.699 -10.398 4.121 1 96.06 48 GLY B CA 1
ATOM 3249 C C . GLY B 1 48 ? 4.52 -9.953 3.273 1 96.06 48 GLY B C 1
ATOM 3250 O O . GLY B 1 48 ? 3.588 -9.32 3.781 1 96.06 48 GLY B O 1
ATOM 3251 N N . LEU B 1 49 ? 4.578 -10.297 2.031 1 97.56 49 LEU B N 1
ATOM 3252 C CA . LEU B 1 49 ? 3.482 -9.969 1.124 1 97.56 49 LEU B CA 1
ATOM 3253 C C . LEU B 1 49 ? 2.205 -10.695 1.534 1 97.56 49 LEU B C 1
ATOM 3255 O O . LEU B 1 49 ? 1.132 -10.094 1.583 1 97.56 49 LEU B O 1
ATOM 3259 N N . GLY B 1 50 ? 2.355 -11.969 1.827 1 97.75 50 GLY B N 1
ATOM 3260 C CA . GLY B 1 50 ? 1.203 -12.742 2.266 1 97.75 50 GLY B CA 1
ATOM 3261 C C . GLY B 1 50 ? 0.561 -12.188 3.523 1 97.75 50 GLY B C 1
ATOM 3262 O O . GLY B 1 50 ? -0.664 -12.211 3.662 1 97.75 50 GLY B O 1
ATOM 3263 N N . ALA B 1 51 ? 1.406 -11.727 4.395 1 96.62 51 ALA B N 1
ATOM 3264 C CA . ALA B 1 51 ? 0.918 -11.117 5.633 1 96.62 51 ALA B CA 1
ATOM 3265 C C . ALA B 1 51 ? 0.047 -9.898 5.34 1 96.62 51 ALA B C 1
ATOM 3267 O O . ALA B 1 51 ? -1.017 -9.734 5.941 1 96.62 51 ALA B O 1
ATOM 3268 N N . GLU B 1 52 ? 0.477 -9.07 4.461 1 97.25 52 GLU B N 1
ATOM 3269 C CA . GLU B 1 52 ? -0.285 -7.887 4.082 1 97.25 52 GLU B CA 1
ATOM 3270 C C . GLU B 1 52 ? -1.637 -8.266 3.482 1 97.25 52 GLU B C 1
ATOM 3272 O O . GLU B 1 52 ? -2.656 -7.652 3.801 1 97.25 52 GLU B O 1
ATOM 3277 N N . VAL B 1 53 ? -1.639 -9.242 2.631 1 97.69 53 VAL B N 1
ATOM 3278 C CA . VAL B 1 53 ? -2.859 -9.688 1.966 1 97.69 53 VAL B CA 1
ATOM 3279 C C . VAL B 1 53 ? -3.832 -10.25 2.996 1 97.69 53 VAL B C 1
ATOM 3281 O O . VAL B 1 53 ? -5.012 -9.891 3.008 1 97.69 53 VAL B O 1
ATOM 3284 N N . ALA B 1 54 ? -3.318 -11.094 3.832 1 97.44 54 ALA B N 1
ATOM 3285 C CA . ALA B 1 54 ? -4.156 -11.695 4.867 1 97.44 54 ALA B CA 1
ATOM 3286 C C . ALA B 1 54 ? -4.77 -10.625 5.766 1 97.44 54 ALA B C 1
ATOM 3288 O O . ALA B 1 54 ? -5.957 -10.68 6.086 1 97.44 54 ALA B O 1
ATOM 3289 N N . LYS B 1 55 ? -3.959 -9.672 6.148 1 96.25 55 LYS B N 1
ATOM 3290 C CA . LYS B 1 55 ? -4.43 -8.57 6.977 1 96.25 55 LYS B CA 1
ATOM 3291 C C . LYS B 1 55 ? -5.617 -7.863 6.328 1 96.25 55 LYS B C 1
ATOM 3293 O O . LYS B 1 55 ? -6.652 -7.664 6.965 1 96.25 55 LYS B O 1
ATOM 3298 N N . THR B 1 56 ? -5.488 -7.539 5.129 1 93.88 56 THR B N 1
ATOM 3299 C CA . THR B 1 56 ? -6.512 -6.789 4.41 1 93.88 56 THR B CA 1
ATOM 3300 C C . THR B 1 56 ? -7.809 -7.586 4.32 1 93.88 56 THR B C 1
ATOM 3302 O O . THR B 1 56 ? -8.891 -7.047 4.547 1 93.88 56 THR B O 1
ATOM 3305 N N . LEU B 1 57 ? -7.73 -8.828 4.074 1 94.94 57 LEU B N 1
ATOM 3306 C CA . LEU B 1 57 ? -8.906 -9.68 3.906 1 94.94 57 LEU B CA 1
ATOM 3307 C C . LEU B 1 57 ? -9.586 -9.938 5.246 1 94.94 57 LEU B C 1
ATOM 3309 O O . LEU B 1 57 ? -10.812 -9.977 5.324 1 94.94 57 LEU B O 1
ATOM 3313 N N . LEU B 1 58 ? -8.82 -10.109 6.285 1 93.88 58 LEU B N 1
ATOM 3314 C CA . LEU B 1 58 ? -9.375 -10.359 7.609 1 93.88 58 LEU B CA 1
ATOM 3315 C C . LEU B 1 58 ? -10.148 -9.141 8.109 1 93.88 58 LEU B C 1
ATOM 3317 O O . LEU B 1 58 ? -11.219 -9.281 8.695 1 93.88 58 LEU B O 1
ATOM 3321 N N . LEU B 1 59 ? -9.641 -8.023 7.812 1 90.25 59 LEU B N 1
ATOM 3322 C CA . LEU B 1 59 ? -10.25 -6.789 8.305 1 90.25 59 LEU B CA 1
ATOM 3323 C C . LEU B 1 59 ? -11.57 -6.512 7.586 1 90.25 59 LEU B C 1
ATOM 3325 O O . LEU B 1 59 ? -12.453 -5.855 8.141 1 90.25 59 LEU B O 1
ATOM 3329 N N . CYS B 1 60 ? -11.703 -7.051 6.398 1 87.69 60 CYS B N 1
ATOM 3330 C CA . CYS B 1 60 ? -12.898 -6.781 5.613 1 87.69 60 CYS B CA 1
ATOM 3331 C C . CYS B 1 60 ? -14.031 -7.727 6 1 87.69 60 CYS B C 1
ATOM 3333 O O . CYS B 1 60 ? -15.18 -7.516 5.613 1 87.69 60 CYS B O 1
ATOM 3335 N N . GLY B 1 61 ? -13.789 -8.781 6.703 1 87.38 61 GLY B N 1
ATOM 3336 C CA . GLY B 1 61 ? -14.828 -9.656 7.211 1 87.38 61 GLY B CA 1
ATOM 3337 C C . GLY B 1 61 ? -15.219 -10.75 6.238 1 87.38 61 GLY B C 1
ATOM 3338 O O . GLY B 1 61 ? -16.406 -10.945 5.961 1 87.38 61 GLY B O 1
ATOM 3339 N N . ILE B 1 62 ? -14.32 -11.445 5.668 1 92.31 62 ILE B N 1
ATOM 3340 C CA . ILE B 1 62 ? -14.594 -12.594 4.816 1 92.31 62 ILE B CA 1
ATOM 3341 C C . ILE B 1 62 ? -15.016 -13.781 5.68 1 92.31 62 ILE B C 1
ATOM 3343 O O . ILE B 1 62 ? -14.875 -13.75 6.906 1 92.31 62 ILE B O 1
ATOM 3347 N N . LYS B 1 63 ? -15.578 -14.789 5.023 1 93.5 63 LYS B N 1
ATOM 3348 C CA . LYS B 1 63 ? -16.047 -15.969 5.754 1 93.5 63 LYS B CA 1
ATOM 3349 C C . LYS B 1 63 ? -14.867 -16.734 6.348 1 93.5 63 LYS B C 1
ATOM 3351 O O . LYS B 1 63 ? -14.836 -17 7.551 1 93.5 63 LYS B O 1
ATOM 3356 N N . SER B 1 64 ? -14.031 -17.141 5.449 1 96.62 64 SER B N 1
ATOM 3357 C CA . SER B 1 64 ? -12.953 -18 5.91 1 96.62 64 SER B CA 1
ATOM 3358 C C . SER B 1 64 ? -11.711 -17.859 5.035 1 96.62 64 SER B C 1
ATOM 3360 O O . SER B 1 64 ? -11.812 -17.516 3.855 1 96.62 64 SER B O 1
ATOM 3362 N N . ILE B 1 65 ? -10.57 -18.094 5.66 1 97 65 ILE B N 1
ATOM 3363 C CA . ILE B 1 65 ? -9.281 -18.125 4.969 1 97 65 ILE B CA 1
ATOM 3364 C C . ILE B 1 65 ? -8.57 -19.438 5.277 1 97 65 ILE B C 1
ATOM 3366 O O . ILE B 1 65 ? -8.43 -19.812 6.441 1 97 65 ILE B O 1
ATOM 3370 N N . CYS B 1 66 ? -8.258 -20.125 4.242 1 96.31 66 CYS B N 1
ATOM 3371 C CA . CYS B 1 66 ? -7.363 -21.281 4.359 1 96.31 66 CYS B CA 1
ATOM 3372 C C . CYS B 1 66 ? -5.926 -20.875 4.031 1 96.31 66 CYS B C 1
ATOM 3374 O O . CYS B 1 66 ? -5.664 -20.297 2.979 1 96.31 66 CYS B O 1
ATOM 3376 N N . LEU B 1 67 ? -5.055 -21.219 4.938 1 96.19 67 LEU B N 1
ATOM 3377 C CA . LEU B 1 67 ? -3.648 -20.859 4.785 1 96.19 67 LEU B CA 1
ATOM 3378 C C . LEU B 1 67 ? -2.807 -22.078 4.453 1 96.19 67 LEU B C 1
ATOM 3380 O O . LEU B 1 67 ? -2.967 -23.141 5.074 1 96.19 67 LEU B O 1
ATOM 3384 N N . TYR B 1 68 ? -1.962 -21.922 3.439 1 96.19 68 TYR B N 1
ATOM 3385 C CA . TYR B 1 68 ? -0.988 -22.953 3.117 1 96.19 68 TYR B CA 1
ATOM 3386 C C . TYR B 1 68 ? 0.406 -22.359 2.953 1 96.19 68 TYR B C 1
ATOM 3388 O O . TYR B 1 68 ? 0.655 -21.594 2.021 1 96.19 68 TYR B O 1
ATOM 3396 N N . ASP B 1 69 ? 1.276 -22.688 3.801 1 95.5 69 ASP B N 1
ATOM 3397 C CA . ASP B 1 69 ? 2.697 -22.359 3.77 1 95.5 69 ASP B CA 1
ATOM 3398 C C . ASP B 1 69 ? 3.49 -23.266 4.723 1 95.5 69 ASP B C 1
ATOM 3400 O O . ASP B 1 69 ? 3.549 -23 5.926 1 95.5 69 ASP B O 1
ATOM 3404 N N . ASN B 1 70 ? 4.18 -24.203 4.195 1 92.31 70 ASN B N 1
ATOM 3405 C CA . ASN B 1 70 ? 4.883 -25.188 5.016 1 92.31 70 ASN B CA 1
ATOM 3406 C C . ASN B 1 70 ? 6.375 -24.875 5.098 1 92.31 70 ASN B C 1
ATOM 3408 O O . ASN B 1 70 ? 7.148 -25.672 5.629 1 92.31 70 ASN B O 1
ATOM 3412 N N . GLU B 1 71 ? 6.797 -23.734 4.566 1 91.62 71 GLU B N 1
ATOM 3413 C CA . GLU B 1 71 ? 8.195 -23.328 4.699 1 91.62 71 GLU B CA 1
ATOM 3414 C C . GLU B 1 71 ? 8.5 -22.844 6.113 1 91.62 71 GLU B C 1
ATOM 3416 O O . GLU B 1 71 ? 7.621 -22.297 6.781 1 91.62 71 GLU B O 1
ATOM 3421 N N . LEU B 1 72 ? 9.719 -23.016 6.484 1 93.06 72 LEU B N 1
ATOM 3422 C CA . LEU B 1 72 ? 10.125 -22.609 7.82 1 93.06 72 LEU B CA 1
ATOM 3423 C C . LEU B 1 72 ? 10.359 -21.094 7.875 1 93.06 72 LEU B C 1
ATOM 3425 O O . LEU B 1 72 ? 10.836 -20.5 6.902 1 93.06 72 LEU B O 1
ATOM 3429 N N . VAL B 1 73 ? 10.062 -20.531 9.023 1 92.62 73 VAL B N 1
ATOM 3430 C CA . VAL B 1 73 ? 10.312 -19.109 9.258 1 92.62 73 VAL B CA 1
ATOM 3431 C C . VAL B 1 73 ? 11.805 -18.828 9.156 1 92.62 73 VAL B C 1
ATOM 3433 O O . VAL B 1 73 ? 12.625 -19.594 9.672 1 92.62 73 VAL B O 1
ATOM 3436 N N . LYS B 1 74 ? 12.117 -17.781 8.406 1 87 74 LYS B N 1
ATOM 3437 C CA . LYS B 1 74 ? 13.492 -17.281 8.359 1 87 74 LYS B CA 1
ATOM 3438 C C . LYS B 1 74 ? 13.641 -16 9.18 1 87 74 LYS B C 1
ATOM 3440 O O . LYS B 1 74 ? 12.719 -15.195 9.25 1 87 74 LYS B O 1
ATOM 3445 N N . GLU B 1 75 ? 14.844 -15.758 9.695 1 81.94 75 GLU B N 1
ATOM 3446 C CA . GLU B 1 75 ? 15.102 -14.625 10.586 1 81.94 75 GLU B CA 1
ATOM 3447 C C . GLU B 1 75 ? 14.875 -13.297 9.867 1 81.94 75 GLU B C 1
ATOM 3449 O O . GLU B 1 75 ? 14.336 -12.359 10.445 1 81.94 75 GLU B O 1
ATOM 3454 N N . ASP B 1 76 ? 15.203 -13.289 8.648 1 81 76 ASP B N 1
ATOM 3455 C CA . ASP B 1 76 ? 15.172 -12.023 7.926 1 81 76 ASP B CA 1
ATOM 3456 C C . ASP B 1 76 ? 13.758 -11.695 7.461 1 81 76 ASP B C 1
ATOM 3458 O O . ASP B 1 76 ? 13.523 -10.633 6.875 1 81 76 ASP B O 1
ATOM 3462 N N . GLU B 1 77 ? 12.797 -12.547 7.809 1 87.94 77 GLU B N 1
ATOM 3463 C CA . GLU B 1 77 ? 11.414 -12.281 7.41 1 87.94 77 GLU B CA 1
ATOM 3464 C C . GLU B 1 77 ? 10.711 -11.367 8.406 1 87.94 77 GLU B C 1
ATOM 3466 O O . GLU B 1 77 ? 9.664 -10.797 8.102 1 87.94 77 GLU B O 1
ATOM 3471 N N . LYS B 1 78 ? 11.32 -11.188 9.539 1 88 78 LYS B N 1
ATOM 3472 C CA . LYS B 1 78 ? 10.711 -10.391 10.602 1 88 78 LYS B CA 1
ATOM 3473 C C . LYS B 1 78 ? 10.688 -8.914 10.234 1 88 78 LYS B C 1
ATOM 3475 O O . LYS B 1 78 ? 9.938 -8.133 10.82 1 88 78 LYS B O 1
ATOM 3480 N N . VAL B 1 79 ? 11.469 -8.531 9.258 1 86.31 79 VAL B N 1
ATOM 3481 C CA . VAL B 1 79 ? 11.555 -7.129 8.875 1 86.31 79 VAL B CA 1
ATOM 3482 C C . VAL B 1 79 ? 10.391 -6.777 7.953 1 86.31 79 VAL B C 1
ATOM 3484 O O . VAL B 1 79 ? 10.141 -5.602 7.68 1 86.31 79 VAL B O 1
ATOM 3487 N N . SER B 1 80 ? 9.648 -7.793 7.531 1 90.19 80 SER B N 1
ATOM 3488 C CA . SER B 1 80 ? 8.555 -7.504 6.609 1 90.19 80 SER B CA 1
ATOM 3489 C C . SER B 1 80 ? 7.273 -8.219 7.027 1 90.19 80 SER B C 1
ATOM 3491 O O . SER B 1 80 ? 6.18 -7.828 6.625 1 90.19 80 SER B O 1
ATOM 3493 N N . ASN B 1 81 ? 7.371 -9.25 7.73 1 93.38 81 ASN B N 1
ATOM 3494 C CA . ASN B 1 81 ? 6.203 -10 8.18 1 93.38 81 ASN B CA 1
ATOM 3495 C C . ASN B 1 81 ? 5.82 -9.641 9.609 1 93.38 81 ASN B C 1
ATOM 3497 O O . ASN B 1 81 ? 6.332 -10.227 10.562 1 93.38 81 ASN B O 1
ATOM 3501 N N . PHE B 1 82 ? 4.871 -8.828 9.727 1 93.5 82 PHE B N 1
ATOM 3502 C CA . PHE B 1 82 ? 4.516 -8.219 11 1 93.5 82 PHE B CA 1
ATOM 3503 C C . PHE B 1 82 ? 3.639 -9.164 11.82 1 93.5 82 PHE B C 1
ATOM 3505 O O . PHE B 1 82 ? 3.273 -8.844 12.953 1 93.5 82 PHE B O 1
ATOM 3512 N N . PHE B 1 83 ? 3.363 -10.289 11.312 1 94.62 83 PHE B N 1
ATOM 3513 C CA . PHE B 1 83 ? 2.605 -11.273 12.086 1 94.62 83 PHE B CA 1
ATOM 3514 C C . PHE B 1 83 ? 3.541 -12.25 12.773 1 94.62 83 PHE B C 1
ATOM 3516 O O . PHE B 1 83 ? 3.1 -13.07 13.594 1 94.62 83 PHE B O 1
ATOM 3523 N N . LEU B 1 84 ? 4.777 -12.219 12.414 1 92.56 84 LEU B N 1
ATOM 3524 C CA . LEU B 1 84 ? 5.75 -13.055 13.102 1 92.56 84 LEU B CA 1
ATOM 3525 C C . LEU B 1 84 ? 6.156 -12.43 14.438 1 92.56 84 LEU B C 1
ATOM 3527 O O . LEU B 1 84 ? 6.414 -11.227 14.508 1 92.56 84 LEU B O 1
ATOM 3531 N N . ASP B 1 85 ? 6.191 -13.258 15.391 1 86.56 85 ASP B N 1
ATOM 3532 C CA . ASP B 1 85 ? 6.695 -12.766 16.672 1 86.56 85 ASP B CA 1
ATOM 3533 C C . ASP B 1 85 ? 8.203 -12.539 16.625 1 86.56 85 ASP B C 1
ATOM 3535 O O . ASP B 1 85 ? 8.93 -13.297 15.977 1 86.56 85 ASP B O 1
ATOM 3539 N N . PHE B 1 86 ? 8.539 -11.547 17.344 1 80.81 86 PHE B N 1
ATOM 3540 C CA . PHE B 1 86 ? 9.961 -11.227 17.406 1 80.81 86 PHE B CA 1
ATOM 3541 C C . PHE B 1 86 ? 10.766 -12.414 17.938 1 80.81 86 PHE B C 1
ATOM 3543 O O . PHE B 1 86 ? 11.906 -12.633 17.516 1 80.81 86 PHE B O 1
ATOM 3550 N N . GLU B 1 87 ? 10.125 -13.281 18.703 1 79.5 87 GLU B N 1
ATOM 3551 C CA . GLU B 1 87 ? 10.805 -14.391 19.359 1 79.5 87 GLU B CA 1
ATOM 3552 C C . GLU B 1 87 ? 10.664 -15.68 18.547 1 79.5 87 GLU B C 1
ATOM 3554 O O . GLU B 1 87 ? 11.25 -16.703 18.906 1 79.5 87 GLU B O 1
ATOM 3559 N N . ASP B 1 88 ? 9.875 -15.562 17.531 1 80.19 88 ASP B N 1
ATOM 3560 C CA . ASP B 1 88 ? 9.633 -16.781 16.766 1 80.19 88 ASP B CA 1
ATOM 3561 C C . ASP B 1 88 ? 10.945 -17.375 16.25 1 80.19 88 ASP B C 1
ATOM 3563 O O . ASP B 1 88 ? 11.82 -16.625 15.781 1 80.19 88 ASP B O 1
ATOM 3567 N N . LYS B 1 89 ? 11 -18.672 16.438 1 74.62 89 LYS B N 1
ATOM 3568 C CA . LYS B 1 89 ? 12.203 -19.391 16.016 1 74.62 89 LYS B CA 1
ATOM 3569 C C . LYS B 1 89 ? 12.07 -19.891 14.578 1 74.62 89 LYS B C 1
ATOM 3571 O O . LYS B 1 89 ? 10.961 -20.031 14.062 1 74.62 89 LYS B O 1
ATOM 3576 N N . CYS B 1 90 ? 13.156 -20.188 14 1 79.38 90 CYS B N 1
ATOM 3577 C CA . CYS B 1 90 ? 13.266 -20.609 12.609 1 79.38 90 CYS B CA 1
ATOM 3578 C C . CYS B 1 90 ? 12.836 -22.062 12.461 1 79.38 90 CYS B C 1
ATOM 3580 O O . CYS B 1 90 ? 12.773 -22.594 11.344 1 79.38 90 CYS B O 1
ATOM 3582 N N . ASP B 1 91 ? 12.227 -22.688 13.43 1 88.69 91 ASP B N 1
ATOM 3583 C CA . ASP B 1 91 ? 11.844 -24.078 13.312 1 88.69 91 ASP B CA 1
ATOM 3584 C C . ASP B 1 91 ? 10.328 -24.234 13.172 1 88.69 91 ASP B C 1
ATOM 3586 O O . ASP B 1 91 ? 9.812 -25.344 13.094 1 88.69 91 ASP B O 1
ATOM 3590 N N . LYS B 1 92 ? 9.656 -23.203 13.078 1 91.62 92 LYS B N 1
ATOM 3591 C CA . LYS B 1 92 ? 8.211 -23.219 12.875 1 91.62 92 LYS B CA 1
ATOM 3592 C C . LYS B 1 92 ? 7.859 -22.953 11.414 1 91.62 92 LYS B C 1
ATOM 3594 O O . LYS B 1 92 ? 8.5 -22.125 10.758 1 91.62 92 LYS B O 1
ATOM 3599 N N . LYS B 1 93 ? 6.793 -23.75 11.023 1 93.56 93 LYS B N 1
ATOM 3600 C CA . LYS B 1 93 ? 6.25 -23.406 9.711 1 93.56 93 LYS B CA 1
ATOM 3601 C C . LYS B 1 93 ? 5.625 -22.016 9.727 1 93.56 93 LYS B C 1
ATOM 3603 O O . LYS B 1 93 ? 5.016 -21.609 10.719 1 93.56 93 LYS B O 1
ATOM 3608 N N . ARG B 1 94 ? 5.734 -21.281 8.633 1 94.62 94 ARG B N 1
ATOM 3609 C CA . ARG B 1 94 ? 5.215 -19.922 8.562 1 94.62 94 ARG B CA 1
ATOM 3610 C C . ARG B 1 94 ? 3.725 -19.891 8.875 1 94.62 94 ARG B C 1
ATOM 3612 O O . ARG B 1 94 ? 3.256 -19 9.594 1 94.62 94 ARG B O 1
ATOM 3619 N N . SER B 1 95 ? 2.932 -20.828 8.312 1 94.94 95 SER B N 1
ATOM 3620 C CA . SER B 1 95 ? 1.491 -20.859 8.539 1 94.94 95 SER B CA 1
ATOM 3621 C C . SER B 1 95 ? 1.166 -21.016 10.023 1 94.94 95 SER B C 1
ATOM 3623 O O . SER B 1 95 ? 0.222 -20.406 10.531 1 94.94 95 SER B O 1
ATOM 3625 N N . GLU B 1 96 ? 1.975 -21.734 10.711 1 93.81 96 GLU B N 1
ATOM 3626 C CA . GLU B 1 96 ? 1.776 -21.953 12.141 1 93.81 96 GLU B CA 1
ATOM 3627 C C . GLU B 1 96 ? 2.234 -20.734 12.945 1 93.81 96 GLU B C 1
ATOM 3629 O O . GLU B 1 96 ? 1.595 -20.359 13.922 1 93.81 96 GLU B O 1
ATOM 3634 N N . ALA B 1 97 ? 3.299 -20.172 12.492 1 94.62 97 ALA B N 1
ATOM 3635 C CA . ALA B 1 97 ? 3.91 -19.062 13.227 1 94.62 97 ALA B CA 1
ATOM 3636 C C . ALA B 1 97 ? 2.998 -17.844 13.227 1 94.62 97 ALA B C 1
ATOM 3638 O O . ALA B 1 97 ? 2.971 -17.078 14.195 1 94.62 97 ALA B O 1
ATOM 3639 N N . VAL B 1 98 ? 2.256 -17.641 12.164 1 94.88 98 VAL B N 1
ATOM 3640 C CA . VAL B 1 98 ? 1.485 -16.406 12.031 1 94.88 98 VAL B CA 1
ATOM 3641 C C . VAL B 1 98 ? 0.047 -16.641 12.484 1 94.88 98 VAL B C 1
ATOM 3643 O O . VAL B 1 98 ? -0.732 -15.703 12.625 1 94.88 98 VAL B O 1
ATOM 3646 N N . TRP B 1 99 ? -0.338 -17.812 12.758 1 92.62 99 TRP B N 1
ATOM 3647 C CA . TRP B 1 99 ? -1.722 -18.234 12.961 1 92.62 99 TRP B CA 1
ATOM 3648 C C . TRP B 1 99 ? -2.355 -17.453 14.117 1 92.62 99 TRP B C 1
ATOM 3650 O O . TRP B 1 99 ? -3.451 -16.906 13.977 1 92.62 99 TRP B O 1
ATOM 3660 N N . SER B 1 100 ? -1.737 -17.438 15.258 1 92.06 100 SER B N 1
ATOM 3661 C CA . SER B 1 100 ? -2.309 -16.828 16.469 1 92.06 100 SER B CA 1
ATOM 3662 C C . SER B 1 100 ? -2.602 -15.352 16.25 1 92.06 100 SER B C 1
ATOM 3664 O O . SER B 1 100 ? -3.676 -14.867 16.609 1 92.06 100 SER B O 1
ATOM 3666 N N . LYS B 1 101 ? -1.696 -14.641 15.68 1 92.69 101 LYS B N 1
ATOM 3667 C CA . LYS B 1 101 ? -1.866 -13.211 15.453 1 92.69 101 LYS B CA 1
ATOM 3668 C C . LYS B 1 101 ? -2.961 -12.945 14.422 1 92.69 101 LYS B C 1
ATOM 3670 O O . LYS B 1 101 ? -3.711 -11.969 14.547 1 92.69 101 LYS B O 1
ATOM 3675 N N . LEU B 1 102 ? -3.041 -13.812 13.438 1 94.38 102 LEU B N 1
ATOM 3676 C CA . LEU B 1 102 ? -4.098 -13.664 12.445 1 94.38 102 LEU B CA 1
ATOM 3677 C C . LEU B 1 102 ? -5.473 -13.883 13.07 1 94.38 102 LEU B C 1
ATOM 3679 O O . LEU B 1 102 ? -6.406 -13.125 12.805 1 94.38 102 LEU B O 1
ATOM 3683 N N . LYS B 1 103 ? -5.539 -14.875 13.844 1 93 103 LYS B N 1
ATOM 3684 C CA . LYS B 1 103 ? -6.797 -15.188 14.516 1 93 103 LYS B CA 1
ATOM 3685 C C . LYS B 1 103 ? -7.23 -14.047 15.43 1 93 103 LYS B C 1
ATOM 3687 O O . LYS B 1 103 ? -8.414 -13.711 15.492 1 93 103 LYS B O 1
ATOM 3692 N N . ASP B 1 104 ? -6.277 -13.438 16.094 1 91.19 104 ASP B N 1
ATOM 3693 C CA . ASP B 1 104 ? -6.555 -12.352 17.031 1 91.19 104 ASP B CA 1
ATOM 3694 C C . ASP B 1 104 ? -7.016 -11.102 16.281 1 91.19 104 ASP B C 1
ATOM 3696 O O . ASP B 1 104 ? -7.73 -10.266 16.844 1 91.19 104 ASP B O 1
ATOM 3700 N N . LEU B 1 105 ? -6.602 -10.953 15.133 1 91.75 105 LEU B N 1
ATOM 3701 C CA . LEU B 1 105 ? -6.918 -9.758 14.359 1 91.75 105 LEU B CA 1
ATOM 3702 C C . LEU B 1 105 ? -8.422 -9.648 14.125 1 91.75 105 LEU B C 1
ATOM 3704 O O . LEU B 1 105 ? -9 -8.57 14.266 1 91.75 105 LEU B O 1
ATOM 3708 N N . ASN B 1 106 ? -9.109 -10.711 13.766 1 91 106 ASN B N 1
ATOM 3709 C CA . ASN B 1 106 ? -10.555 -10.758 13.594 1 91 106 ASN B CA 1
ATOM 3710 C C . ASN B 1 106 ? -11.117 -12.141 13.938 1 91 106 ASN B C 1
ATOM 3712 O O . ASN B 1 106 ? -11.188 -13.016 13.078 1 91 106 ASN B O 1
ATOM 3716 N N . PRO B 1 107 ? -11.562 -12.32 15.078 1 90.69 107 PRO B N 1
ATOM 3717 C CA . PRO B 1 107 ? -12.039 -13.625 15.531 1 90.69 107 PRO B CA 1
ATOM 3718 C C . PRO B 1 107 ? -13.312 -14.078 14.812 1 90.69 107 PRO B C 1
ATOM 3720 O O . PRO B 1 107 ? -13.719 -15.234 14.945 1 90.69 107 PRO B O 1
ATOM 3723 N N . LEU B 1 108 ? -13.953 -13.195 14.062 1 88.44 108 LEU B N 1
ATOM 3724 C CA . LEU B 1 108 ? -15.188 -13.531 13.359 1 88.44 108 LEU B CA 1
ATOM 3725 C C . LEU B 1 108 ? -14.891 -14.297 12.078 1 88.44 108 LEU B C 1
ATOM 3727 O O . LEU B 1 108 ? -15.781 -14.914 11.492 1 88.44 108 LEU B O 1
ATOM 3731 N N . VAL B 1 109 ? -13.664 -14.211 11.633 1 93 109 VAL B N 1
ATOM 3732 C CA . VAL B 1 109 ? -13.258 -14.898 10.414 1 93 109 VAL B CA 1
ATOM 3733 C C . VAL B 1 109 ? -12.664 -16.266 10.758 1 93 109 VAL B C 1
ATOM 3735 O O . VAL B 1 109 ? -11.812 -16.375 11.648 1 93 109 VAL B O 1
ATOM 3738 N N . GLN B 1 110 ? -13.133 -17.328 10.094 1 95.31 110 GLN B N 1
ATOM 3739 C CA . GLN B 1 110 ? -12.586 -18.656 10.297 1 95.31 110 GLN B CA 1
ATOM 3740 C C . GLN B 1 110 ? -11.258 -18.828 9.578 1 95.31 110 GLN B C 1
ATOM 3742 O O . GLN B 1 110 ? -11.164 -18.578 8.367 1 95.31 110 GLN B O 1
ATOM 3747 N N . ILE B 1 111 ? -10.234 -19.188 10.328 1 96.19 111 ILE B N 1
ATOM 3748 C CA . ILE B 1 111 ? -8.914 -19.406 9.75 1 96.19 111 ILE B CA 1
ATOM 3749 C C . ILE B 1 111 ? -8.508 -20.859 9.914 1 96.19 111 ILE B C 1
ATOM 3751 O O . ILE B 1 111 ? -8.625 -21.422 11.008 1 96.19 111 ILE B O 1
ATOM 3755 N N . TYR B 1 112 ? -8.055 -21.484 8.828 1 93.38 112 TYR B N 1
ATOM 3756 C CA . TYR B 1 112 ? -7.559 -22.859 8.875 1 93.38 112 TYR B CA 1
ATOM 3757 C C . TYR B 1 112 ? -6.203 -22.969 8.195 1 93.38 112 TYR B C 1
ATOM 3759 O O . TYR B 1 112 ? -5.879 -22.188 7.301 1 93.38 112 TYR B O 1
ATOM 3767 N N . ILE B 1 113 ? -5.449 -23.922 8.711 1 94.31 113 ILE B N 1
ATOM 3768 C CA . ILE B 1 113 ? -4.148 -24.203 8.117 1 94.31 113 ILE B CA 1
ATOM 3769 C C . ILE B 1 113 ? -4.203 -25.547 7.387 1 94.31 113 ILE B C 1
ATOM 3771 O O . ILE B 1 113 ? -4.637 -26.562 7.957 1 94.31 113 ILE B O 1
ATOM 3775 N N . GLU B 1 114 ? -3.883 -25.484 6.184 1 90.69 114 GLU B N 1
ATOM 3776 C CA . GLU B 1 114 ? -3.721 -26.734 5.441 1 90.69 114 GLU B CA 1
ATOM 3777 C C . GLU B 1 114 ? -2.318 -27.312 5.625 1 90.69 114 GLU B C 1
ATOM 3779 O O . GLU B 1 114 ? -1.329 -26.672 5.262 1 90.69 114 GLU B O 1
ATOM 3784 N N . LYS B 1 115 ? -2.186 -28.469 6.363 1 82.31 115 LYS B N 1
ATOM 3785 C CA . LYS B 1 115 ? -0.894 -29.062 6.707 1 82.31 115 LYS B CA 1
ATOM 3786 C C . LYS B 1 115 ? -0.442 -30.062 5.645 1 82.31 115 LYS B C 1
ATOM 3788 O O . LYS B 1 115 ? 0.756 -30.281 5.469 1 82.31 115 LYS B O 1
ATOM 3793 N N . ASP B 1 116 ? -1.342 -30.906 5.176 1 72.38 116 ASP B N 1
ATOM 3794 C CA . ASP B 1 116 ? -0.963 -32.062 4.379 1 72.38 116 ASP B CA 1
ATOM 3795 C C . ASP B 1 116 ? -0.711 -31.688 2.924 1 72.38 116 ASP B C 1
ATOM 3797 O O . ASP B 1 116 ? -0.473 -30.516 2.623 1 72.38 116 ASP B O 1
ATOM 3801 N N . CYS B 1 117 ? -1.633 -32.094 1.897 1 64.06 117 CYS B N 1
ATOM 3802 C CA . CYS B 1 117 ? -1.637 -32.25 0.45 1 64.06 117 CYS B CA 1
ATOM 3803 C C . CYS B 1 117 ? -1.413 -30.938 -0.264 1 64.06 117 CYS B C 1
ATOM 3805 O O . CYS B 1 117 ? -1.674 -29.859 0.299 1 64.06 117 CYS B O 1
ATOM 3807 N N . LEU B 1 118 ? -0.801 -31.094 -1.493 1 64.69 118 LEU B N 1
ATOM 3808 C CA . LEU B 1 118 ? -0.554 -30 -2.432 1 64.69 118 LEU B CA 1
ATOM 3809 C C . LEU B 1 118 ? -1.86 -29.344 -2.844 1 64.69 118 LEU B C 1
ATOM 3811 O O . LEU B 1 118 ? -2.805 -30.016 -3.258 1 64.69 118 LEU B O 1
ATOM 3815 N N . PRO B 1 119 ? -2 -28.016 -2.625 1 71.75 119 PRO B N 1
ATOM 3816 C CA . PRO B 1 119 ? -3.188 -27.203 -2.875 1 71.75 119 PRO B CA 1
ATOM 3817 C C . PRO B 1 119 ? -3.646 -27.25 -4.332 1 71.75 119 PRO B C 1
ATOM 3819 O O . PRO B 1 119 ? -4.609 -26.578 -4.703 1 71.75 119 PRO B O 1
ATOM 3822 N N . THR B 1 120 ? -3.104 -28.391 -5.152 1 82.62 120 THR B N 1
ATOM 3823 C CA . THR B 1 120 ? -3.371 -28.188 -6.574 1 82.62 120 THR B CA 1
ATOM 3824 C C . THR B 1 120 ? -4.5 -29.094 -7.043 1 82.62 120 THR B C 1
ATOM 3826 O O . THR B 1 120 ? -4.926 -29.031 -8.195 1 82.62 120 THR B O 1
ATOM 3829 N N . SER B 1 121 ? -5.043 -29.922 -6.258 1 88.56 121 SER B N 1
ATOM 3830 C CA . SER B 1 121 ? -6.117 -30.812 -6.719 1 88.56 121 SER B CA 1
ATOM 3831 C C . SER B 1 121 ? -7.41 -30.031 -6.945 1 88.56 121 SER B C 1
ATOM 3833 O O . SER B 1 121 ? -7.715 -29.094 -6.203 1 88.56 121 SER B O 1
ATOM 3835 N N . GLU B 1 122 ? -8.18 -30.484 -7.926 1 92.25 122 GLU B N 1
ATOM 3836 C CA . GLU B 1 122 ? -9.461 -29.859 -8.234 1 92.25 122 GLU B CA 1
ATOM 3837 C C . GLU B 1 122 ? -10.414 -29.922 -7.043 1 92.25 122 GLU B C 1
ATOM 3839 O O . GLU B 1 122 ? -11.109 -28.953 -6.738 1 92.25 122 GLU B O 1
ATOM 3844 N N . GLU B 1 123 ? -10.375 -31.078 -6.414 1 91.31 123 GLU B N 1
ATOM 3845 C CA . GLU B 1 123 ? -11.258 -31.312 -5.273 1 91.31 123 GLU B CA 1
ATOM 3846 C C . GLU B 1 123 ? -10.969 -30.312 -4.148 1 91.31 123 GLU B C 1
ATOM 3848 O O . GLU B 1 123 ? -11.883 -29.844 -3.482 1 91.31 123 GLU B O 1
ATOM 3853 N N . PHE B 1 124 ? -9.758 -30.047 -4.023 1 93.5 124 PHE B N 1
ATOM 3854 C CA . PHE B 1 124 ? -9.367 -29.141 -2.951 1 93.5 124 PHE B CA 1
ATOM 3855 C C . PHE B 1 124 ? -9.68 -27.688 -3.32 1 93.5 124 PHE B C 1
ATOM 3857 O O . PHE B 1 124 ? -10.258 -26.953 -2.52 1 93.5 124 PHE B O 1
ATOM 3864 N N . LEU B 1 125 ? -9.406 -27.297 -4.52 1 95.56 125 LEU B N 1
ATOM 3865 C CA . LEU B 1 125 ? -9.477 -25.906 -4.926 1 95.56 125 LEU B CA 1
ATOM 3866 C C . LEU B 1 125 ? -10.922 -25.484 -5.16 1 95.56 125 LEU B C 1
ATOM 3868 O O . LEU B 1 125 ? -11.266 -24.312 -5.004 1 95.56 125 LEU B O 1
ATOM 3872 N N . GLN B 1 126 ? -11.781 -26.422 -5.445 1 94.88 126 GLN B N 1
ATOM 3873 C CA . GLN B 1 126 ? -13.164 -26.109 -5.797 1 94.88 126 GLN B CA 1
ATOM 3874 C C . GLN B 1 126 ? -13.914 -25.531 -4.605 1 94.88 126 GLN B C 1
ATOM 3876 O O . GLN B 1 126 ? -14.969 -24.906 -4.773 1 94.88 126 GLN B O 1
ATOM 3881 N N . GLN B 1 127 ? -13.367 -25.672 -3.424 1 94.31 127 GLN B N 1
ATOM 3882 C CA . GLN B 1 127 ? -14.039 -25.234 -2.209 1 94.31 127 GLN B CA 1
ATOM 3883 C C . GLN B 1 127 ? -13.867 -23.734 -2.004 1 94.31 127 GLN B C 1
ATOM 3885 O O . GLN B 1 127 ? -14.508 -23.141 -1.135 1 94.31 127 GLN B O 1
ATOM 3890 N N . PHE B 1 128 ? -13.039 -23.156 -2.828 1 96.44 128 PHE B N 1
ATOM 3891 C CA . PHE B 1 128 ? -12.703 -21.75 -2.594 1 96.44 128 PHE B CA 1
ATOM 3892 C C . PHE B 1 128 ? -13.289 -20.859 -3.688 1 96.44 128 PHE B C 1
ATOM 3894 O O . PHE B 1 128 ? -13.43 -21.297 -4.836 1 96.44 128 PHE B O 1
ATOM 3901 N N . ASP B 1 129 ? -13.633 -19.625 -3.307 1 96.38 129 ASP B N 1
ATOM 3902 C CA . ASP B 1 129 ? -14.117 -18.625 -4.258 1 96.38 129 ASP B CA 1
ATOM 3903 C C . ASP B 1 129 ? -12.961 -17.875 -4.906 1 96.38 129 ASP B C 1
ATOM 3905 O O . ASP B 1 129 ? -13.109 -17.312 -5.992 1 96.38 129 ASP B O 1
ATOM 3909 N N . LEU B 1 130 ? -11.883 -17.859 -4.242 1 97.12 130 LEU B N 1
ATOM 3910 C CA . LEU B 1 130 ? -10.68 -17.141 -4.676 1 97.12 130 LEU B CA 1
ATOM 3911 C C . LEU B 1 130 ? -9.43 -17.844 -4.168 1 97.12 130 LEU B C 1
ATOM 3913 O O . LEU B 1 130 ? -9.367 -18.266 -3.01 1 97.12 130 LEU B O 1
ATOM 3917 N N . VAL B 1 131 ? -8.484 -18.031 -5.078 1 98 131 VAL B N 1
ATOM 3918 C CA . VAL B 1 131 ? -7.176 -18.562 -4.727 1 98 131 VAL B CA 1
ATOM 3919 C C . VAL B 1 131 ? -6.105 -17.484 -4.965 1 98 131 VAL B C 1
ATOM 3921 O O . VAL B 1 131 ? -6.027 -16.906 -6.051 1 98 131 VAL B O 1
ATOM 3924 N N . ILE B 1 132 ? -5.312 -17.234 -3.928 1 98.44 132 ILE B N 1
ATOM 3925 C CA . ILE B 1 132 ? -4.23 -16.25 -4.02 1 98.44 132 ILE B CA 1
ATOM 3926 C C . ILE B 1 132 ? -2.889 -16.953 -3.797 1 98.44 132 ILE B C 1
ATOM 3928 O O . ILE B 1 132 ? -2.639 -17.5 -2.723 1 98.44 132 ILE B O 1
ATOM 3932 N N . VAL B 1 133 ? -2.021 -16.906 -4.812 1 98.06 133 VAL B N 1
ATOM 3933 C CA . VAL B 1 133 ? -0.712 -17.547 -4.766 1 98.06 133 VAL B CA 1
ATOM 3934 C C . VAL B 1 133 ? 0.376 -16.5 -4.602 1 98.06 133 VAL B C 1
ATOM 3936 O O . VAL B 1 133 ? 0.547 -15.633 -5.469 1 98.06 133 VAL B O 1
ATOM 3939 N N . ILE B 1 134 ? 1.12 -16.609 -3.486 1 97.81 134 ILE B N 1
ATOM 3940 C CA . ILE B 1 134 ? 2.043 -15.547 -3.123 1 97.81 134 ILE B CA 1
ATOM 3941 C C . ILE B 1 134 ? 3.469 -16.094 -3.068 1 97.81 134 ILE B C 1
ATOM 3943 O O . ILE B 1 134 ? 3.746 -17.047 -2.348 1 97.81 134 ILE B O 1
ATOM 3947 N N . ASP B 1 135 ? 4.379 -15.461 -3.791 1 95.81 135 ASP B N 1
ATOM 3948 C CA . ASP B 1 135 ? 5.812 -15.719 -3.727 1 95.81 135 ASP B CA 1
ATOM 3949 C C . ASP B 1 135 ? 6.117 -17.188 -3.957 1 95.81 135 ASP B C 1
ATOM 3951 O O . ASP B 1 135 ? 6.883 -17.797 -3.205 1 95.81 135 ASP B O 1
ATOM 3955 N N . GLN B 1 136 ? 5.441 -17.781 -4.953 1 94.62 136 GLN B N 1
ATOM 3956 C CA . GLN B 1 136 ? 5.688 -19.156 -5.355 1 94.62 136 GLN B CA 1
ATOM 3957 C C . GLN B 1 136 ? 6.375 -19.219 -6.715 1 94.62 136 GLN B C 1
ATOM 3959 O O . GLN B 1 136 ? 6.449 -18.219 -7.43 1 94.62 136 GLN B O 1
ATOM 3964 N N . SER B 1 137 ? 6.883 -20.375 -7.027 1 92.19 137 SER B N 1
ATOM 3965 C CA . SER B 1 137 ? 7.539 -20.562 -8.32 1 92.19 137 SER B CA 1
ATOM 3966 C C . SER B 1 137 ? 6.555 -20.391 -9.469 1 92.19 137 SER B C 1
ATOM 3968 O O . SER B 1 137 ? 5.352 -20.609 -9.305 1 92.19 137 SER B O 1
ATOM 3970 N N . ASN B 1 138 ? 7.109 -20.047 -10.609 1 93.38 138 ASN B N 1
ATOM 3971 C CA . ASN B 1 138 ? 6.285 -19.891 -11.805 1 93.38 138 ASN B CA 1
ATOM 3972 C C . ASN B 1 138 ? 5.547 -21.172 -12.164 1 93.38 138 ASN B C 1
ATOM 3974 O O . ASN B 1 138 ? 4.379 -21.141 -12.547 1 93.38 138 ASN B O 1
ATOM 3978 N N . GLU B 1 139 ? 6.266 -22.219 -12.047 1 92.56 139 GLU B N 1
ATOM 3979 C CA . GLU B 1 139 ? 5.688 -23.516 -12.398 1 92.56 139 GLU B CA 1
ATOM 3980 C C . GLU B 1 139 ? 4.488 -23.844 -11.516 1 92.56 139 GLU B C 1
ATOM 3982 O O . GLU B 1 139 ? 3.422 -24.219 -12.016 1 92.56 139 GLU B O 1
ATOM 3987 N N . PHE B 1 140 ? 4.684 -23.688 -10.25 1 93.62 140 PHE B N 1
ATOM 3988 C CA . PHE B 1 140 ? 3.617 -23.953 -9.297 1 93.62 140 PHE B CA 1
ATOM 3989 C C . PHE B 1 140 ? 2.443 -23.016 -9.508 1 93.62 140 PHE B C 1
ATOM 3991 O O . PHE B 1 140 ? 1.287 -23.438 -9.508 1 93.62 140 PHE B O 1
ATOM 3998 N N . THR B 1 141 ? 2.744 -21.766 -9.664 1 95.88 141 THR B N 1
ATOM 3999 C CA . THR B 1 141 ? 1.724 -20.734 -9.883 1 95.88 141 THR B CA 1
ATOM 4000 C C . THR B 1 141 ? 0.921 -21.047 -11.148 1 95.88 141 THR B C 1
ATOM 4002 O O . THR B 1 141 ? -0.309 -20.953 -11.141 1 95.88 141 THR B O 1
ATOM 4005 N N . SER B 1 142 ? 1.623 -21.422 -12.172 1 96.06 142 SER B N 1
ATOM 4006 C CA . SER B 1 142 ? 0.975 -21.766 -13.438 1 96.06 142 SER B CA 1
ATOM 4007 C C . SER B 1 142 ? 0.051 -22.969 -13.281 1 96.06 142 SER B C 1
ATOM 4009 O O . SER B 1 142 ? -1.041 -23 -13.852 1 96.06 142 SER B O 1
ATOM 4011 N N . GLN B 1 143 ? 0.476 -23.891 -12.57 1 95.75 143 GLN B N 1
ATOM 4012 C CA . GLN B 1 143 ? -0.321 -25.094 -12.344 1 95.75 143 GLN B CA 1
ATOM 4013 C C . GLN B 1 143 ? -1.619 -24.766 -11.617 1 95.75 143 GLN B C 1
ATOM 4015 O O . GLN B 1 143 ? -2.695 -25.203 -12.016 1 95.75 143 GLN B O 1
ATOM 4020 N N . ILE B 1 144 ? -1.507 -24 -10.562 1 97 144 ILE B N 1
ATOM 4021 C CA . ILE B 1 144 ? -2.689 -23.625 -9.789 1 97 144 ILE B CA 1
ATOM 4022 C C . ILE B 1 144 ? -3.623 -22.781 -10.648 1 97 144 ILE B C 1
ATOM 4024 O O . ILE B 1 144 ? -4.84 -22.969 -10.625 1 97 144 ILE B O 1
ATOM 4028 N N . ASN B 1 145 ? -3.023 -21.859 -11.367 1 97.69 145 ASN B N 1
ATOM 4029 C CA . ASN B 1 145 ? -3.826 -21 -12.234 1 97.69 145 ASN B CA 1
ATOM 4030 C C . ASN B 1 145 ? -4.641 -21.828 -13.227 1 97.69 145 ASN B C 1
ATOM 4032 O O . ASN B 1 145 ? -5.82 -21.562 -13.445 1 97.69 145 ASN B O 1
ATOM 4036 N N . LYS B 1 146 ? -4.012 -22.797 -13.82 1 96.44 146 LYS B N 1
ATOM 4037 C CA . LYS B 1 146 ? -4.68 -23.656 -14.797 1 96.44 146 LYS B CA 1
ATOM 4038 C C . LYS B 1 146 ? -5.887 -24.359 -14.18 1 96.44 146 LYS B C 1
ATOM 4040 O O . LYS B 1 146 ? -6.965 -24.391 -14.781 1 96.44 146 LYS B O 1
ATOM 4045 N N . VAL B 1 147 ? -5.719 -24.875 -13.023 1 96.69 147 VAL B N 1
ATOM 4046 C CA . VAL B 1 147 ? -6.801 -25.578 -12.344 1 96.69 147 VAL B CA 1
ATOM 4047 C C . VAL B 1 147 ? -7.922 -24.609 -12 1 96.69 147 VAL B C 1
ATOM 4049 O O . VAL B 1 147 ? -9.102 -24.906 -12.219 1 96.69 147 VAL B O 1
ATOM 4052 N N . CYS B 1 148 ? -7.559 -23.469 -11.461 1 96.88 148 CYS B N 1
ATOM 4053 C CA . CYS B 1 148 ? -8.555 -22.469 -11.109 1 96.88 148 CYS B CA 1
ATOM 4054 C C . CYS B 1 148 ? -9.359 -22.047 -12.336 1 96.88 148 CYS B C 1
ATOM 4056 O O . CYS B 1 148 ? -10.578 -21.891 -12.266 1 96.88 148 CYS B O 1
ATOM 4058 N N . ARG B 1 149 ? -8.688 -21.906 -13.414 1 94.94 149 ARG B N 1
ATOM 4059 C CA . ARG B 1 149 ? -9.359 -21.516 -14.656 1 94.94 149 ARG B CA 1
ATOM 4060 C C . ARG B 1 149 ? -10.375 -22.562 -15.086 1 94.94 149 ARG B C 1
ATOM 4062 O O . ARG B 1 149 ? -11.492 -22.234 -15.477 1 94.94 149 ARG B O 1
ATOM 4069 N N . SER B 1 150 ? -9.969 -23.734 -15.039 1 94.31 150 SER B N 1
ATOM 4070 C CA . SER B 1 150 ? -10.844 -24.828 -15.438 1 94.31 150 SER B CA 1
ATOM 4071 C C . SER B 1 150 ? -12.086 -24.906 -14.555 1 94.31 150 SER B C 1
ATOM 4073 O O . SER B 1 150 ? -13.164 -25.281 -15.023 1 94.31 150 SER B O 1
ATOM 4075 N N . LEU B 1 151 ? -11.961 -24.547 -13.336 1 94.81 151 LEU B N 1
ATOM 4076 C CA . LEU B 1 151 ? -13.047 -24.625 -12.367 1 94.81 151 LEU B CA 1
ATOM 4077 C C . LEU B 1 151 ? -13.781 -23.281 -12.258 1 94.81 151 LEU B C 1
ATOM 4079 O O . LEU B 1 151 ? -14.719 -23.156 -11.469 1 94.81 151 LEU B O 1
ATOM 4083 N N . LYS B 1 152 ? -13.32 -22.266 -12.992 1 92.94 152 LYS B N 1
ATOM 4084 C CA . LYS B 1 152 ? -13.891 -20.922 -12.992 1 92.94 152 LYS B CA 1
ATOM 4085 C C . LYS B 1 152 ? -13.781 -20.281 -11.609 1 92.94 152 LYS B C 1
ATOM 4087 O O . LYS B 1 152 ? -14.734 -19.656 -11.141 1 92.94 152 LYS B O 1
ATOM 4092 N N . ILE B 1 153 ? -12.703 -20.578 -10.945 1 95.44 153 ILE B N 1
ATOM 4093 C CA . ILE B 1 153 ? -12.383 -19.969 -9.664 1 95.44 153 ILE B CA 1
ATOM 4094 C C . ILE B 1 153 ? -11.547 -18.703 -9.898 1 95.44 153 ILE B C 1
ATOM 4096 O O . ILE B 1 153 ? -10.633 -18.703 -10.734 1 95.44 153 ILE B O 1
ATOM 4100 N N . ASN B 1 154 ? -11.883 -17.594 -9.18 1 95.38 154 ASN B N 1
ATOM 4101 C CA . ASN B 1 154 ? -11.055 -16.406 -9.258 1 95.38 154 ASN B CA 1
ATOM 4102 C C . ASN B 1 154 ? -9.625 -16.688 -8.805 1 95.38 154 ASN B C 1
ATOM 4104 O O . ASN B 1 154 ? -9.406 -17.406 -7.836 1 95.38 154 ASN B O 1
ATOM 4108 N N . PHE B 1 155 ? -8.688 -16.078 -9.594 1 97.12 155 PHE B N 1
ATOM 4109 C CA . PHE B 1 155 ? -7.285 -16.344 -9.297 1 97.12 155 PHE B CA 1
ATOM 4110 C C . PHE B 1 155 ? -6.48 -15.055 -9.242 1 97.12 155 PHE B C 1
ATOM 4112 O O . PHE B 1 155 ? -6.664 -14.164 -10.086 1 97.12 155 PHE B O 1
ATOM 4119 N N . GLN B 1 156 ? -5.609 -14.977 -8.211 1 97.75 156 GLN B N 1
ATOM 4120 C CA . GLN B 1 156 ? -4.629 -13.898 -8.086 1 97.75 156 GLN B CA 1
ATOM 4121 C C . GLN B 1 156 ? -3.266 -14.445 -7.672 1 97.75 156 GLN B C 1
ATOM 4123 O O . GLN B 1 156 ? -3.178 -15.492 -7.023 1 97.75 156 GLN B O 1
ATOM 4128 N N . CYS B 1 157 ? -2.266 -13.711 -8.078 1 98.38 157 CYS B N 1
ATOM 4129 C CA . CYS B 1 157 ? -0.948 -14.023 -7.535 1 98.38 157 CYS B CA 1
ATOM 4130 C C . CYS B 1 157 ? -0.067 -12.781 -7.496 1 98.38 157 CYS B C 1
ATOM 4132 O O . CYS B 1 157 ? -0.406 -11.758 -8.094 1 98.38 157 CYS B O 1
ATOM 4134 N N . GLY B 1 158 ? 0.953 -12.836 -6.73 1 97.88 158 GLY B N 1
ATOM 4135 C CA . GLY B 1 158 ? 1.926 -11.758 -6.625 1 97.88 158 GLY B CA 1
ATOM 4136 C C . GLY B 1 158 ? 3.211 -12.18 -5.941 1 97.88 158 GLY B C 1
ATOM 4137 O O . GLY B 1 158 ? 3.252 -13.211 -5.266 1 97.88 158 GLY B O 1
ATOM 4138 N N . SER B 1 159 ? 4.188 -11.406 -6.176 1 97.5 159 SER B N 1
ATOM 4139 C CA . SER B 1 159 ? 5.484 -11.609 -5.531 1 97.5 159 SER B CA 1
ATOM 4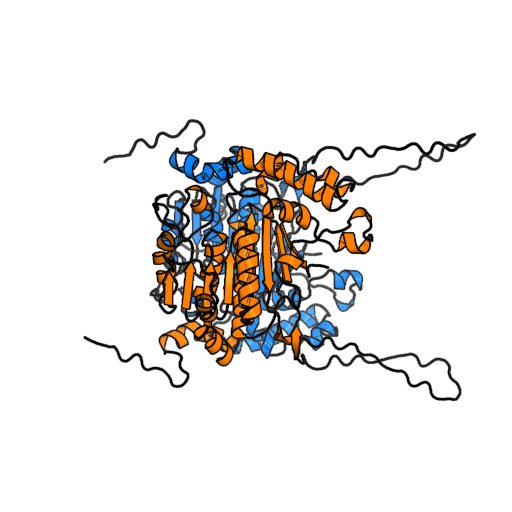140 C C . SER B 1 159 ? 6.18 -10.273 -5.273 1 97.5 159 SER B C 1
ATOM 4142 O O . SER B 1 159 ? 5.918 -9.289 -5.961 1 97.5 159 SER B O 1
ATOM 4144 N N . VAL B 1 160 ? 6.93 -10.297 -4.234 1 96.5 160 VAL B N 1
ATOM 4145 C CA . VAL B 1 160 ? 7.805 -9.172 -3.939 1 96.5 160 VAL B CA 1
ATOM 4146 C C . VAL B 1 160 ? 9.258 -9.648 -3.885 1 96.5 160 VAL B C 1
ATOM 4148 O O . VAL B 1 160 ? 9.578 -10.617 -3.191 1 96.5 160 VAL B O 1
ATOM 4151 N N . PHE B 1 161 ? 10.102 -9.031 -4.672 1 93.69 161 PHE B N 1
ATOM 4152 C CA . PHE B 1 161 ? 11.539 -9.234 -4.688 1 93.69 161 PHE B CA 1
ATOM 4153 C C . PHE B 1 161 ? 12.273 -7.98 -4.219 1 93.69 161 PHE B C 1
ATOM 4155 O O . PHE B 1 161 ? 12.617 -7.121 -5.027 1 93.69 161 PHE B O 1
ATOM 4162 N N . GLY B 1 162 ? 12.523 -8.023 -2.9 1 90.88 162 GLY B N 1
ATOM 4163 C CA . GLY B 1 162 ? 13.109 -6.805 -2.369 1 90.88 162 GLY B CA 1
ATOM 4164 C C . GLY B 1 162 ? 12.227 -5.582 -2.568 1 90.88 162 GLY B C 1
ATOM 4165 O O . GLY B 1 162 ? 11.125 -5.508 -2.018 1 90.88 162 GLY B O 1
ATOM 4166 N N . TRP B 1 163 ? 12.734 -4.738 -3.467 1 91.25 163 TRP B N 1
ATOM 4167 C CA . TRP B 1 163 ? 12.07 -3.445 -3.6 1 91.25 163 TRP B CA 1
ATOM 4168 C C . TRP B 1 163 ? 11.188 -3.414 -4.844 1 91.25 163 TRP B C 1
ATOM 4170 O O . TRP B 1 163 ? 10.703 -2.352 -5.238 1 91.25 163 TRP B O 1
ATOM 4180 N N . ILE B 1 164 ? 10.953 -4.547 -5.465 1 93.88 164 ILE B N 1
ATOM 4181 C CA . ILE B 1 164 ? 10.047 -4.613 -6.609 1 93.88 164 ILE B CA 1
ATOM 4182 C C . ILE B 1 164 ? 9.031 -5.734 -6.402 1 93.88 164 ILE B C 1
ATOM 4184 O O . ILE B 1 164 ? 9.32 -6.727 -5.734 1 93.88 164 ILE B O 1
ATOM 4188 N N . GLY B 1 165 ? 7.859 -5.508 -6.906 1 96.81 165 GLY B N 1
ATOM 4189 C CA . GLY B 1 165 ? 6.824 -6.523 -6.816 1 96.81 165 GLY B CA 1
ATOM 4190 C C . GLY B 1 165 ? 5.777 -6.402 -7.906 1 96.81 165 GLY B C 1
ATOM 4191 O O . GLY B 1 165 ? 5.797 -5.453 -8.695 1 96.81 165 GLY B O 1
ATOM 4192 N N . TYR B 1 166 ? 4.953 -7.445 -7.988 1 97.38 166 TYR B N 1
ATOM 4193 C CA . TYR B 1 166 ? 3.883 -7.434 -8.977 1 97.38 166 TYR B CA 1
ATOM 4194 C C . TYR B 1 166 ? 2.637 -8.125 -8.438 1 97.38 166 TYR B C 1
ATOM 4196 O O . TYR B 1 166 ? 2.697 -8.844 -7.438 1 97.38 166 TYR B O 1
ATOM 4204 N N . CYS B 1 167 ? 1.532 -7.844 -9.078 1 97.38 167 CYS B N 1
ATOM 4205 C CA . CYS B 1 167 ? 0.267 -8.562 -8.945 1 97.38 167 CYS B CA 1
ATOM 4206 C C . CYS B 1 167 ? -0.208 -9.086 -10.297 1 97.38 167 CYS B C 1
ATOM 4208 O O . CYS B 1 167 ? -0 -8.438 -11.328 1 97.38 167 CYS B O 1
ATOM 4210 N N . PHE B 1 168 ? -0.79 -10.203 -10.258 1 97.56 168 PHE B N 1
ATOM 4211 C CA . PHE B 1 168 ? -1.448 -10.766 -11.43 1 97.56 168 PHE B CA 1
ATOM 4212 C C . PHE B 1 168 ? -2.867 -11.203 -11.094 1 97.56 168 PHE B C 1
ATOM 4214 O O . PHE B 1 168 ? -3.111 -11.773 -10.031 1 97.56 168 PHE B O 1
ATOM 4221 N N . PHE B 1 169 ? -3.736 -10.938 -12.023 1 96.12 169 PHE B N 1
ATOM 4222 C CA . PHE B 1 169 ? -5.148 -11.25 -11.836 1 96.12 169 PHE B CA 1
ATOM 4223 C C . PHE B 1 169 ? -5.676 -12.078 -13.008 1 96.12 169 PHE B C 1
ATOM 4225 O O . PHE B 1 169 ? -5.379 -11.781 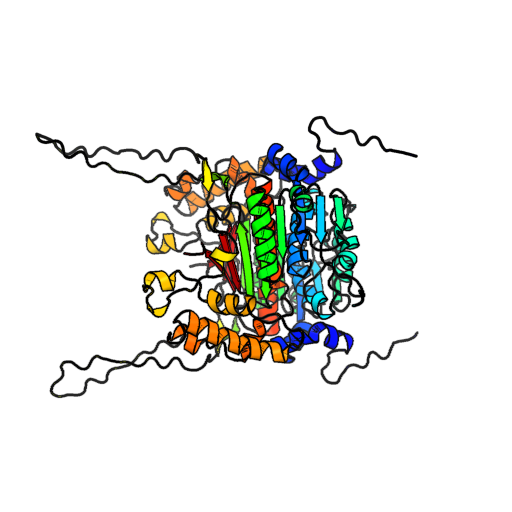-14.164 1 96.12 169 PHE B O 1
ATOM 4232 N N . ASP B 1 170 ? -6.387 -13.109 -12.719 1 95.81 170 ASP B N 1
ATOM 4233 C CA . ASP B 1 170 ? -7.098 -13.93 -13.703 1 95.81 170 ASP B CA 1
ATOM 4234 C C . ASP B 1 170 ? -8.523 -14.234 -13.234 1 95.81 170 ASP B C 1
ATOM 4236 O O . ASP B 1 170 ? -8.742 -15.172 -12.469 1 95.81 170 ASP B O 1
ATOM 4240 N N . TYR B 1 171 ? -9.414 -13.383 -13.727 1 92.44 171 TYR B N 1
ATOM 4241 C CA . TYR B 1 171 ? -10.836 -13.547 -13.438 1 92.44 171 TYR B CA 1
ATOM 4242 C C . TYR B 1 171 ? -11.594 -14.008 -14.68 1 92.44 171 TYR B C 1
ATOM 4244 O O . TYR B 1 171 ? -12.75 -13.641 -14.883 1 92.44 171 TYR B O 1
ATOM 4252 N N . ASN B 1 172 ? -10.938 -14.75 -15.438 1 86.25 172 ASN B N 1
ATOM 4253 C CA . ASN B 1 172 ? -11.406 -15.109 -16.766 1 86.25 172 ASN B CA 1
ATOM 4254 C C . ASN B 1 172 ? -12.797 -15.742 -16.719 1 86.25 172 ASN B C 1
ATOM 4256 O O . ASN B 1 172 ? -13.047 -16.641 -15.922 1 86.25 172 ASN B O 1
ATOM 4260 N N . GLY B 1 173 ? -13.633 -15.234 -17.625 1 79.88 173 GLY B N 1
ATOM 4261 C CA . GLY B 1 173 ? -14.945 -15.828 -17.844 1 79.88 173 GLY B CA 1
ATOM 4262 C C . GLY B 1 173 ? -16 -15.281 -16.891 1 79.88 173 GLY B C 1
ATOM 4263 O O . GLY B 1 173 ? -17.172 -15.672 -16.969 1 79.88 173 GLY B O 1
ATOM 4264 N N . LYS B 1 174 ? -15.656 -14.406 -16.078 1 79.38 174 LYS B N 1
ATOM 4265 C CA . LYS B 1 174 ? -16.625 -13.828 -15.148 1 79.38 174 LYS B CA 1
ATOM 4266 C C . LYS B 1 174 ? -17.25 -12.562 -15.719 1 79.38 174 LYS B C 1
ATOM 4268 O O . LYS B 1 174 ? -16.625 -11.875 -16.531 1 79.38 174 LYS B O 1
ATOM 4273 N N . LYS B 1 175 ? -18.453 -12.422 -15.297 1 75.94 175 LYS B N 1
ATOM 4274 C CA . LYS B 1 175 ? -19.156 -11.211 -15.688 1 75.94 175 LYS B CA 1
ATOM 4275 C C . LYS B 1 175 ? -18.906 -10.078 -14.695 1 75.94 175 LYS B C 1
ATOM 4277 O O . LYS B 1 175 ? -19.047 -10.266 -13.484 1 75.94 175 LYS B O 1
ATOM 4282 N N . PHE B 1 176 ? -18.406 -8.992 -15.234 1 74.75 176 PHE B N 1
ATOM 4283 C CA . PHE B 1 176 ? -18.156 -7.84 -14.375 1 74.75 176 PHE B CA 1
ATOM 4284 C C . PHE B 1 176 ? -18.984 -6.641 -14.828 1 74.75 176 PHE B C 1
ATOM 4286 O O . PHE B 1 176 ? -19.344 -6.539 -16 1 74.75 176 PHE B O 1
ATOM 4293 N N . ARG B 1 177 ? -19.406 -5.906 -13.875 1 70.75 177 ARG B N 1
ATOM 4294 C CA . ARG B 1 177 ? -20 -4.609 -14.164 1 70.75 177 ARG B CA 1
ATOM 4295 C C . ARG B 1 177 ? -18.922 -3.57 -14.469 1 70.75 177 ARG B C 1
ATOM 4297 O O . ARG B 1 177 ? -18.125 -3.232 -13.594 1 70.75 177 ARG B O 1
ATOM 4304 N N . LEU B 1 178 ? -18.781 -3.219 -15.734 1 65 178 LEU B N 1
ATOM 4305 C CA . LEU B 1 178 ? -17.781 -2.246 -16.141 1 65 178 LEU B CA 1
ATOM 4306 C C . LEU B 1 178 ? -18.438 -0.922 -16.531 1 65 178 LEU B C 1
ATOM 4308 O O . LEU B 1 178 ? -19.562 -0.903 -17.031 1 65 178 LEU B O 1
ATOM 4312 N N . LYS B 1 179 ? -17.75 0.207 -16.25 1 59.12 179 LYS B N 1
ATOM 4313 C CA . LYS B 1 179 ? -18.234 1.517 -16.672 1 59.12 179 LYS B CA 1
ATOM 4314 C C . LYS B 1 179 ? -18.328 1.595 -18.188 1 59.12 179 LYS B C 1
ATOM 4316 O O . LYS B 1 179 ? -17.438 1.139 -18.906 1 59.12 179 LYS B O 1
ATOM 4321 N N . LYS B 1 180 ? -19.578 1.932 -18.703 1 56.5 180 LYS B N 1
ATOM 4322 C CA . LYS B 1 180 ? -19.797 2.051 -20.141 1 56.5 180 LYS B CA 1
ATOM 4323 C C . LYS B 1 180 ? -18.938 3.158 -20.734 1 56.5 180 LYS B C 1
ATOM 4325 O O . LYS B 1 180 ? -18.812 4.238 -20.156 1 56.5 180 LYS B O 1
ATOM 4330 N N . HIS B 1 181 ? -18.016 2.771 -21.5 1 49.62 181 HIS B N 1
ATOM 4331 C CA . HIS B 1 181 ? -17.312 3.799 -22.266 1 49.62 181 HIS B CA 1
ATOM 4332 C C . HIS B 1 181 ? -18.203 4.324 -23.406 1 49.62 181 HIS B C 1
ATOM 4334 O O . HIS B 1 181 ? -18.719 3.547 -24.203 1 49.62 181 HIS B O 1
ATOM 4340 N N . LYS B 1 182 ? -19.125 5.238 -23.281 1 41.5 182 LYS B N 1
ATOM 4341 C CA . LYS B 1 182 ? -19.859 5.699 -24.453 1 41.5 182 LYS B CA 1
ATOM 4342 C C . LYS B 1 182 ? -18.906 6.293 -25.5 1 41.5 182 LYS B C 1
ATOM 4344 O O . LYS B 1 182 ? -18.078 7.145 -25.172 1 41.5 182 LYS B O 1
ATOM 4349 N N . VAL B 1 183 ? -18.734 5.609 -26.703 1 37.06 183 VAL B N 1
ATOM 4350 C CA . VAL B 1 183 ? -18.25 6.246 -27.922 1 37.06 183 VAL B CA 1
ATOM 4351 C C . VAL B 1 183 ? -19.375 7.043 -28.562 1 37.06 183 VAL B C 1
ATOM 4353 O O . VAL B 1 183 ? -20.453 6.504 -28.828 1 37.06 183 VAL B O 1
ATOM 4356 N N . ASP B 1 184 ? -19.672 8.281 -28.344 1 34.56 184 ASP B N 1
ATOM 4357 C CA . ASP B 1 184 ? -20.594 9.094 -29.141 1 34.56 184 ASP B CA 1
ATOM 4358 C C . ASP B 1 184 ? -20.219 9.07 -30.609 1 34.56 184 ASP B C 1
ATOM 4360 O O . ASP B 1 184 ? -19.188 9.609 -31.016 1 34.56 184 ASP B O 1
ATOM 4364 N N . VAL B 1 185 ? -20.688 8.125 -31.484 1 31.52 185 VAL B N 1
ATOM 4365 C CA . VAL B 1 185 ? -20.656 8.273 -32.938 1 31.52 185 VAL B CA 1
ATOM 4366 C C . VAL B 1 185 ? -21.781 9.203 -33.375 1 31.52 185 VAL B C 1
ATOM 4368 O O . VAL B 1 185 ? -22.969 8.875 -33.25 1 31.52 185 VAL B O 1
ATOM 4371 N N . THR B 1 186 ? -21.766 10.5 -33.312 1 31.12 186 THR B N 1
ATOM 4372 C CA . THR B 1 186 ? -22.719 11.359 -34 1 31.12 186 THR B CA 1
ATOM 4373 C C . THR B 1 186 ? -22.609 11.164 -35.531 1 31.12 186 THR B C 1
ATOM 4375 O O . THR B 1 186 ? -21.562 11.453 -36.125 1 31.12 186 THR B O 1
ATOM 4378 N N . TYR B 1 187 ? -23.359 10.375 -36.156 1 29.72 187 TYR B N 1
ATOM 4379 C CA . TYR B 1 187 ? -23.609 10.32 -37.594 1 29.72 187 TYR B CA 1
ATOM 4380 C C . TYR B 1 187 ? -24.344 11.578 -38.062 1 29.72 187 TYR B C 1
ATOM 4382 O O . TYR B 1 187 ? -25.375 11.953 -37.5 1 29.72 187 TYR B O 1
ATOM 4390 N N . SER B 1 188 ? -23.672 12.695 -38.594 1 30.69 188 SER B N 1
ATOM 4391 C CA . SER B 1 188 ? -24.25 13.781 -39.375 1 30.69 188 SER B CA 1
ATOM 4392 C C . SER B 1 188 ? -24.922 13.258 -40.656 1 30.69 188 SER B C 1
ATOM 4394 O O . SER B 1 188 ? -24.281 12.633 -41.5 1 30.69 188 SER B O 1
ATOM 4396 N N . ASP B 1 189 ? -26.125 13.094 -40.719 1 29.8 189 ASP B N 1
ATOM 4397 C CA . ASP B 1 189 ? -26.969 12.828 -41.875 1 29.8 189 ASP B CA 1
ATOM 4398 C C . ASP B 1 189 ? -26.984 14.008 -42.844 1 29.8 189 ASP B C 1
ATOM 4400 O O . ASP B 1 189 ? -27.531 15.07 -42.531 1 29.8 189 ASP B O 1
ATOM 4404 N N . THR B 1 190 ? -25.906 14.383 -43.719 1 30.19 190 THR B N 1
ATOM 4405 C CA . THR B 1 190 ? -25.938 15.312 -44.812 1 30.19 190 THR B CA 1
ATOM 4406 C C . THR B 1 190 ? -27.016 14.922 -45.844 1 30.19 190 THR B C 1
ATOM 4408 O O . THR B 1 190 ? -26.891 13.906 -46.5 1 30.19 190 THR B O 1
ATOM 4411 N N . SER B 1 191 ? -28.172 15.266 -45.625 1 26.97 191 SER B N 1
ATOM 4412 C CA . SER B 1 191 ? -29.094 15.227 -46.781 1 26.97 191 SER B CA 1
ATOM 4413 C C . SER B 1 191 ? -28.531 15.977 -47.969 1 26.97 191 SER B C 1
ATOM 4415 O O . SER B 1 191 ? -27.594 16.766 -47.812 1 26.97 191 SER B O 1
ATOM 4417 N N . GLU B 1 192 ? -29.297 16.281 -49.094 1 27.86 192 GLU B N 1
ATOM 4418 C CA . GLU B 1 192 ? -29.172 16.734 -50.5 1 27.86 192 GLU B CA 1
ATOM 4419 C C . GLU B 1 192 ? -28.453 18.078 -50.562 1 27.86 192 GLU B C 1
ATOM 4421 O O . GLU B 1 192 ? -27.578 18.266 -51.406 1 27.86 192 GLU B O 1
ATOM 4426 N N . THR B 1 193 ? -29.266 19.297 -50.562 1 29.02 193 THR B N 1
ATOM 4427 C CA . THR B 1 193 ? -29.047 20.562 -51.25 1 29.02 193 THR B CA 1
ATOM 4428 C C . THR B 1 193 ? -27.812 21.266 -50.688 1 29.02 193 THR B C 1
ATOM 4430 O O . THR B 1 193 ? -26.875 21.562 -51.438 1 29.02 193 THR B O 1
ATOM 4433 N N . ASN B 1 194 ? -27.828 22.781 -50.25 1 27.84 194 ASN B N 1
ATOM 4434 C CA . ASN B 1 194 ? -26.641 23.625 -50.188 1 27.84 194 ASN B CA 1
ATOM 4435 C C . ASN B 1 194 ? -25.656 23.141 -49.125 1 27.84 194 ASN B C 1
ATOM 4437 O O . ASN B 1 194 ? -25.922 23.281 -47.938 1 27.84 194 ASN B O 1
ATOM 4441 N N . LYS B 1 195 ? -24.969 22.172 -49.25 1 29.2 195 LYS B N 1
ATOM 4442 C CA . LYS B 1 195 ? -24.328 21.016 -48.625 1 29.2 195 LYS B CA 1
ATOM 4443 C C . LYS B 1 195 ? -23.188 21.438 -47.688 1 29.2 195 LYS B C 1
ATOM 4445 O O . LYS B 1 195 ? -22.406 20.609 -47.25 1 29.2 195 LYS B O 1
ATOM 4450 N N . TYR B 1 196 ? -22.906 22.781 -47.531 1 26.11 196 TYR B N 1
ATOM 4451 C CA . TYR B 1 196 ? -21.656 23.344 -47.062 1 26.11 196 TYR B CA 1
ATOM 4452 C C . TYR B 1 196 ? -21.438 23 -45.594 1 26.11 196 TYR B C 1
ATOM 4454 O O . TYR B 1 196 ? -20.422 22.422 -45.219 1 26.11 196 TYR B O 1
ATOM 4462 N N . HIS B 1 197 ? -21.703 24.094 -44.594 1 25.39 197 HIS B N 1
ATOM 4463 C CA . HIS B 1 197 ? -20.953 24.578 -43.469 1 25.39 197 HIS B CA 1
ATOM 4464 C C . HIS B 1 197 ? -21.266 23.766 -42.219 1 25.39 197 HIS B C 1
ATOM 4466 O O . HIS B 1 197 ? -20.641 23.984 -41.156 1 25.39 197 HIS B O 1
ATOM 4472 N N . ALA B 1 198 ? -22.516 23.266 -42 1 25.84 198 ALA B N 1
ATOM 4473 C CA . ALA B 1 198 ? -23.031 23.172 -40.625 1 25.84 198 ALA B CA 1
ATOM 4474 C C . ALA B 1 198 ? -22.391 22 -39.875 1 25.84 198 ALA B C 1
ATOM 4476 O O . ALA B 1 198 ? -22.859 20.859 -39.969 1 25.84 198 ALA B O 1
ATOM 4477 N N . LEU B 1 199 ? -21.188 21.672 -39.938 1 27.69 199 LEU B N 1
ATOM 4478 C CA . LEU B 1 199 ? -20.484 20.562 -39.281 1 27.69 199 LEU B CA 1
ATOM 4479 C C . LEU B 1 199 ? -20.688 20.609 -37.781 1 27.69 199 LEU B C 1
ATOM 4481 O O . LEU B 1 199 ? -20 19.891 -37.031 1 27.69 199 LEU B O 1
ATOM 4485 N N . ASN B 1 200 ? -21.375 21.672 -37.188 1 26.52 200 ASN B N 1
ATOM 4486 C CA . ASN B 1 200 ? -20.891 22.141 -35.906 1 26.52 200 ASN B CA 1
ATOM 4487 C C . ASN B 1 200 ? -21.094 21.094 -34.812 1 26.52 200 ASN B C 1
ATOM 4489 O O . ASN B 1 200 ? -20.125 20.578 -34.25 1 26.52 200 ASN B O 1
ATOM 4493 N N . ASN B 1 201 ? -22.109 21.406 -33.781 1 27 201 ASN B N 1
ATOM 4494 C CA . ASN B 1 201 ? -22.062 21.359 -32.312 1 27 201 ASN B CA 1
ATOM 4495 C C . ASN B 1 201 ? -22.5 20.016 -31.781 1 27 201 ASN B C 1
ATOM 4497 O O . ASN B 1 201 ? -23.688 19.656 -31.875 1 27 201 ASN B O 1
ATOM 4501 N N . ILE B 1 202 ? -22 18.953 -32.062 1 29.8 202 ILE B N 1
ATOM 4502 C CA . ILE B 1 202 ? -22.453 17.688 -31.5 1 29.8 202 ILE B CA 1
ATOM 4503 C C . ILE B 1 202 ? -22.391 17.75 -29.969 1 29.8 202 ILE B C 1
ATOM 4505 O O . ILE B 1 202 ? -21.312 17.938 -29.391 1 29.8 202 ILE B O 1
ATOM 4509 N N . ASP B 1 203 ? -23.438 18.219 -29.297 1 29.66 203 ASP B N 1
ATOM 4510 C CA . ASP B 1 203 ? -23.594 18.25 -27.844 1 29.66 203 ASP B CA 1
ATOM 4511 C C . ASP B 1 203 ? -23.469 16.844 -27.25 1 29.66 203 ASP B C 1
ATOM 4513 O O . ASP B 1 203 ? -24.234 15.945 -27.609 1 29.66 203 ASP B O 1
ATOM 4517 N N . GLU B 1 204 ? -22.344 16.391 -26.891 1 30.48 204 GLU B N 1
ATOM 4518 C CA . GLU B 1 204 ? -21.984 15.156 -26.188 1 30.48 204 GLU B CA 1
ATOM 4519 C C . GLU B 1 204 ? -22.719 15.039 -24.859 1 30.48 204 GLU B C 1
ATOM 4521 O O . GLU B 1 204 ? -22.547 15.883 -23.969 1 30.48 204 GLU B O 1
ATOM 4526 N N . VAL B 1 205 ? -23.984 14.68 -24.828 1 31.73 205 VAL B N 1
ATOM 4527 C CA . VAL B 1 205 ? -24.672 14.445 -23.562 1 31.73 205 VAL B CA 1
ATOM 4528 C C . VAL B 1 205 ? -24.016 13.273 -22.828 1 31.73 205 VAL B C 1
ATOM 4530 O O . VAL B 1 205 ? -23.891 12.18 -23.391 1 31.73 205 VAL B O 1
ATOM 4533 N N . ILE B 1 206 ? -23.172 13.461 -21.906 1 34.28 206 ILE B N 1
ATOM 4534 C CA . ILE B 1 206 ? -22.594 12.562 -20.906 1 34.28 206 ILE B CA 1
ATOM 4535 C C . ILE B 1 206 ? -23.703 11.914 -20.078 1 34.28 206 ILE B C 1
ATOM 4537 O O . ILE B 1 206 ? -24.406 12.594 -19.344 1 34.28 206 ILE B O 1
ATOM 4541 N N . VAL B 1 207 ? -24.469 10.93 -20.594 1 33.84 207 VAL B N 1
ATOM 4542 C CA . VAL B 1 207 ? -25.469 10.156 -19.844 1 33.84 207 VAL B CA 1
ATOM 4543 C C . VAL B 1 207 ? -24.812 9.539 -18.609 1 33.84 207 VAL B C 1
ATOM 4545 O O . VAL B 1 207 ? -23.594 9.398 -18.547 1 33.84 207 VAL B O 1
ATOM 4548 N N . ASP B 1 208 ? -25.703 8.898 -17.672 1 39.28 208 ASP B N 1
ATOM 4549 C CA . ASP B 1 208 ? -25.641 8.234 -16.375 1 39.28 208 ASP B CA 1
ATOM 4550 C C . ASP B 1 208 ? -24.547 7.172 -16.359 1 39.28 208 ASP B C 1
ATOM 4552 O O . ASP B 1 208 ? -24.188 6.629 -17.391 1 39.28 208 ASP B O 1
ATOM 4556 N N . ASP B 1 209 ? -23.703 7.062 -15.383 1 47.62 209 ASP B N 1
ATOM 4557 C CA . ASP B 1 209 ? -22.75 6.004 -15.07 1 47.62 209 ASP B CA 1
ATOM 4558 C C . ASP B 1 209 ? -23.297 4.633 -15.453 1 47.62 209 ASP B C 1
ATOM 4560 O O . ASP B 1 209 ? -23.906 3.945 -14.625 1 47.62 209 ASP B O 1
ATOM 4564 N N . ASP B 1 210 ? -23.859 4.262 -16.5 1 54.62 210 ASP B N 1
ATOM 4565 C CA . ASP B 1 210 ? -24.406 2.975 -16.906 1 54.62 210 ASP B CA 1
ATOM 4566 C C . ASP B 1 210 ? -23.312 1.903 -16.969 1 54.62 210 ASP B C 1
ATOM 4568 O O . ASP B 1 210 ? -22.312 2.061 -17.672 1 54.62 210 ASP B O 1
ATOM 4572 N N . TYR B 1 211 ? -23.203 1.115 -15.812 1 60.09 211 TYR B N 1
ATOM 4573 C CA . TYR B 1 211 ? -22.406 -0.104 -15.82 1 60.09 211 TYR B CA 1
ATOM 4574 C C . TYR B 1 211 ? -23.016 -1.153 -16.734 1 60.09 211 TYR B C 1
ATOM 4576 O O . TYR B 1 211 ? -24.234 -1.204 -16.906 1 60.09 211 TYR B O 1
ATOM 4584 N N . GLU B 1 212 ? -22.297 -1.618 -17.656 1 71.19 212 GLU B N 1
ATOM 4585 C CA . GLU B 1 212 ? -22.688 -2.766 -18.469 1 71.19 212 GLU B CA 1
ATOM 4586 C C . GLU B 1 212 ? -21.984 -4.035 -18.016 1 71.19 212 GLU B C 1
ATOM 4588 O O . GLU B 1 212 ? -20.844 -3.977 -17.547 1 71.19 212 GLU B O 1
ATOM 4593 N N . GLU B 1 213 ? -22.812 -5.082 -17.953 1 75.69 213 GLU B N 1
ATOM 4594 C CA . GLU B 1 213 ? -22.219 -6.375 -17.641 1 75.69 213 GLU B CA 1
ATOM 4595 C C . GLU B 1 213 ? -21.422 -6.914 -18.828 1 75.69 213 GLU B C 1
ATOM 4597 O O . GLU B 1 213 ? -21.922 -6.957 -19.953 1 75.69 213 GLU B O 1
ATOM 4602 N N . LYS B 1 214 ? -20.125 -6.98 -18.641 1 77.38 214 LYS B N 1
ATOM 4603 C CA . LYS B 1 214 ? -19.281 -7.516 -19.703 1 77.38 214 LYS B CA 1
ATOM 4604 C C . LYS B 1 214 ? -18.422 -8.672 -19.188 1 77.38 214 LYS B C 1
ATOM 4606 O O . LYS B 1 214 ? -17.984 -8.656 -18.031 1 77.38 214 LYS B O 1
ATOM 4611 N N . VAL B 1 215 ? -18.406 -9.672 -20.062 1 80.94 215 VAL B N 1
ATOM 4612 C CA . VAL B 1 215 ? -17.484 -10.766 -19.781 1 80.94 215 VAL B CA 1
ATOM 4613 C C . VAL B 1 215 ? -16.078 -10.359 -20.172 1 80.94 215 VAL B C 1
ATOM 4615 O O . VAL B 1 215 ? -15.828 -9.938 -21.297 1 80.94 215 VAL B O 1
ATOM 4618 N N . VAL B 1 216 ? -15.227 -10.344 -19.219 1 78.5 216 VAL B N 1
ATOM 4619 C CA . VAL B 1 216 ? -13.852 -9.938 -19.5 1 78.5 216 VAL B CA 1
ATOM 4620 C C . VAL B 1 216 ? -12.992 -11.172 -19.766 1 78.5 216 VAL B C 1
ATOM 4622 O O . VAL B 1 216 ? -13.117 -12.188 -19.062 1 78.5 216 VAL B O 1
ATOM 4625 N N . SER B 1 217 ? -12.211 -11.07 -20.797 1 84.38 217 SER B N 1
ATOM 4626 C CA . SER B 1 217 ? -11.289 -12.141 -21.141 1 84.38 217 SER B CA 1
ATOM 4627 C C . SER B 1 217 ? -9.891 -11.867 -20.594 1 84.38 217 SER B C 1
ATOM 4629 O O . SER B 1 217 ? -9.25 -10.883 -20.984 1 84.38 217 SER B O 1
ATOM 4631 N N . TYR B 1 218 ? -9.469 -12.68 -19.672 1 89.56 218 TYR B N 1
ATOM 4632 C CA . TYR B 1 218 ? -8.109 -12.602 -19.125 1 89.56 218 TYR B CA 1
ATOM 4633 C C . TYR B 1 218 ? -7.215 -13.664 -19.75 1 89.56 218 TYR B C 1
ATOM 4635 O O . TYR B 1 218 ? -7.672 -14.758 -20.078 1 89.56 218 TYR B O 1
ATOM 4643 N N . LYS B 1 219 ? -5.969 -13.328 -19.938 1 93.25 219 LYS B N 1
ATOM 4644 C CA . LYS B 1 219 ? -4.969 -14.344 -20.266 1 93.25 219 LYS B CA 1
ATOM 4645 C C . LYS B 1 219 ? -4.5 -15.07 -19 1 93.25 219 LYS B C 1
ATOM 4647 O O . LYS B 1 219 ? -4.535 -14.508 -17.906 1 93.25 219 LYS B O 1
ATOM 4652 N N . ASN B 1 220 ? -4.156 -16.328 -19.234 1 95.62 220 ASN B N 1
ATOM 4653 C CA . ASN B 1 220 ? -3.68 -17.062 -18.062 1 95.62 220 ASN B CA 1
ATOM 4654 C C . ASN B 1 220 ? -2.266 -16.641 -17.672 1 95.62 220 ASN B C 1
ATOM 4656 O O . ASN B 1 220 ? -1.639 -15.836 -18.359 1 95.62 220 ASN B O 1
ATOM 4660 N N . PHE B 1 221 ? -1.817 -17.141 -16.547 1 97.19 221 PHE B N 1
ATOM 4661 C CA . PHE B 1 221 ? -0.538 -16.734 -15.977 1 97.19 221 PHE B CA 1
ATOM 4662 C C . PHE B 1 221 ? 0.606 -17.062 -16.922 1 97.19 221 PHE B C 1
ATOM 4664 O O . PHE B 1 221 ? 1.465 -16.203 -17.188 1 97.19 221 PHE B O 1
ATOM 4671 N N . GLU B 1 222 ? 0.629 -18.234 -17.453 1 95.31 222 GLU B N 1
ATOM 4672 C CA . GLU B 1 222 ? 1.705 -18.672 -18.344 1 95.31 222 GLU B CA 1
ATOM 4673 C C . GLU B 1 222 ? 1.815 -17.781 -19.562 1 95.31 222 GLU B C 1
ATOM 4675 O O . GLU B 1 222 ? 2.912 -17.344 -19.922 1 95.31 222 GLU B O 1
ATOM 4680 N N . GLU B 1 223 ? 0.709 -17.469 -20.156 1 94.12 223 GLU B N 1
ATOM 4681 C CA . GLU B 1 223 ? 0.688 -16.609 -21.344 1 94.12 223 GLU B CA 1
ATOM 4682 C C . GLU B 1 223 ? 1.126 -15.188 -21 1 94.12 223 GLU B C 1
ATOM 4684 O O . GLU B 1 223 ? 1.767 -14.516 -21.812 1 94.12 223 GLU B O 1
ATOM 4689 N N . SER B 1 224 ? 0.765 -14.734 -19.828 1 94.75 224 SER B N 1
ATOM 4690 C CA . SER B 1 224 ? 1.006 -13.359 -19.422 1 94.75 224 SER B CA 1
ATOM 4691 C C . SER B 1 224 ? 2.469 -13.141 -19.047 1 94.75 224 SER B C 1
ATOM 4693 O O . SER B 1 224 ? 2.99 -12.031 -19.188 1 94.75 224 SER B O 1
ATOM 4695 N N . PHE B 1 225 ? 3.15 -14.211 -18.625 1 93.12 225 PHE B N 1
ATOM 4696 C CA . PHE B 1 225 ? 4.5 -14 -18.109 1 93.12 225 PHE B CA 1
ATOM 4697 C C . PHE B 1 225 ? 5.523 -14.734 -18.969 1 93.12 225 PHE B C 1
ATOM 4699 O O . PHE B 1 225 ? 6.73 -14.547 -18.797 1 93.12 225 PHE B O 1
ATOM 4706 N N . ASN B 1 226 ? 5.047 -15.555 -19.781 1 88.38 226 ASN B N 1
ATOM 4707 C CA . ASN B 1 226 ? 5.941 -16.266 -20.688 1 88.38 226 ASN B CA 1
ATOM 4708 C C . ASN B 1 226 ? 5.875 -15.703 -22.109 1 88.38 226 ASN B C 1
ATOM 4710 O O . ASN B 1 226 ? 5.465 -16.406 -23.031 1 88.38 226 ASN B O 1
ATOM 4714 N N . PHE B 1 227 ? 6.125 -14.531 -22.266 1 88 227 PHE B N 1
ATOM 4715 C CA . PHE B 1 227 ? 6.203 -13.93 -23.594 1 88 227 PHE B CA 1
ATOM 4716 C C . PHE B 1 227 ? 7.434 -13.031 -23.703 1 88 227 PHE B C 1
ATOM 4718 O O . PHE B 1 227 ? 8 -12.617 -22.688 1 88 227 PHE B O 1
ATOM 4725 N N . ASN B 1 228 ? 7.914 -12.906 -24.844 1 88.31 228 ASN B N 1
ATOM 4726 C CA . ASN B 1 228 ? 9 -11.977 -25.141 1 88.31 228 ASN B CA 1
ATOM 4727 C C . ASN B 1 228 ? 8.508 -10.773 -25.938 1 88.31 228 ASN B C 1
ATOM 4729 O O . ASN B 1 228 ? 7.648 -10.914 -26.812 1 88.31 228 ASN B O 1
ATOM 4733 N N . VAL B 1 229 ? 9.047 -9.719 -25.375 1 86.19 229 VAL B N 1
ATOM 4734 C CA . VAL B 1 229 ? 8.734 -8.523 -26.156 1 86.19 229 VAL B CA 1
ATOM 4735 C C . VAL B 1 229 ? 9.812 -8.297 -27.203 1 86.19 229 VAL B C 1
ATOM 4737 O O . VAL B 1 229 ? 10.969 -8.688 -27.016 1 86.19 229 VAL B O 1
ATOM 4740 N N . ASN B 1 230 ? 9.508 -8.062 -28.453 1 87.31 230 ASN B N 1
ATOM 4741 C CA . ASN B 1 230 ? 10.492 -7.633 -29.438 1 87.31 230 ASN B CA 1
ATOM 4742 C C . ASN B 1 230 ? 10.758 -6.133 -29.344 1 87.31 230 ASN B C 1
ATOM 4744 O O . ASN B 1 230 ? 10.391 -5.375 -30.234 1 87.31 230 ASN B O 1
ATOM 4748 N N . TRP B 1 231 ? 11.508 -5.852 -28.281 1 90.88 231 TRP B N 1
ATOM 4749 C CA . TRP B 1 231 ? 11.742 -4.457 -27.922 1 90.88 231 TRP B CA 1
ATOM 4750 C C . TRP B 1 231 ? 12.398 -3.705 -29.062 1 90.88 231 TRP B C 1
ATOM 4752 O O . TRP B 1 231 ? 12.055 -2.555 -29.344 1 90.88 231 TRP B O 1
ATOM 4762 N N . GLY B 1 232 ? 13.367 -4.324 -29.688 1 88.69 232 GLY B N 1
ATOM 4763 C CA . GLY B 1 232 ? 14.094 -3.684 -30.766 1 88.69 232 GLY B CA 1
ATOM 4764 C C . GLY B 1 232 ? 13.195 -3.203 -31.891 1 88.69 232 GLY B C 1
ATOM 4765 O O . GLY B 1 232 ? 13.445 -2.16 -32.5 1 88.69 232 GLY B O 1
ATOM 4766 N N . ASN B 1 233 ? 12.102 -3.893 -32.094 1 90.12 233 ASN B N 1
ATOM 4767 C CA . ASN B 1 233 ? 11.219 -3.59 -33.219 1 90.12 233 ASN B CA 1
ATOM 4768 C C . ASN B 1 233 ? 9.953 -2.867 -32.75 1 90.12 233 ASN B C 1
ATOM 4770 O O . ASN B 1 233 ? 9.055 -2.604 -33.562 1 90.12 233 ASN B O 1
ATOM 4774 N N . MET B 1 234 ? 9.914 -2.559 -31.516 1 90.19 234 MET B N 1
ATOM 4775 C CA . MET B 1 234 ? 8.742 -1.879 -30.969 1 90.19 234 MET B CA 1
ATOM 4776 C C . MET B 1 234 ? 8.75 -0.398 -31.344 1 90.19 234 MET B C 1
ATOM 4778 O O . MET B 1 234 ? 9.812 0.232 -31.359 1 90.19 234 MET B O 1
ATOM 4782 N N . SER B 1 235 ? 7.602 0.116 -31.625 1 90.81 235 SER B N 1
ATOM 4783 C CA . SER B 1 235 ? 7.484 1.54 -31.922 1 90.81 235 SER B CA 1
ATOM 4784 C C . SER B 1 235 ? 7.859 2.389 -30.719 1 90.81 235 SER B C 1
ATOM 4786 O O . SER B 1 235 ? 7.805 1.915 -29.578 1 90.81 235 SER B O 1
ATOM 4788 N N . ARG B 1 236 ? 8.211 3.584 -30.984 1 87.88 236 ARG B N 1
ATOM 4789 C CA . ARG B 1 236 ? 8.562 4.512 -29.922 1 87.88 236 ARG B CA 1
ATOM 4790 C C . ARG B 1 236 ? 7.398 4.707 -28.953 1 87.88 236 ARG B C 1
ATOM 4792 O O . ARG B 1 236 ? 7.594 4.77 -27.734 1 87.88 236 ARG B O 1
ATOM 4799 N N . LYS B 1 237 ? 6.285 4.766 -29.531 1 87.19 237 LYS B N 1
ATOM 4800 C CA . LYS B 1 237 ? 5.082 4.926 -28.719 1 87.19 237 LYS B CA 1
ATOM 4801 C C . LYS B 1 237 ? 4.887 3.74 -27.781 1 87.19 237 LYS B C 1
ATOM 4803 O O . LYS B 1 237 ? 4.652 3.92 -26.578 1 87.19 237 LYS B O 1
ATOM 4808 N N . ASN B 1 238 ? 5.055 2.543 -28.234 1 88.31 238 ASN B N 1
ATOM 4809 C CA . ASN B 1 238 ? 4.867 1.343 -27.438 1 88.31 238 ASN B CA 1
ATOM 4810 C C . ASN B 1 238 ? 5.953 1.203 -26.375 1 88.31 238 ASN B C 1
ATOM 4812 O O . ASN B 1 238 ? 5.691 0.722 -25.266 1 88.31 238 ASN B O 1
ATOM 4816 N N . LYS B 1 239 ? 7.109 1.643 -26.75 1 88.19 239 LYS B N 1
ATOM 4817 C CA . LYS B 1 239 ? 8.211 1.602 -25.797 1 88.19 239 LYS B CA 1
ATOM 4818 C C . LYS B 1 239 ? 7.941 2.527 -24.609 1 88.19 239 LYS B C 1
ATOM 4820 O O . LYS B 1 239 ? 8.273 2.195 -23.469 1 88.19 239 LYS B O 1
ATOM 4825 N N . ARG B 1 240 ? 7.328 3.584 -24.906 1 84.81 240 ARG B N 1
ATOM 4826 C CA . ARG B 1 240 ? 7.023 4.555 -23.859 1 84.81 240 ARG B CA 1
ATOM 4827 C C . ARG B 1 240 ? 5.934 4.031 -22.938 1 84.81 240 ARG B C 1
ATOM 4829 O O . ARG B 1 240 ? 5.941 4.32 -21.734 1 84.81 240 ARG B O 1
ATOM 4836 N N . LEU B 1 241 ? 5.098 3.24 -23.453 1 85 241 LEU B N 1
ATOM 4837 C CA . LEU B 1 241 ? 3.953 2.744 -22.688 1 85 241 LEU B CA 1
ATOM 4838 C C . LEU B 1 241 ? 4.301 1.447 -21.969 1 85 241 LEU B C 1
ATOM 4840 O O . LEU B 1 241 ? 3.582 1.026 -21.062 1 85 241 LEU B O 1
ATOM 4844 N N . PHE B 1 242 ? 5.363 0.842 -22.375 1 89.31 242 PHE B N 1
ATOM 4845 C CA . PHE B 1 242 ? 5.766 -0.428 -21.781 1 89.31 242 PHE B CA 1
ATOM 4846 C C . PHE B 1 242 ? 6.555 -0.201 -20.5 1 89.31 242 PHE B C 1
ATOM 4848 O O . PHE B 1 242 ? 7.43 0.668 -20.453 1 89.31 242 PHE B O 1
ATOM 4855 N N . PRO B 1 243 ? 6.238 -0.932 -19.438 1 89 243 PRO B N 1
ATOM 4856 C CA . PRO B 1 243 ? 6.984 -0.746 -18.188 1 89 243 PRO B CA 1
ATOM 4857 C C . PRO B 1 243 ? 8.414 -1.283 -18.266 1 89 243 PRO B C 1
ATOM 4859 O O . PRO B 1 243 ? 8.609 -2.498 -18.344 1 89 243 PRO B O 1
ATOM 4862 N N . ASN B 1 244 ? 9.344 -0.418 -18.078 1 87.56 244 ASN B N 1
ATOM 4863 C CA . ASN B 1 244 ? 10.742 -0.802 -18.172 1 87.56 244 ASN B CA 1
ATOM 4864 C C . ASN B 1 244 ? 11.125 -1.799 -17.078 1 87.56 244 ASN B C 1
ATOM 4866 O O . ASN B 1 244 ? 12.016 -2.629 -17.281 1 87.56 244 ASN B O 1
ATOM 4870 N N . ASP B 1 245 ? 10.414 -1.771 -16 1 91.06 245 ASP B N 1
ATOM 4871 C CA . ASP B 1 245 ? 10.711 -2.646 -14.867 1 91.06 245 ASP B CA 1
ATOM 4872 C C . ASP B 1 245 ? 10.336 -4.094 -15.18 1 91.06 245 ASP B C 1
ATOM 4874 O O . ASP B 1 245 ? 10.695 -5.008 -14.438 1 91.06 245 ASP B O 1
ATOM 4878 N N . TRP B 1 246 ? 9.719 -4.266 -16.297 1 92.81 246 TRP B N 1
ATOM 4879 C CA . TRP B 1 246 ? 9.281 -5.602 -16.688 1 92.81 246 TRP B CA 1
ATOM 4880 C C . TRP B 1 246 ? 10.477 -6.547 -16.812 1 92.81 246 TRP B C 1
ATOM 4882 O O . TRP B 1 246 ? 10.414 -7.699 -16.391 1 92.81 246 TRP B O 1
ATOM 4892 N N . PHE B 1 247 ? 11.555 -6.109 -17.312 1 92.81 247 PHE B N 1
ATOM 4893 C CA . PHE B 1 247 ? 12.688 -6.977 -17.609 1 92.81 247 PHE B CA 1
ATOM 4894 C C . PHE B 1 247 ? 13.367 -7.434 -16.328 1 92.81 247 PHE B C 1
ATOM 4896 O O . PHE B 1 247 ? 13.75 -8.602 -16.203 1 92.81 247 PHE B O 1
ATOM 4903 N N . ILE B 1 248 ? 13.547 -6.484 -15.422 1 92.25 248 ILE B N 1
ATOM 4904 C CA . ILE B 1 248 ? 14.141 -6.875 -14.148 1 92.25 248 ILE B CA 1
ATOM 4905 C C . ILE B 1 248 ? 13.172 -7.77 -13.375 1 92.25 248 ILE B C 1
ATOM 4907 O O . ILE B 1 248 ? 13.594 -8.711 -12.703 1 92.25 248 ILE B O 1
ATOM 4911 N N . LEU B 1 249 ? 11.906 -7.5 -13.461 1 93.81 249 LEU B N 1
ATOM 4912 C CA . LEU B 1 249 ? 10.906 -8.336 -12.812 1 93.81 249 LEU B CA 1
ATOM 4913 C C . LEU B 1 249 ? 10.93 -9.75 -13.383 1 93.81 249 LEU B C 1
ATOM 4915 O O . LEU B 1 249 ? 10.883 -10.727 -12.625 1 93.81 249 LEU B O 1
ATOM 4919 N N . LYS B 1 250 ? 10.961 -9.844 -14.664 1 93.44 250 LYS B N 1
ATOM 4920 C CA . LYS B 1 250 ? 11.039 -11.148 -15.32 1 93.44 250 LYS B CA 1
ATOM 4921 C C . LYS B 1 250 ? 12.281 -11.922 -14.867 1 93.44 250 LYS B C 1
ATOM 4923 O O . LYS B 1 250 ? 12.219 -13.125 -14.641 1 93.44 250 LYS B O 1
ATOM 4928 N N . ALA B 1 251 ? 13.375 -11.211 -14.781 1 92.44 251 ALA B N 1
ATOM 4929 C CA . ALA B 1 251 ? 14.609 -11.836 -14.297 1 92.44 251 ALA B CA 1
ATOM 4930 C C . ALA B 1 251 ? 14.438 -12.352 -12.875 1 92.44 251 ALA B C 1
ATOM 4932 O O . ALA B 1 251 ? 14.891 -13.453 -12.555 1 92.44 251 ALA B O 1
ATOM 4933 N N . CYS B 1 252 ? 13.781 -11.586 -12.055 1 92.81 252 CYS B N 1
ATOM 4934 C CA . CYS B 1 252 ? 13.531 -12 -10.68 1 92.81 252 CYS B CA 1
ATOM 4935 C C . CYS B 1 252 ? 12.672 -13.25 -10.633 1 92.81 252 CYS B C 1
ATOM 4937 O O . CYS B 1 252 ? 12.938 -14.172 -9.859 1 92.81 252 CYS B O 1
ATOM 4939 N N . LEU B 1 253 ? 11.695 -13.297 -11.422 1 92.12 253 LEU B N 1
ATOM 4940 C CA . LEU B 1 253 ? 10.75 -14.406 -11.469 1 92.12 253 LEU B CA 1
ATOM 4941 C C . LEU B 1 253 ? 11.438 -15.695 -11.898 1 92.12 253 LEU B C 1
ATOM 4943 O O . LEU B 1 253 ? 11.086 -16.781 -11.43 1 92.12 253 LEU B O 1
ATOM 4947 N N . GLU B 1 254 ? 12.344 -15.523 -12.688 1 87.25 254 GLU B N 1
ATOM 4948 C CA . GLU B 1 254 ? 13.008 -16.688 -13.258 1 87.25 254 GLU B CA 1
ATOM 4949 C C . GLU B 1 254 ? 14.195 -17.125 -12.406 1 87.25 254 GLU B C 1
ATOM 4951 O O . GLU B 1 254 ? 14.727 -18.219 -12.57 1 87.25 254 GLU B O 1
ATOM 4956 N N . ASN B 1 255 ? 14.578 -16.078 -11.555 1 80.5 255 ASN B N 1
ATOM 4957 C CA . ASN B 1 255 ? 15.742 -16.375 -10.727 1 80.5 255 ASN B CA 1
ATOM 4958 C C . ASN B 1 255 ? 15.375 -17.281 -9.547 1 80.5 255 ASN B C 1
ATOM 4960 O O . ASN B 1 255 ? 14.438 -16.984 -8.805 1 80.5 255 ASN B O 1
ATOM 4964 N N . LYS B 1 256 ? 15.469 -18.594 -9.609 1 60.53 256 LYS B N 1
ATOM 4965 C CA . LYS B 1 256 ? 15.164 -19.547 -8.547 1 60.53 256 LYS B CA 1
ATOM 4966 C C . LYS B 1 256 ? 15.812 -19.125 -7.227 1 60.53 256 LYS B C 1
ATOM 4968 O O . LYS B 1 256 ? 17.016 -18.812 -7.188 1 60.53 256 LYS B O 1
ATOM 4973 N N . LEU B 1 257 ? 15.125 -18.406 -6.324 1 55.88 257 LEU B N 1
ATOM 4974 C CA . LEU B 1 257 ? 15.5 -17.797 -5.059 1 55.88 257 LEU B CA 1
ATOM 4975 C C . LEU B 1 257 ? 16.344 -18.734 -4.219 1 55.88 257 LEU B C 1
ATOM 4977 O O . LEU B 1 257 ? 16.016 -19.047 -3.074 1 55.88 257 LEU B O 1
ATOM 4981 N N . GLU B 1 258 ? 17.016 -19.719 -4.77 1 49.56 258 GLU B N 1
ATOM 4982 C CA . GLU B 1 258 ? 17.531 -20.688 -3.793 1 49.56 258 GLU B CA 1
ATOM 4983 C C . GLU B 1 258 ? 18.453 -20 -2.787 1 49.56 258 GLU B C 1
ATOM 4985 O O . GLU B 1 258 ? 18.5 -20.391 -1.617 1 49.56 258 GLU B O 1
ATOM 4990 N N . THR B 1 259 ? 19.75 -19.547 -3.121 1 47.81 259 THR B N 1
ATOM 4991 C CA . THR B 1 259 ? 20.953 -19.625 -2.297 1 47.81 259 THR B CA 1
ATOM 4992 C C . THR B 1 259 ? 21.156 -18.328 -1.517 1 47.81 259 THR B C 1
ATOM 4994 O O . THR B 1 259 ? 20.391 -17.375 -1.666 1 47.81 259 THR B O 1
ATOM 4997 N N . ASN B 1 260 ? 22.5 -18.031 -0.965 1 50.56 260 ASN B N 1
ATOM 4998 C CA . ASN B 1 260 ? 23.125 -16.953 -0.204 1 50.56 260 ASN B CA 1
ATOM 4999 C C . ASN B 1 260 ? 23 -15.609 -0.927 1 50.56 260 ASN B C 1
ATOM 5001 O O . ASN B 1 260 ? 22.953 -15.57 -2.156 1 50.56 260 ASN B O 1
ATOM 5005 N N . SER B 1 261 ? 22.719 -14.508 -0.264 1 55.84 261 SER B N 1
ATOM 5006 C CA . SER B 1 261 ? 22.391 -13.156 -0.702 1 55.84 261 SER B CA 1
ATOM 5007 C C . SER B 1 261 ? 23.328 -12.695 -1.817 1 55.84 261 SER B C 1
ATOM 5009 O O . SER B 1 261 ? 22.875 -12.227 -2.861 1 55.84 261 SER B O 1
ATOM 5011 N N . LYS B 1 262 ? 24.688 -12.672 -1.541 1 58.03 262 LYS B N 1
ATOM 5012 C CA . LYS B 1 262 ? 25.641 -12.164 -2.533 1 58.03 262 LYS B CA 1
ATOM 5013 C C . LYS B 1 262 ? 25.547 -12.969 -3.828 1 58.03 262 LYS B C 1
ATOM 5015 O O . LYS B 1 262 ? 25.609 -12.398 -4.922 1 58.03 262 LYS B O 1
ATOM 5020 N N . GLU B 1 263 ? 25.406 -14.047 -3.631 1 72.25 263 GLU B N 1
ATOM 5021 C CA . GLU B 1 263 ? 25.266 -14.945 -4.77 1 72.25 263 GLU B CA 1
ATOM 5022 C C . GLU B 1 263 ? 23.953 -14.711 -5.512 1 72.25 263 GLU B C 1
ATOM 5024 O O . GLU B 1 263 ? 23.906 -14.805 -6.738 1 72.25 263 GLU B O 1
ATOM 5029 N N . GLN B 1 264 ? 23.109 -14.07 -4.828 1 77.5 264 GLN B N 1
ATOM 5030 C CA . GLN B 1 264 ? 21.812 -13.828 -5.441 1 77.5 264 GLN B CA 1
ATOM 5031 C C . GLN B 1 264 ? 21.875 -12.648 -6.406 1 77.5 264 GLN B C 1
ATOM 5033 O O . GLN B 1 264 ? 21.297 -12.703 -7.492 1 77.5 264 GLN B O 1
ATOM 5038 N N . SER B 1 265 ? 22.625 -11.633 -6.016 1 82 265 SER B N 1
ATOM 5039 C CA . SER B 1 265 ? 22.703 -10.43 -6.836 1 82 265 SER B CA 1
ATOM 5040 C C . SER B 1 265 ? 23.438 -10.703 -8.141 1 82 265 SER B C 1
ATOM 5042 O O . SER B 1 265 ? 23.031 -10.211 -9.203 1 82 265 SER B O 1
ATOM 5044 N N . GLU B 1 266 ? 24.5 -11.453 -8.055 1 84 266 GLU B N 1
ATOM 5045 C CA . GLU B 1 266 ? 25.266 -11.766 -9.258 1 84 266 GLU B CA 1
ATOM 5046 C C . GLU B 1 266 ? 24.469 -12.656 -10.203 1 84 266 GLU B C 1
ATOM 5048 O O . GLU B 1 266 ? 24.484 -12.461 -11.414 1 84 266 GLU B O 1
ATOM 5053 N N . LYS B 1 267 ? 23.844 -13.562 -9.633 1 87.25 267 LYS B N 1
ATOM 5054 C CA . LYS B 1 267 ? 23.016 -14.445 -10.445 1 87.25 267 LYS B CA 1
ATOM 5055 C C . LYS B 1 267 ? 21.875 -13.664 -11.102 1 87.25 267 LYS B C 1
ATOM 5057 O O . LYS B 1 267 ? 21.531 -13.914 -12.266 1 87.25 267 LYS B O 1
ATOM 5062 N N . LEU B 1 268 ? 21.312 -12.773 -10.367 1 90.06 268 LEU B N 1
ATOM 5063 C CA . LEU B 1 268 ? 20.234 -11.945 -10.898 1 90.06 268 LEU B CA 1
ATOM 5064 C C . LEU B 1 268 ? 20.734 -11.07 -12.047 1 90.06 268 LEU B C 1
ATOM 5066 O O . LEU B 1 268 ? 20.047 -10.906 -13.055 1 90.06 268 LEU B O 1
ATOM 5070 N N . LYS B 1 269 ? 21.906 -10.562 -11.828 1 88.56 269 LYS B N 1
ATOM 5071 C CA . LYS B 1 269 ? 22.516 -9.734 -12.867 1 88.56 269 LYS B CA 1
ATOM 5072 C C . LYS B 1 269 ? 22.656 -10.516 -14.172 1 88.56 269 LYS B C 1
ATOM 5074 O O . LYS B 1 269 ? 22.344 -10.016 -15.25 1 88.56 269 LYS B O 1
ATOM 5079 N N . ASP B 1 270 ? 23.125 -11.68 -14.023 1 89.56 270 ASP B N 1
ATOM 5080 C CA . ASP B 1 270 ? 23.312 -12.539 -15.188 1 89.56 270 ASP B CA 1
ATOM 5081 C C . ASP B 1 270 ? 21.984 -12.859 -15.852 1 89.56 270 ASP B C 1
ATOM 5083 O O . ASP B 1 270 ? 21.859 -12.82 -17.078 1 89.56 270 ASP B O 1
ATOM 5087 N N . ARG B 1 271 ? 21.031 -13.172 -15.039 1 91.31 271 ARG B N 1
ATOM 5088 C CA . ARG B 1 271 ? 19.719 -13.484 -15.602 1 91.31 271 ARG B CA 1
ATOM 5089 C C . ARG B 1 271 ? 19.094 -12.266 -16.266 1 91.31 271 ARG B C 1
ATOM 5091 O O . ARG B 1 271 ? 18.453 -12.383 -17.312 1 91.31 271 ARG B O 1
ATOM 5098 N N . TYR B 1 272 ? 19.25 -11.125 -15.656 1 92.31 272 TYR B N 1
ATOM 5099 C CA . TYR B 1 272 ? 18.75 -9.883 -16.219 1 92.31 272 TYR B CA 1
ATOM 5100 C C . TYR B 1 272 ? 19.312 -9.641 -17.609 1 92.31 272 TYR B C 1
ATOM 5102 O O . TYR B 1 272 ? 18.578 -9.305 -18.531 1 92.31 272 TYR B O 1
ATOM 5110 N N . LYS B 1 273 ? 20.594 -9.852 -17.734 1 91.5 273 LYS B N 1
ATOM 5111 C CA . LYS B 1 273 ? 21.234 -9.695 -19.031 1 91.5 273 LYS B CA 1
ATOM 5112 C C . LYS B 1 273 ? 20.641 -10.641 -20.078 1 91.5 273 LYS B C 1
ATOM 5114 O O . LYS B 1 273 ? 20.391 -10.25 -21.219 1 91.5 273 LYS B O 1
ATOM 5119 N N . LYS B 1 274 ? 20.484 -11.859 -19.688 1 92.94 274 LYS B N 1
ATOM 5120 C CA . LYS B 1 274 ? 19.906 -12.852 -20.578 1 92.94 274 LYS B CA 1
ATOM 5121 C C . LYS B 1 274 ? 18.484 -12.461 -21 1 92.94 274 LYS B C 1
ATOM 5123 O O . LYS B 1 274 ? 18.125 -12.609 -22.172 1 92.94 274 LYS B O 1
ATOM 5128 N N . VAL B 1 275 ? 17.719 -11.961 -20.047 1 93.44 275 VAL B N 1
ATOM 5129 C CA . VAL B 1 275 ? 16.344 -11.539 -20.344 1 93.44 275 VAL B CA 1
ATOM 5130 C C . VAL B 1 275 ? 16.375 -10.398 -21.359 1 93.44 275 VAL B C 1
ATOM 5132 O O . VAL B 1 275 ? 15.555 -10.383 -22.281 1 93.44 275 VAL B O 1
ATOM 5135 N N . LEU B 1 276 ? 17.266 -9.461 -21.172 1 93.38 276 LEU B N 1
ATOM 5136 C CA . LEU B 1 276 ? 17.375 -8.352 -22.109 1 93.38 276 LEU B CA 1
ATOM 5137 C C . LEU B 1 276 ? 17.688 -8.852 -23.516 1 93.38 276 LEU B C 1
ATOM 5139 O O . LEU B 1 276 ? 17.094 -8.391 -24.484 1 93.38 276 LEU B O 1
ATOM 5143 N N . ILE B 1 277 ? 18.594 -9.797 -23.594 1 94 277 ILE B N 1
ATOM 5144 C CA . ILE B 1 277 ? 18.984 -10.359 -24.891 1 94 277 ILE B CA 1
ATOM 5145 C C . ILE B 1 277 ? 17.797 -11.086 -25.516 1 94 277 ILE B C 1
ATOM 5147 O O . ILE B 1 277 ? 17.5 -10.875 -26.703 1 94 277 ILE B O 1
ATOM 5151 N N . GLU B 1 278 ? 17.156 -11.898 -24.734 1 94.31 278 GLU B N 1
ATOM 5152 C CA . GLU B 1 278 ? 16.016 -12.664 -25.219 1 94.31 278 GLU B CA 1
ATOM 5153 C C . GLU B 1 278 ? 14.914 -11.742 -25.734 1 94.31 278 GLU B C 1
ATOM 5155 O O . GLU B 1 278 ? 14.094 -12.148 -26.562 1 94.31 278 GLU B O 1
ATOM 5160 N N . ASN B 1 279 ? 14.836 -10.531 -25.25 1 94.31 279 ASN B N 1
ATOM 5161 C CA . ASN B 1 279 ? 13.773 -9.602 -25.625 1 94.31 279 ASN B CA 1
ATOM 5162 C C . ASN B 1 279 ? 14.281 -8.523 -26.578 1 94.31 279 ASN B C 1
ATOM 5164 O O . ASN B 1 279 ? 13.594 -7.531 -26.828 1 94.31 279 ASN B O 1
ATOM 5168 N N . ASN B 1 280 ? 15.508 -8.695 -27.094 1 93.5 280 ASN B N 1
ATOM 5169 C CA . ASN B 1 280 ? 16.141 -7.762 -28.016 1 93.5 280 ASN B CA 1
ATOM 5170 C C . ASN B 1 280 ? 16.203 -6.355 -27.438 1 93.5 280 ASN B C 1
ATOM 5172 O O . ASN B 1 280 ? 15.93 -5.375 -28.125 1 93.5 280 ASN B O 1
ATOM 5176 N N . ALA B 1 281 ? 16.406 -6.285 -26.125 1 92.31 281 ALA B N 1
ATOM 5177 C CA . ALA B 1 281 ? 16.438 -4.992 -25.438 1 92.31 281 ALA B CA 1
ATOM 5178 C C . ALA B 1 281 ? 17.859 -4.637 -25.016 1 92.31 281 ALA B C 1
ATOM 5180 O O . ALA B 1 281 ? 18.109 -3.535 -24.516 1 92.31 281 ALA B O 1
ATOM 5181 N N . ASP B 1 282 ? 18.812 -5.531 -25.219 1 90 282 ASP B N 1
ATOM 5182 C CA . ASP B 1 282 ? 20.156 -5.406 -24.688 1 90 282 ASP B CA 1
ATOM 5183 C C . ASP B 1 282 ? 20.906 -4.246 -25.359 1 90 282 ASP B C 1
ATOM 5185 O O . ASP B 1 282 ? 21.828 -3.678 -24.766 1 90 282 ASP B O 1
ATOM 5189 N N . ASN B 1 283 ? 20.453 -3.799 -26.484 1 87.19 283 ASN B N 1
ATOM 5190 C CA . ASN B 1 283 ? 21.141 -2.74 -27.203 1 87.19 283 ASN B CA 1
ATOM 5191 C C . ASN B 1 283 ? 20.5 -1.377 -26.953 1 87.19 283 ASN B C 1
ATOM 5193 O O . ASN B 1 283 ? 20.984 -0.36 -27.453 1 87.19 283 ASN B O 1
ATOM 5197 N N . ASP B 1 284 ? 19.438 -1.392 -26.25 1 87.69 284 ASP B N 1
ATOM 5198 C CA . ASP B 1 284 ? 18.766 -0.127 -25.953 1 87.69 284 ASP B CA 1
ATOM 5199 C C . ASP B 1 284 ? 19.547 0.672 -24.906 1 87.69 284 ASP B C 1
ATOM 5201 O O . ASP B 1 284 ? 19.984 0.12 -23.906 1 87.69 284 ASP B O 1
ATOM 5205 N N . GLU B 1 285 ? 19.656 1.921 -25.141 1 80.62 285 GLU B N 1
ATOM 5206 C CA . GLU B 1 285 ? 20.453 2.805 -24.281 1 80.62 285 GLU B CA 1
ATOM 5207 C C . GLU B 1 285 ? 19.891 2.879 -22.875 1 80.62 285 GLU B C 1
ATOM 5209 O O . GLU B 1 285 ? 20.625 2.992 -21.906 1 80.62 285 GLU B O 1
ATOM 5214 N N . VAL B 1 286 ? 18.656 2.768 -22.828 1 77.5 286 VAL B N 1
ATOM 5215 C CA . VAL B 1 286 ? 17.984 2.865 -21.531 1 77.5 286 VAL B CA 1
ATOM 5216 C C . VAL B 1 286 ? 18.422 1.722 -20.625 1 77.5 286 VAL B C 1
ATOM 5218 O O . VAL B 1 286 ? 18.703 1.93 -19.453 1 77.5 286 VAL B O 1
ATOM 5221 N N . PHE B 1 287 ? 18.531 0.599 -21.188 1 84.56 287 PHE B N 1
ATOM 5222 C CA . PHE B 1 287 ? 18.859 -0.578 -20.391 1 84.56 287 PHE B CA 1
ATOM 5223 C C . PHE B 1 287 ? 20.375 -0.754 -20.266 1 84.56 287 PHE B C 1
ATOM 5225 O O . PHE B 1 287 ? 20.859 -1.341 -19.297 1 84.56 287 PHE B O 1
ATOM 5232 N N . ARG B 1 288 ? 21.062 -0.277 -21.203 1 72.62 288 ARG B N 1
ATOM 5233 C CA . ARG B 1 288 ? 22.516 -0.323 -21.125 1 72.62 288 ARG B CA 1
ATOM 5234 C C . ARG B 1 288 ? 23.047 0.57 -20.016 1 72.62 288 ARG B C 1
ATOM 5236 O O . ARG B 1 288 ? 23.984 0.204 -19.312 1 72.62 288 ARG B O 1
ATOM 5243 N N . LYS B 1 289 ? 22.328 1.671 -19.984 1 63.12 289 LYS B N 1
ATOM 5244 C CA . LYS B 1 289 ? 22.734 2.629 -18.953 1 63.12 289 LYS B CA 1
ATOM 5245 C C . LYS B 1 289 ? 22.281 2.178 -17.578 1 63.12 289 LYS B C 1
ATOM 5247 O O . LYS B 1 289 ? 22.938 2.449 -16.562 1 63.12 289 LYS B O 1
ATOM 5252 N N . ASN B 1 290 ? 21.094 1.68 -17.656 1 58.44 290 ASN B N 1
ATOM 5253 C CA . ASN B 1 290 ? 20.516 1.22 -16.406 1 58.44 290 ASN B CA 1
ATOM 5254 C C . ASN B 1 290 ? 21.016 -0.167 -16.016 1 58.44 290 ASN B C 1
ATOM 5256 O O . ASN B 1 290 ? 20.312 -0.929 -15.352 1 58.44 290 ASN B O 1
ATOM 5260 N N . ASN B 1 291 ? 22.188 -0.476 -16.594 1 55.16 291 ASN B N 1
ATOM 5261 C CA . ASN B 1 291 ? 22.688 -1.817 -16.312 1 55.16 291 ASN B CA 1
ATOM 5262 C C . ASN B 1 291 ? 22.609 -2.164 -14.836 1 55.16 291 ASN B C 1
ATOM 5264 O O . ASN B 1 291 ? 23.219 -3.131 -14.383 1 55.16 291 ASN B O 1
ATOM 5268 N N . PHE B 1 292 ? 21.484 -1.711 -14.312 1 59.38 292 PHE B N 1
ATOM 5269 C CA . PHE B 1 292 ? 21.438 -1.959 -12.883 1 59.38 292 PHE B CA 1
ATOM 5270 C C . PHE B 1 292 ? 22.812 -2.393 -12.367 1 59.38 292 PHE B C 1
ATOM 5272 O O . PHE B 1 292 ? 23.188 -3.557 -12.508 1 59.38 292 PHE B O 1
ATOM 5279 N N . THR B 1 293 ? 23.703 -1.317 -12.258 1 58.91 293 THR B N 1
ATOM 5280 C CA . THR B 1 293 ? 24.969 -1.576 -11.594 1 58.91 293 THR B CA 1
ATOM 5281 C C . THR B 1 293 ? 24.781 -2.516 -10.406 1 58.91 293 THR B C 1
ATOM 5283 O O . THR B 1 293 ? 23.672 -2.691 -9.922 1 58.91 293 THR B O 1
ATOM 5286 N N . ASN B 1 294 ? 25.766 -3.266 -10.258 1 60.44 294 ASN B N 1
ATOM 5287 C CA . ASN B 1 294 ? 25.797 -4.203 -9.141 1 60.44 294 ASN B CA 1
ATOM 5288 C C . ASN B 1 294 ? 25.156 -3.602 -7.891 1 60.44 294 ASN B C 1
ATOM 5290 O O . ASN B 1 294 ? 24.453 -4.293 -7.152 1 60.44 294 ASN B O 1
ATOM 5294 N N . GLU B 1 295 ? 25.219 -2.359 -7.895 1 71.94 295 GLU B N 1
ATOM 5295 C CA . GLU B 1 295 ? 24.797 -1.764 -6.629 1 71.94 295 GLU B CA 1
ATOM 5296 C C . GLU B 1 295 ? 23.266 -1.683 -6.535 1 71.94 295 GLU B C 1
ATOM 5298 O O . GLU B 1 295 ? 22.703 -1.849 -5.457 1 71.94 295 GLU B O 1
ATOM 5303 N N . LYS B 1 296 ? 22.609 -1.636 -7.66 1 78.75 296 LYS B N 1
ATOM 5304 C CA . LYS B 1 296 ? 21.156 -1.498 -7.613 1 78.75 296 LYS B CA 1
ATOM 5305 C C . LYS B 1 296 ? 20.469 -2.863 -7.637 1 78.75 296 LYS B C 1
ATOM 5307 O O . LYS B 1 296 ? 19.328 -3 -7.191 1 78.75 296 LYS B O 1
ATOM 5312 N N . MET B 1 297 ? 21.25 -3.838 -8.125 1 83.62 297 MET B N 1
ATOM 5313 C CA . MET B 1 297 ? 20.672 -5.176 -8.258 1 83.62 297 MET B CA 1
ATOM 5314 C C . MET B 1 297 ? 20.344 -5.762 -6.887 1 83.62 297 MET B C 1
ATOM 5316 O O . MET B 1 297 ? 19.391 -6.535 -6.754 1 83.62 297 MET B O 1
ATOM 5320 N N . LYS B 1 298 ? 21.062 -5.281 -5.969 1 83.25 298 LYS B N 1
ATOM 5321 C CA . LYS B 1 298 ? 20.875 -5.797 -4.617 1 83.25 298 LYS B CA 1
ATOM 5322 C C . LYS B 1 298 ? 19.484 -5.453 -4.086 1 83.25 298 LYS B C 1
ATOM 5324 O O . LYS B 1 298 ? 18.953 -6.168 -3.238 1 83.25 298 LYS B O 1
ATOM 5329 N N . PHE B 1 299 ? 18.844 -4.387 -4.629 1 86.88 299 PHE B N 1
ATOM 5330 C CA . PHE B 1 299 ? 17.531 -3.932 -4.164 1 86.88 299 PHE B CA 1
ATOM 5331 C C . PHE B 1 299 ? 16.422 -4.836 -4.684 1 86.88 299 PHE B C 1
ATOM 5333 O O . PHE B 1 299 ? 15.297 -4.785 -4.199 1 86.88 299 PHE B O 1
ATOM 5340 N N . TYR B 1 300 ? 16.812 -5.664 -5.641 1 89.38 300 TYR B N 1
ATOM 5341 C CA . TYR B 1 300 ? 15.812 -6.535 -6.246 1 89.38 300 TYR B CA 1
ATOM 5342 C C . TYR B 1 300 ? 15.953 -7.965 -5.734 1 89.38 300 TYR B C 1
ATOM 5344 O O . TYR B 1 300 ? 15.422 -8.898 -6.332 1 89.38 300 TYR B O 1
ATOM 5352 N N . CYS B 1 301 ? 16.672 -8.086 -4.652 1 85.69 301 CYS B N 1
ATOM 5353 C CA . CYS B 1 301 ? 16.875 -9.383 -4.016 1 85.69 301 CYS B CA 1
ATOM 5354 C C . CYS B 1 301 ? 16.219 -9.422 -2.639 1 85.69 301 CYS B C 1
ATOM 5356 O O . CYS B 1 301 ? 16 -8.375 -2.023 1 85.69 301 CYS B O 1
ATOM 5358 N N . ASN B 1 302 ? 15.875 -10.586 -2.139 1 83 302 ASN B N 1
ATOM 5359 C CA . ASN B 1 302 ? 15.32 -10.766 -0.8 1 83 302 ASN B CA 1
ATOM 5360 C C . ASN B 1 302 ? 16.297 -10.297 0.276 1 83 302 ASN B C 1
ATOM 5362 O O . ASN B 1 302 ? 17.516 -10.289 0.06 1 83 302 ASN B O 1
ATOM 5366 N N . PRO B 1 303 ? 15.906 -9.977 1.396 1 84.88 303 PRO B N 1
ATOM 5367 C CA . PRO B 1 303 ? 14.531 -10.102 1.902 1 84.88 303 PRO B CA 1
ATOM 5368 C C . PRO B 1 303 ? 13.586 -9.062 1.308 1 84.88 303 PRO B C 1
ATOM 5370 O O . PRO B 1 303 ? 14.039 -8.055 0.754 1 84.88 303 PRO B O 1
ATOM 5373 N N . GLN B 1 304 ? 12.305 -9.336 1.533 1 91.44 304 GLN B N 1
ATOM 5374 C CA . GLN B 1 304 ? 11.273 -8.414 1.061 1 91.44 304 GLN B CA 1
ATOM 5375 C C . GLN B 1 304 ? 11.305 -7.102 1.84 1 91.44 304 GLN B C 1
ATOM 5377 O O . GLN B 1 304 ? 11.523 -7.102 3.053 1 91.44 304 GLN B O 1
ATOM 5382 N N . TYR B 1 305 ? 11.203 -6.051 1.067 1 91.25 305 TYR B N 1
ATOM 5383 C CA . TYR B 1 305 ? 11.062 -4.742 1.692 1 91.25 305 TYR B CA 1
ATOM 5384 C C . TYR B 1 305 ? 9.625 -4.504 2.135 1 91.25 305 TYR B C 1
ATOM 5386 O O . TYR B 1 305 ? 8.688 -4.652 1.343 1 91.25 305 TYR B O 1
ATOM 5394 N N . SER B 1 306 ? 9.453 -4.133 3.396 1 92 306 SER B N 1
ATOM 5395 C CA . SER B 1 306 ? 8.117 -3.967 3.967 1 92 306 SER B CA 1
ATOM 5396 C C . SER B 1 306 ? 7.305 -2.938 3.188 1 92 306 SER B C 1
ATOM 5398 O O . SER B 1 306 ? 6.098 -3.105 3.002 1 92 306 SER B O 1
ATOM 5400 N N . GLY B 1 307 ? 7.965 -1.872 2.777 1 90.69 307 GLY B N 1
ATOM 5401 C CA . GLY B 1 307 ? 7.273 -0.854 2.004 1 90.69 307 GLY B CA 1
ATOM 5402 C C . GLY B 1 307 ? 6.68 -1.388 0.713 1 90.69 307 GLY B C 1
ATOM 5403 O O . GLY B 1 307 ? 5.555 -1.037 0.35 1 90.69 307 GLY B O 1
ATOM 5404 N N . THR B 1 308 ? 7.41 -2.213 0.021 1 94.06 308 THR B N 1
ATOM 5405 C CA . THR B 1 308 ? 6.914 -2.828 -1.206 1 94.06 308 THR B CA 1
ATOM 5406 C C . THR B 1 308 ? 5.762 -3.783 -0.907 1 94.06 308 THR B C 1
ATOM 5408 O O . THR B 1 308 ? 4.758 -3.795 -1.623 1 94.06 308 THR B O 1
ATOM 5411 N N . CYS B 1 309 ? 5.879 -4.508 0.189 1 96.5 309 CYS B N 1
ATOM 5412 C CA . CYS B 1 309 ? 4.828 -5.438 0.591 1 96.5 309 CYS B CA 1
ATOM 5413 C C . CYS B 1 309 ? 3.531 -4.695 0.888 1 96.5 309 CYS B C 1
ATOM 5415 O O . CYS B 1 309 ? 2.445 -5.188 0.569 1 96.5 309 CYS B O 1
ATOM 5417 N N . ASN B 1 310 ? 3.668 -3.504 1.445 1 95.31 310 ASN B N 1
ATOM 5418 C CA . ASN B 1 310 ? 2.492 -2.699 1.762 1 95.31 310 ASN B CA 1
ATOM 5419 C C . ASN B 1 310 ? 1.689 -2.363 0.508 1 95.31 310 ASN B C 1
ATOM 5421 O O . ASN B 1 310 ? 0.479 -2.59 0.462 1 95.31 310 ASN B O 1
ATOM 5425 N N . VAL B 1 311 ? 2.406 -1.895 -0.431 1 94.19 311 VAL B N 1
ATOM 5426 C CA . VAL B 1 311 ? 1.738 -1.393 -1.628 1 94.19 311 VAL B CA 1
ATOM 5427 C C . VAL B 1 311 ? 1.201 -2.562 -2.449 1 94.19 311 VAL B C 1
ATOM 5429 O O . VAL B 1 311 ? 0.012 -2.605 -2.773 1 94.19 311 VAL B O 1
ATOM 5432 N N . VAL B 1 312 ? 2.037 -3.521 -2.744 1 96.69 312 VAL B N 1
ATOM 5433 C CA . VAL B 1 312 ? 1.653 -4.672 -3.557 1 96.69 312 VAL B CA 1
ATOM 5434 C C . VAL B 1 312 ? 0.564 -5.469 -2.844 1 96.69 312 VAL B C 1
ATOM 5436 O O . VAL B 1 312 ? -0.428 -5.863 -3.461 1 96.69 312 VAL B O 1
ATOM 5439 N N . GLY B 1 313 ? 0.755 -5.684 -1.576 1 96.81 313 GLY B N 1
ATOM 5440 C CA . GLY B 1 313 ? -0.239 -6.395 -0.786 1 96.81 313 GLY B CA 1
ATOM 5441 C C . GLY B 1 313 ? -1.566 -5.664 -0.705 1 96.81 313 GLY B C 1
ATOM 5442 O O . GLY B 1 313 ? -2.627 -6.293 -0.697 1 96.81 313 GLY B O 1
ATOM 5443 N N . GLY B 1 314 ? -1.452 -4.344 -0.575 1 93.88 314 GLY B N 1
ATOM 5444 C CA . GLY B 1 314 ? -2.668 -3.547 -0.593 1 93.88 314 GLY B CA 1
ATOM 5445 C C . GLY B 1 314 ? -3.465 -3.701 -1.875 1 93.88 314 GLY B C 1
ATOM 5446 O O . GLY B 1 314 ? -4.684 -3.861 -1.838 1 93.88 314 GLY B O 1
ATOM 5447 N N . ILE B 1 315 ? -2.768 -3.703 -2.982 1 94.06 315 ILE B N 1
ATOM 5448 C CA . ILE B 1 315 ? -3.414 -3.818 -4.285 1 94.06 315 ILE B CA 1
ATOM 5449 C C . ILE B 1 315 ? -4.039 -5.203 -4.43 1 94.06 315 ILE B C 1
ATOM 5451 O O . ILE B 1 315 ? -5.195 -5.332 -4.844 1 94.06 315 ILE B O 1
ATOM 5455 N N . LEU B 1 316 ? -3.312 -6.238 -4.031 1 95.81 316 LEU B N 1
ATOM 5456 C CA . LEU B 1 316 ? -3.824 -7.605 -4.102 1 95.81 316 LEU B CA 1
ATOM 5457 C C . LEU B 1 316 ? -5.074 -7.762 -3.242 1 95.81 316 LEU B C 1
ATOM 5459 O O . LEU B 1 316 ? -6.074 -8.328 -3.691 1 95.81 316 LEU B O 1
ATOM 5463 N N . GLY B 1 317 ? -4.992 -7.273 -2.068 1 94.88 317 GLY B N 1
ATOM 5464 C CA . GLY B 1 317 ? -6.113 -7.367 -1.148 1 94.88 317 GLY B CA 1
ATOM 5465 C C . GLY B 1 317 ? -7.34 -6.609 -1.625 1 94.88 317 GLY B C 1
ATOM 5466 O O . GLY B 1 317 ? -8.461 -7.117 -1.539 1 94.88 317 GLY B O 1
ATOM 5467 N N . GLN B 1 318 ? -7.109 -5.445 -2.143 1 90.81 318 GLN B N 1
ATOM 5468 C CA . GLN B 1 318 ? -8.211 -4.621 -2.623 1 90.81 318 GLN B CA 1
ATOM 5469 C C . GLN B 1 318 ? -8.922 -5.289 -3.799 1 90.81 318 GLN B C 1
ATOM 5471 O O . GLN B 1 318 ? -10.148 -5.262 -3.885 1 90.81 318 GLN B O 1
ATOM 5476 N N . GLN B 1 319 ? -8.133 -5.805 -4.676 1 92.06 319 GLN B N 1
ATOM 5477 C CA . GLN B 1 319 ? -8.727 -6.465 -5.836 1 92.06 319 GLN B CA 1
ATOM 5478 C C . GLN B 1 319 ? -9.5 -7.715 -5.422 1 92.06 319 GLN B C 1
ATOM 5480 O O . GLN B 1 319 ? -10.531 -8.039 -6.012 1 92.06 319 GLN B O 1
ATOM 5485 N N . ALA B 1 320 ? -9.008 -8.383 -4.441 1 94.69 320 ALA B N 1
ATOM 5486 C CA . ALA B 1 320 ? -9.719 -9.539 -3.902 1 94.69 320 ALA B CA 1
ATOM 5487 C C . ALA B 1 320 ? -11.078 -9.141 -3.344 1 94.69 320 ALA B C 1
ATOM 5489 O O . ALA B 1 320 ? -12.094 -9.773 -3.646 1 94.69 320 ALA B O 1
ATOM 5490 N N . ILE B 1 321 ? -11.078 -8.094 -2.576 1 91.31 321 ILE B N 1
ATOM 5491 C CA . ILE B 1 321 ? -12.312 -7.609 -1.975 1 91.31 321 ILE B CA 1
ATOM 5492 C C . ILE B 1 321 ? -13.281 -7.18 -3.07 1 91.31 321 ILE B C 1
ATOM 5494 O O . ILE B 1 321 ? -14.477 -7.5 -3.016 1 91.31 321 ILE B O 1
ATOM 5498 N N . SER B 1 322 ? -12.773 -6.48 -4.059 1 87.56 322 SER B N 1
ATOM 5499 C CA . SER B 1 322 ? -13.602 -5.969 -5.141 1 87.56 322 SER B CA 1
ATOM 5500 C C . SER B 1 322 ? -14.25 -7.105 -5.926 1 87.56 322 SER B C 1
ATOM 5502 O O . SER B 1 322 ? -15.453 -7.07 -6.199 1 87.56 322 SER B O 1
ATOM 5504 N N . VAL B 1 323 ? -13.516 -8.109 -6.254 1 89.88 323 VAL B N 1
ATOM 5505 C CA . VAL B 1 323 ? -14.023 -9.18 -7.102 1 89.88 323 VAL B CA 1
ATOM 5506 C C . VAL B 1 323 ? -15.008 -10.047 -6.309 1 89.88 323 VAL B C 1
ATOM 5508 O O . VAL B 1 323 ? -15.984 -10.555 -6.863 1 89.88 323 VAL B O 1
ATOM 5511 N N . LEU B 1 324 ? -14.789 -10.172 -5.031 1 91.75 324 LEU B N 1
ATOM 5512 C CA . LEU B 1 324 ? -15.648 -11.023 -4.211 1 91.75 324 LEU B CA 1
ATOM 5513 C C . LEU B 1 324 ? -16.938 -10.289 -3.828 1 91.75 324 LEU B C 1
ATOM 5515 O O . LEU B 1 324 ? -17.969 -10.914 -3.629 1 91.75 324 LEU B O 1
ATOM 5519 N N . SER B 1 325 ? -16.875 -8.969 -3.66 1 86.38 325 SER B N 1
ATOM 5520 C CA . SER B 1 325 ? -18.016 -8.203 -3.154 1 86.38 325 SER B CA 1
ATOM 5521 C C . SER B 1 325 ? -18.922 -7.754 -4.289 1 86.38 325 SER B C 1
ATOM 5523 O O . SER B 1 325 ? -20.141 -7.793 -4.164 1 86.38 325 SER B O 1
ATOM 5525 N N . GLN B 1 326 ? -18.344 -6.992 -5.289 1 72.44 326 GLN B N 1
ATOM 5526 C CA . GLN B 1 326 ? -19.156 -6.258 -6.25 1 72.44 326 GLN B CA 1
ATOM 5527 C C . GLN B 1 326 ? -19 -6.832 -7.656 1 72.44 326 GLN B C 1
ATOM 5529 O O . GLN B 1 326 ? -19.641 -6.363 -8.594 1 72.44 326 GLN B O 1
ATOM 5534 N N . ASN B 1 327 ? -18.344 -7.801 -7.723 1 65.69 327 ASN B N 1
ATOM 5535 C CA . ASN B 1 327 ? -18.016 -8.258 -9.07 1 65.69 327 ASN B CA 1
ATOM 5536 C C . ASN B 1 327 ? -17.609 -7.09 -9.969 1 65.69 327 ASN B C 1
ATOM 5538 O O . ASN B 1 327 ? -18.078 -6.969 -11.094 1 65.69 327 ASN B O 1
ATOM 5542 N N . THR B 1 328 ? -17.078 -6.102 -9.344 1 66.5 328 THR B N 1
ATOM 5543 C CA . THR B 1 328 ? -16.531 -4.957 -10.062 1 66.5 328 THR B CA 1
ATOM 5544 C C . THR B 1 328 ? -15.008 -5.012 -10.078 1 66.5 328 THR B C 1
ATOM 5546 O O . THR B 1 328 ? -14.398 -5.699 -9.258 1 66.5 328 THR B O 1
ATOM 5549 N N . LEU B 1 329 ? -14.492 -4.52 -11.188 1 62.34 329 LEU B N 1
ATOM 5550 C CA . LEU B 1 329 ? -13.039 -4.461 -11.297 1 62.34 329 LEU B CA 1
ATOM 5551 C C . LEU B 1 329 ? -12.539 -3.023 -11.188 1 62.34 329 LEU B C 1
ATOM 5553 O O . LEU B 1 329 ? -12.938 -2.166 -11.977 1 62.34 329 LEU B O 1
ATOM 5557 N N . ASN B 1 330 ? -11.742 -2.762 -10.117 1 62.34 330 ASN B N 1
ATOM 5558 C CA . ASN B 1 330 ? -11.156 -1.432 -9.984 1 62.34 330 ASN B CA 1
ATOM 5559 C C . ASN B 1 330 ? -10.117 -1.164 -11.062 1 62.34 330 ASN B C 1
ATOM 5561 O O . ASN B 1 330 ? -9.984 -0.033 -11.531 1 62.34 330 ASN B O 1
ATOM 5565 N N . ILE B 1 331 ? -9.406 -2.197 -11.438 1 60.59 331 ILE B N 1
ATOM 5566 C CA . ILE B 1 331 ? -8.328 -2.029 -12.398 1 60.59 331 ILE B CA 1
ATOM 5567 C C . ILE B 1 331 ? -8.828 -2.354 -13.805 1 60.59 331 ILE B C 1
ATOM 5569 O O . ILE B 1 331 ? -8.039 -2.406 -14.758 1 60.59 331 ILE B O 1
ATOM 5573 N N . GLY B 1 332 ? -10.008 -2.504 -14.008 1 65.12 332 GLY B N 1
ATOM 5574 C CA . GLY B 1 332 ? -10.562 -2.83 -15.312 1 65.12 332 GLY B CA 1
ATOM 5575 C C . GLY B 1 332 ? -10.125 -4.188 -15.828 1 65.12 332 GLY B C 1
ATOM 5576 O O . GLY B 1 332 ? -10.117 -5.168 -15.078 1 65.12 332 GLY B O 1
ATOM 5577 N N . ILE B 1 333 ? -9.703 -4.215 -17.125 1 69.75 333 ILE B N 1
ATOM 5578 C CA . ILE B 1 333 ? -9.375 -5.473 -17.781 1 69.75 333 ILE B CA 1
ATOM 5579 C C . ILE B 1 333 ? -7.879 -5.742 -17.672 1 69.75 333 ILE B C 1
ATOM 5581 O O . ILE B 1 333 ? -7.395 -6.789 -18.109 1 69.75 333 ILE B O 1
ATOM 5585 N N . LYS B 1 334 ? -7.172 -4.875 -17.031 1 86.12 334 LYS B N 1
ATOM 5586 C CA . LYS B 1 334 ? -5.734 -5.074 -16.891 1 86.12 334 LYS B CA 1
ATOM 5587 C C . LYS B 1 334 ? -5.434 -6.16 -15.852 1 86.12 334 LYS B C 1
ATOM 5589 O O . LYS B 1 334 ? -6.125 -6.262 -14.836 1 86.12 334 LYS B O 1
ATOM 5594 N N . ASN B 1 335 ? -4.391 -6.934 -16.219 1 93.56 335 ASN B N 1
ATOM 5595 C CA . ASN B 1 335 ? -4.215 -8.141 -15.422 1 93.56 335 ASN B CA 1
ATOM 5596 C C . ASN B 1 335 ? -2.914 -8.109 -14.625 1 93.56 335 ASN B C 1
ATOM 5598 O O . ASN B 1 335 ? -2.654 -9 -13.812 1 93.56 335 ASN B O 1
ATOM 5602 N N . VAL B 1 336 ? -2.049 -7.031 -14.898 1 95.38 336 VAL B N 1
ATOM 5603 C CA . VAL B 1 336 ? -0.765 -7.02 -14.203 1 95.38 336 VAL B CA 1
ATOM 5604 C C . VAL B 1 336 ? -0.514 -5.637 -13.609 1 95.38 336 VAL B C 1
ATOM 5606 O O . VAL B 1 336 ? -0.687 -4.621 -14.289 1 95.38 336 VAL B O 1
ATOM 5609 N N . PHE B 1 337 ? -0.182 -5.633 -12.406 1 95 337 PHE B N 1
ATOM 5610 C CA . PHE B 1 337 ? 0.306 -4.441 -11.719 1 95 337 PHE B CA 1
ATOM 5611 C C . PHE B 1 337 ? 1.768 -4.609 -11.32 1 95 337 PHE B C 1
ATOM 5613 O O . PHE B 1 337 ? 2.156 -5.648 -10.789 1 95 337 PHE B O 1
ATOM 5620 N N . ILE B 1 338 ? 2.629 -3.609 -11.625 1 95.81 338 ILE B N 1
ATOM 5621 C CA . ILE B 1 338 ? 4.043 -3.613 -11.266 1 95.81 338 ILE B CA 1
ATOM 5622 C C . ILE B 1 338 ? 4.363 -2.396 -10.398 1 95.81 338 ILE B C 1
ATOM 5624 O O . ILE B 1 338 ? 3.895 -1.29 -10.68 1 95.81 338 ILE B O 1
ATOM 5628 N N . TYR B 1 339 ? 5.152 -2.654 -9.359 1 94.25 339 TYR B N 1
ATOM 5629 C CA . TYR B 1 339 ? 5.535 -1.564 -8.469 1 94.25 339 TYR B CA 1
ATOM 5630 C C . TYR B 1 339 ? 6.996 -1.69 -8.055 1 94.25 339 TYR B C 1
ATOM 5632 O O . TYR B 1 339 ? 7.465 -2.789 -7.746 1 94.25 339 TYR B O 1
ATOM 5640 N N . SER B 1 340 ? 7.656 -0.56 -8.047 1 91.75 340 SER B N 1
ATOM 5641 C CA . SER B 1 340 ? 9.031 -0.484 -7.559 1 91.75 340 SER B CA 1
ATOM 5642 C C . SER B 1 340 ? 9.172 0.601 -6.496 1 91.75 340 SER B C 1
ATOM 5644 O O . SER B 1 340 ? 8.938 1.779 -6.77 1 91.75 340 SER B O 1
ATOM 5646 N N . SER B 1 341 ? 9.586 0.172 -5.301 1 88.44 341 SER B N 1
ATOM 5647 C CA . SER B 1 341 ? 9.836 1.123 -4.223 1 88.44 341 SER B CA 1
ATOM 5648 C C . SER B 1 341 ? 11.062 1.98 -4.523 1 88.44 341 SER B C 1
ATOM 5650 O O . SER B 1 341 ? 11.25 3.039 -3.918 1 88.44 341 SER B O 1
ATOM 5652 N N . LEU B 1 342 ? 11.906 1.491 -5.379 1 83.25 342 LEU B N 1
ATOM 5653 C CA . LEU B 1 342 ? 13.094 2.25 -5.746 1 83.25 342 LEU B CA 1
ATOM 5654 C C . LEU B 1 342 ? 12.719 3.488 -6.555 1 83.25 342 LEU B C 1
ATOM 5656 O O . LEU B 1 342 ? 13.227 4.582 -6.297 1 83.25 342 LEU B O 1
ATOM 5660 N N . SER B 1 343 ? 11.836 3.283 -7.5 1 77.69 343 SER B N 1
ATOM 5661 C CA . SER B 1 343 ? 11.422 4.402 -8.336 1 77.69 343 SER B CA 1
ATOM 5662 C C . SER B 1 343 ? 10.172 5.074 -7.777 1 77.69 343 SER B C 1
ATOM 5664 O O . SER B 1 343 ? 9.82 6.184 -8.188 1 77.69 343 SER B O 1
ATOM 5666 N N . GLY B 1 344 ? 9.516 4.371 -6.891 1 78.44 344 GLY B N 1
ATOM 5667 C CA . GLY B 1 344 ? 8.258 4.871 -6.359 1 78.44 344 GLY B CA 1
ATOM 5668 C C . GLY B 1 344 ? 7.125 4.824 -7.363 1 78.44 344 GLY B C 1
ATOM 5669 O O . GLY B 1 344 ? 6.121 5.523 -7.207 1 78.44 344 GLY B O 1
ATOM 5670 N N . LYS B 1 345 ? 7.297 4.051 -8.383 1 82.75 345 LYS B N 1
ATOM 5671 C CA . LYS B 1 345 ? 6.316 4.039 -9.469 1 82.75 345 LYS B CA 1
ATOM 5672 C C . LYS B 1 345 ? 5.562 2.713 -9.516 1 82.75 345 LYS B C 1
ATOM 5674 O O . LYS B 1 345 ? 6.156 1.65 -9.312 1 82.75 345 LYS B O 1
ATOM 5679 N N . GLY B 1 346 ? 4.273 2.805 -9.672 1 88.06 346 GLY B N 1
ATOM 5680 C CA . GLY B 1 346 ? 3.404 1.676 -9.953 1 88.06 346 GLY B CA 1
ATOM 5681 C C . GLY B 1 346 ? 2.637 1.826 -11.258 1 88.06 346 GLY B C 1
ATOM 5682 O O . GLY B 1 346 ? 2.26 2.936 -11.633 1 88.06 346 GLY B O 1
ATOM 5683 N N . SER B 1 347 ? 2.486 0.738 -11.969 1 89.25 347 SER B N 1
ATOM 5684 C CA . SER B 1 347 ? 1.757 0.795 -13.234 1 89.25 347 SER B CA 1
ATOM 5685 C C . SER B 1 347 ? 0.963 -0.485 -13.469 1 89.25 347 SER B C 1
ATOM 5687 O O . SER B 1 347 ? 1.339 -1.555 -12.984 1 89.25 347 SER B O 1
ATOM 5689 N N . VAL B 1 348 ? -0.136 -0.341 -14.156 1 90.5 348 VAL B N 1
ATOM 5690 C CA . VAL B 1 348 ? -1.004 -1.462 -14.5 1 90.5 348 VAL B CA 1
ATOM 5691 C C . VAL B 1 348 ? -0.939 -1.72 -16 1 90.5 348 VAL B C 1
ATOM 5693 O O . VAL B 1 348 ? -0.901 -0.779 -16.797 1 90.5 348 VAL B O 1
ATOM 5696 N N . HIS B 1 349 ? -0.939 -3.01 -16.375 1 90.5 349 HIS B N 1
ATOM 5697 C CA . HIS B 1 349 ? -0.78 -3.375 -17.781 1 90.5 349 HIS B CA 1
ATOM 5698 C C . HIS B 1 349 ? -1.586 -4.625 -18.109 1 90.5 349 HIS B C 1
ATOM 5700 O O . HIS B 1 349 ? -1.932 -5.406 -17.219 1 90.5 349 HIS B O 1
ATOM 5706 N N . GLN B 1 350 ? -1.978 -4.691 -19.344 1 90 350 GLN B N 1
ATOM 5707 C CA . GLN B 1 350 ? -2.508 -5.938 -19.891 1 90 350 GLN B CA 1
ATOM 5708 C C . GLN B 1 350 ? -1.417 -6.742 -20.594 1 90 350 GLN B C 1
ATOM 5710 O O . GLN B 1 350 ? -0.871 -6.301 -21.609 1 90 350 GLN B O 1
ATOM 5715 N N . PHE B 1 351 ? -1.076 -7.828 -20.031 1 90.81 351 PHE B N 1
ATOM 5716 C CA . PHE B 1 351 ? -0.048 -8.688 -20.609 1 90.81 351 PHE B CA 1
ATOM 5717 C C . PHE B 1 351 ? -0.644 -10.016 -21.062 1 90.81 351 PHE B C 1
ATOM 5719 O O . PHE B 1 351 ? -1.471 -10.602 -20.359 1 90.81 351 PHE B O 1
ATOM 5726 N N . PRO B 1 352 ? -0.302 -10.617 -22.156 1 86 352 PRO B N 1
ATOM 5727 C CA . PRO B 1 352 ? 0.565 -9.961 -23.141 1 86 352 PRO B CA 1
ATOM 5728 C C . PRO B 1 352 ? -0.101 -8.758 -23.797 1 86 352 PRO B C 1
ATOM 5730 O O . PRO B 1 352 ? -1.329 -8.641 -23.781 1 86 352 PRO B O 1
ATOM 5733 N N . MET B 1 353 ? 0.776 -7.852 -24.141 1 75.94 353 MET B N 1
ATOM 5734 C CA . MET B 1 353 ? 0.255 -6.613 -24.719 1 75.94 353 MET B CA 1
ATOM 5735 C C . MET B 1 353 ? -0.467 -6.883 -26.031 1 75.94 353 MET B C 1
ATOM 5737 O O . MET B 1 353 ? -0.08 -7.777 -26.781 1 75.94 353 MET B O 1
#

pLDDT: mean 80.75, std 20.21, range [22.62, 98.44]

Secondary structure (DSSP, 8-state):
-------B-TTS-BHHHHHHTHHHHHHH-HHHHHHHHT-EEEEE--SHHHHHHHHHHHHHT-SEEEEE--SBPPGGGGGT-TTS-TT--TTSBHHHHHHHHHHHH-TTSEEEE--SS-TTSHHHHTT-SEEEEES--HHHHHHHHHHHHHTT-EEEEEEEETTEEEEEEE-TT-EEEEE-------------SS--S-------------EEEEEPPPPPHHHHHS----GGGS-HHHHHHS-THHHHHHHHHHS---S-HHHHHHHHHHHHHHHHHHTT-TT-HHHHHT---HHHHGGGSSSPPHHHHHHHHHHHHHHHHHHHHT-B-SSTT--EEEEETTTTEEEEE-S--/-------B-TTS-BHHHHHHTHHHHHHH-HHHHHHHHT-EEEEE--SHHHHHHHHHHHHHT-SEEEEE--SBP-GGGGGT-TTS-TT--TTSBHHHHHHHHHHHH-TTSEEEE--SS-TT-HHHHTT-SEEEEES--HHHHHHHHHHHHHHT-EEEEEEEETTEEEEEEE-TT-EEEEE------------SSS--S-------------EEEEE--PPPHHHHHS----GGGS-HHHHHHS-THHHHHHHHHHS---S-HHHHHHHHHHHHHHHHHHTT-TT-HHHHHT---HHHHGGGSSSPPHHHHHHHHHHHHHHHHHHHHTSB-SSTT--EEEEETTTTEEEEE-S--

InterPro domains:
  IPR000594 THIF-type NAD/FAD binding fold [PF00899] (21-345)
  IPR035985 Ubiquitin-activating enzyme-like [SSF69572] (14-347)
  IPR045886 ThiF/MoeB/HesA family [PTHR10953] (16-337)

Radius of gyration: 26.42 Å; Cα contacts (8 Å, |Δi|>4): 1289; chains: 2; bounding box: 68×61×91 Å

Nearest PDB structures (foldseek):
  1y8q-assembly1_A  TM=8.602E-01  e=1.238E-26  Homo sapiens
  6cwz-assembly1_C  TM=8.609E-01  e=8.328E-26  Homo sapiens
  3kyc-assembly1_A  TM=8.649E-01  e=1.826E-25  Homo sapiens
  6xoh-assembly1_A  TM=8.670E-01  e=6.267E-25  Homo sapiens
  1y8r-assembly2_D  TM=8.635E-01  e=1.299E-24  Homo sapiens

Foldseek 3Di:
DCPDCQPCPPLRATPVRCVLCVVVCVVQHPQLLVLQLAFEEEEEDQALLNQLLLLLSLSSRGAEYEYEFQQFDDQQRVQRRVQADNPDDRHDTSCVRNVVVSCVSHVNHHYHYDDDDDCQDLVNPLVGQEYEYEADALVSLQSSQVSCVVSQHWYKYKYFQQQKMKIFTDNAFDKAFDFDDDDPPPDPPPDDDVSDDCPDDPPPPPDDSRGDTDGFHADTSCQQLVDAALQVPDDPVVNVVDDPCSLLVSLLNVQPLDDDQLVSLVSSLVSSCVSCVRNVNNPPPVCVVCSVPSVNSSSRHDDYNNVNSNVNSVVRNVQVSCCSRRVHGPLPNFTMWMAGNVVRDIDTHRPPD/DCPDCQPCPPLRATPVRCVLCVVVCVVQHPQLLVLQLAFEEEEEDQALLNQLLLLLSLSSHGAEYEYEFQQFDDQQRVQRRVQADNPDDRHDTSCVRNVVVSCVSHVNHHYHYDDDDDCQDLVNVLVGQEYEYEADALVSLQSNQVSCVVSQHWYKYKYFQQQKMKIFTDNAFDKAFDFDPDPPPPDPPQDDPPRDDDPDDPPPPPDDRRTDTDGFHADTSCQQLVDAALQVPDDPVVNVVDDPCSLLVSLLNVQPLPDDLLVSLVSSLVSSCVSCVRNVNNPPPVCVVCSVPSVNSSSRHDDYNNVNSNVNSVVRNVQVSCCSRRVHGPLPNFTMWMAGNVVRDIDTHRPPD

Organism: Strongyloides stercoralis (NCBI:txid6248)